Protein AF-A0A409Y9D7-F1 (afdb_monomer_lite)

Structure (mmCIF, N/CA/C/O backbone):
data_AF-A0A409Y9D7-F1
#
_entry.id   AF-A0A409Y9D7-F1
#
loop_
_atom_site.group_PDB
_atom_site.id
_atom_site.type_symbol
_atom_site.label_atom_id
_atom_site.label_alt_id
_atom_site.label_comp_id
_atom_site.label_asym_id
_atom_site.label_entity_id
_atom_site.label_seq_id
_atom_site.pdbx_PDB_ins_code
_atom_site.Cartn_x
_atom_site.Cartn_y
_atom_site.Cartn_z
_atom_site.occupancy
_atom_site.B_iso_or_equiv
_atom_site.auth_seq_id
_atom_site.auth_comp_id
_atom_site.auth_asym_id
_atom_site.auth_atom_id
_atom_site.pdbx_PDB_model_num
ATOM 1 N N . MET A 1 1 ? 14.954 -0.701 -36.991 1.00 58.66 1 MET A N 1
ATOM 2 C CA . MET A 1 1 ? 15.635 -0.492 -35.697 1.00 58.66 1 MET A CA 1
ATOM 3 C C . MET A 1 1 ? 16.638 -1.623 -35.589 1.00 58.66 1 MET A C 1
ATOM 5 O O . MET A 1 1 ? 16.213 -2.760 -35.722 1.00 58.66 1 MET A O 1
ATOM 9 N N . SER A 1 2 ? 17.933 -1.323 -35.550 1.00 76.62 2 SER A N 1
ATOM 10 C CA . SER A 1 2 ? 19.008 -2.317 -35.689 1.00 76.62 2 SER A CA 1
ATOM 11 C C . SER A 1 2 ? 19.031 -3.279 -34.497 1.00 76.62 2 SER A C 1
ATOM 13 O O . SER A 1 2 ? 18.828 -2.827 -33.371 1.00 76.62 2 SER A O 1
ATOM 15 N N . ASP A 1 3 ? 19.320 -4.565 -34.714 1.00 80.69 3 ASP A N 1
ATOM 16 C CA . ASP A 1 3 ? 19.373 -5.587 -33.647 1.00 80.69 3 ASP A CA 1
ATOM 17 C C . ASP A 1 3 ? 20.320 -5.207 -32.493 1.00 80.69 3 ASP A C 1
ATOM 19 O O . ASP A 1 3 ? 20.075 -5.536 -31.333 1.00 80.69 3 ASP A O 1
ATOM 23 N N . THR A 1 4 ? 21.343 -4.402 -32.787 1.00 82.00 4 THR A N 1
ATOM 24 C CA . THR A 1 4 ? 22.281 -3.826 -31.813 1.00 82.00 4 THR A CA 1
ATOM 25 C C . THR A 1 4 ? 21.642 -2.847 -30.820 1.00 82.00 4 THR A C 1
ATOM 27 O O . THR A 1 4 ? 22.073 -2.761 -29.673 1.00 82.00 4 THR A O 1
ATOM 30 N N . HIS A 1 5 ? 20.589 -2.118 -31.205 1.00 81.25 5 HIS A N 1
ATOM 31 C CA . HIS A 1 5 ? 19.842 -1.280 -30.257 1.00 81.25 5 HIS A CA 1
ATOM 32 C C . HIS A 1 5 ? 18.978 -2.129 -29.322 1.00 81.25 5 HIS A C 1
ATOM 34 O O . HIS A 1 5 ? 18.821 -1.786 -28.151 1.00 81.25 5 HIS A O 1
ATOM 40 N N . LEU A 1 6 ? 18.438 -3.245 -29.821 1.00 79.31 6 LEU A N 1
ATOM 41 C CA . LEU A 1 6 ? 17.629 -4.152 -29.012 1.00 79.31 6 LEU A CA 1
ATOM 42 C C . LEU A 1 6 ? 18.489 -4.852 -27.949 1.00 79.31 6 LEU A C 1
ATOM 44 O O . LEU A 1 6 ? 18.072 -4.944 -26.796 1.00 79.31 6 LEU A O 1
ATOM 48 N N . SER A 1 7 ? 19.711 -5.269 -28.309 1.00 82.62 7 SER A N 1
ATOM 49 C CA . SER A 1 7 ? 20.656 -5.882 -27.367 1.00 82.62 7 SER A CA 1
ATOM 50 C C . SER A 1 7 ? 21.104 -4.916 -26.271 1.00 82.62 7 SER A C 1
ATOM 52 O O . SER A 1 7 ? 21.209 -5.317 -25.116 1.00 82.62 7 SER A O 1
ATOM 54 N N . ASN A 1 8 ? 21.297 -3.634 -26.594 1.00 84.88 8 ASN A N 1
ATOM 55 C CA . ASN A 1 8 ? 21.681 -2.624 -25.602 1.00 84.88 8 ASN A CA 1
ATOM 56 C C . ASN A 1 8 ? 20.568 -2.345 -24.583 1.00 84.88 8 ASN A C 1
ATOM 58 O O . ASN A 1 8 ? 20.853 -1.980 -23.444 1.00 84.88 8 ASN A O 1
ATOM 62 N N . CYS A 1 9 ? 19.309 -2.564 -24.968 1.00 87.06 9 CYS A N 1
ATOM 63 C CA . CYS A 1 9 ? 18.171 -2.449 -24.068 1.00 87.06 9 CYS A CA 1
ATOM 64 C C . CYS A 1 9 ? 17.844 -3.742 -23.319 1.00 87.06 9 CYS A C 1
ATOM 66 O O . CYS A 1 9 ? 17.005 -3.704 -22.432 1.00 87.06 9 CYS A O 1
ATOM 68 N N . ALA A 1 10 ? 18.494 -4.874 -23.588 1.00 82.38 10 ALA A N 1
ATOM 69 C CA . ALA A 1 10 ? 18.152 -6.138 -22.932 1.00 82.38 10 ALA A CA 1
ATOM 70 C C . ALA A 1 10 ? 18.222 -6.070 -21.387 1.00 82.38 10 ALA A C 1
ATOM 72 O O . ALA A 1 10 ? 17.488 -6.779 -20.704 1.00 82.38 10 ALA A O 1
ATOM 73 N N . ASN A 1 11 ? 19.033 -5.155 -20.846 1.00 84.44 11 ASN A N 1
ATOM 74 C CA . ASN A 1 11 ? 19.256 -4.988 -19.410 1.00 84.44 11 ASN A CA 1
ATOM 75 C C . ASN A 1 11 ? 18.426 -3.849 -18.777 1.00 84.44 11 ASN A C 1
ATOM 77 O O . ASN A 1 11 ? 18.646 -3.517 -17.616 1.00 84.44 11 ASN A O 1
ATOM 81 N N . TYR A 1 12 ? 17.461 -3.232 -19.481 1.00 86.19 12 TYR A N 1
ATOM 82 C CA . TYR A 1 12 ? 16.689 -2.104 -18.911 1.00 86.19 12 TYR A CA 1
ATOM 83 C C . TYR A 1 12 ? 15.870 -2.506 -17.672 1.00 86.19 12 TYR A C 1
ATOM 85 O O . TYR A 1 12 ? 15.538 -1.663 -16.831 1.00 86.19 12 TYR A O 1
ATOM 93 N N . ALA A 1 13 ? 15.492 -3.784 -17.600 1.00 87.31 13 ALA A N 1
ATOM 94 C CA . ALA A 1 13 ? 14.702 -4.347 -16.519 1.00 87.31 13 ALA A CA 1
ATOM 95 C C . ALA A 1 13 ? 15.574 -4.864 -15.367 1.00 87.31 13 ALA A C 1
ATOM 97 O O . ALA A 1 13 ? 15.017 -5.244 -14.341 1.00 87.31 13 ALA A O 1
ATOM 98 N N . ASP A 1 14 ? 16.907 -4.867 -15.497 1.00 88.88 14 ASP A N 1
ATOM 99 C CA . ASP A 1 14 ? 17.784 -5.357 -14.437 1.00 88.88 14 ASP A CA 1
ATOM 100 C C . ASP A 1 14 ? 17.568 -4.545 -13.162 1.00 88.88 14 ASP A C 1
ATOM 102 O O . ASP A 1 14 ? 17.770 -3.329 -13.095 1.00 88.88 14 ASP A O 1
ATOM 106 N N . THR A 1 15 ? 17.102 -5.240 -12.130 1.00 85.56 15 THR A N 1
ATOM 107 C CA . THR A 1 15 ? 16.825 -4.640 -10.837 1.00 85.56 15 THR A CA 1
ATOM 108 C C . THR A 1 15 ? 17.902 -5.002 -9.844 1.00 85.56 15 THR A C 1
ATOM 110 O O . THR A 1 15 ? 18.256 -6.172 -9.717 1.00 85.56 15 THR A O 1
ATOM 113 N N . ASN A 1 16 ? 18.315 -4.026 -9.039 1.00 87.62 16 ASN A N 1
ATOM 114 C CA . ASN A 1 16 ? 19.064 -4.308 -7.825 1.00 87.62 16 ASN A CA 1
ATOM 115 C C . ASN A 1 16 ? 18.244 -5.270 -6.923 1.00 87.62 16 ASN A C 1
ATOM 117 O O . ASN A 1 16 ? 17.131 -4.903 -6.507 1.00 87.62 16 ASN A O 1
ATOM 121 N N . PRO A 1 17 ? 18.755 -6.483 -6.631 1.00 87.94 17 PRO A N 1
ATOM 122 C CA . PRO A 1 17 ? 18.044 -7.484 -5.839 1.00 87.94 17 PRO A CA 1
ATOM 123 C C . PRO A 1 17 ? 17.770 -7.029 -4.401 1.00 87.94 17 PRO A C 1
ATOM 125 O O . PRO A 1 17 ? 16.837 -7.538 -3.784 1.00 87.94 17 PRO A O 1
ATOM 128 N N . ASP A 1 18 ? 18.507 -6.053 -3.873 1.00 85.50 18 ASP A N 1
ATOM 129 C CA . ASP A 1 18 ? 18.262 -5.500 -2.538 1.00 85.50 18 ASP A CA 1
ATOM 130 C C . ASP A 1 18 ? 17.097 -4.498 -2.503 1.00 85.50 18 ASP A C 1
ATOM 132 O O . ASP A 1 18 ? 16.602 -4.176 -1.427 1.00 85.50 18 ASP A O 1
ATOM 136 N N . ILE A 1 19 ? 16.629 -4.015 -3.662 1.00 84.25 19 ILE A N 1
ATOM 137 C CA . ILE A 1 19 ? 15.520 -3.047 -3.758 1.00 84.25 19 ILE A CA 1
ATOM 138 C C . ILE A 1 19 ? 14.235 -3.727 -4.233 1.00 84.25 19 ILE A C 1
ATOM 140 O O . ILE A 1 19 ? 13.164 -3.502 -3.674 1.00 84.25 19 ILE A O 1
ATOM 144 N N . ALA A 1 20 ? 14.324 -4.543 -5.285 1.00 86.94 20 ALA A N 1
ATOM 145 C CA . ALA A 1 20 ? 13.158 -5.148 -5.937 1.00 86.94 20 ALA A CA 1
ATOM 146 C C . ALA A 1 20 ? 13.226 -6.681 -6.019 1.00 86.94 20 ALA A C 1
ATOM 148 O O . ALA A 1 20 ? 12.392 -7.305 -6.687 1.00 86.94 20 ALA A O 1
ATOM 149 N N . GLY A 1 21 ? 14.208 -7.289 -5.351 1.00 90.44 21 GLY A N 1
ATOM 150 C CA . GLY A 1 21 ? 14.356 -8.734 -5.329 1.00 90.44 21 GLY A CA 1
ATOM 151 C C . GLY A 1 21 ? 13.222 -9.433 -4.591 1.00 90.44 21 GLY A C 1
ATOM 152 O O . GLY A 1 21 ? 12.469 -8.831 -3.820 1.00 90.44 21 GLY A O 1
ATOM 153 N N . VAL A 1 22 ? 13.103 -10.734 -4.849 1.00 92.25 22 VAL A N 1
ATOM 154 C CA . VAL A 1 22 ? 11.970 -11.550 -4.402 1.00 92.25 22 VAL A CA 1
ATOM 155 C C . VAL A 1 22 ? 11.757 -11.481 -2.890 1.00 92.25 22 VAL A C 1
ATOM 157 O O . VAL A 1 22 ? 10.622 -11.302 -2.456 1.00 92.25 22 VAL A O 1
ATOM 160 N N . GLY A 1 23 ? 12.823 -11.524 -2.084 1.00 91.88 23 GLY A N 1
ATOM 161 C CA . GLY A 1 23 ? 12.689 -11.474 -0.630 1.00 91.88 23 GLY A CA 1
ATOM 162 C C . GLY A 1 23 ? 12.131 -10.147 -0.108 1.00 91.88 23 GLY A C 1
ATOM 163 O O . GLY A 1 23 ? 11.271 -10.183 0.765 1.00 91.88 23 GLY A O 1
ATOM 164 N N . VAL A 1 24 ? 12.515 -9.001 -0.693 1.00 91.50 24 VAL A N 1
ATOM 165 C CA . VAL A 1 24 ? 11.953 -7.683 -0.324 1.00 91.50 24 VAL A CA 1
ATOM 166 C C . VAL A 1 24 ? 10.472 -7.600 -0.687 1.00 91.50 24 VAL A C 1
ATOM 168 O O . VAL A 1 24 ? 9.667 -7.077 0.082 1.00 91.50 24 VAL A O 1
ATOM 171 N N . ARG A 1 25 ? 10.075 -8.144 -1.844 1.00 93.88 25 ARG A N 1
ATOM 172 C CA . ARG A 1 25 ? 8.658 -8.170 -2.242 1.00 93.88 25 ARG A CA 1
ATOM 173 C C . ARG A 1 25 ? 7.839 -9.055 -1.315 1.00 93.88 25 ARG A C 1
ATOM 175 O O . ARG A 1 25 ? 6.830 -8.608 -0.782 1.00 93.88 25 ARG A O 1
ATOM 182 N N . VAL A 1 26 ? 8.296 -10.286 -1.085 1.00 94.44 26 VAL A N 1
ATOM 183 C CA . VAL A 1 26 ? 7.617 -11.255 -0.216 1.00 94.44 26 VAL A CA 1
ATOM 184 C C . VAL A 1 26 ? 7.520 -10.727 1.210 1.00 94.44 26 VAL A C 1
ATOM 186 O O . VAL A 1 26 ? 6.447 -10.813 1.803 1.00 94.44 26 VAL A O 1
ATOM 189 N N . SER A 1 27 ? 8.588 -10.132 1.750 1.00 93.75 27 SER A N 1
ATOM 190 C CA . SER A 1 27 ? 8.550 -9.517 3.077 1.00 93.75 27 SER A CA 1
ATOM 191 C C . SER A 1 27 ? 7.533 -8.385 3.121 1.00 93.75 27 SER A C 1
ATOM 193 O O . SER A 1 27 ? 6.717 -8.332 4.034 1.00 93.75 27 SER A O 1
ATOM 195 N N . PHE A 1 28 ? 7.513 -7.519 2.108 1.00 94.38 28 PHE A N 1
ATOM 196 C CA . PHE A 1 28 ? 6.570 -6.412 2.044 1.00 94.38 28 PHE A CA 1
ATOM 197 C C . PHE A 1 28 ? 5.120 -6.902 1.940 1.00 94.38 28 PHE A C 1
ATOM 199 O O . PHE A 1 28 ? 4.249 -6.404 2.654 1.00 94.38 28 PHE A O 1
ATOM 206 N N . TYR A 1 29 ? 4.849 -7.916 1.113 1.00 95.75 29 TYR A N 1
ATOM 207 C CA . TYR A 1 29 ? 3.531 -8.542 1.008 1.00 95.75 29 TYR A CA 1
ATOM 208 C C . TYR A 1 29 ? 3.108 -9.165 2.340 1.00 95.75 29 TYR A C 1
ATOM 210 O O . TYR A 1 29 ? 2.017 -8.897 2.840 1.00 95.75 29 TYR A O 1
ATOM 218 N N . LEU A 1 30 ? 3.990 -9.941 2.964 1.00 94.75 30 LEU A N 1
ATOM 219 C CA . LEU A 1 30 ? 3.694 -10.588 4.233 1.00 94.75 30 LEU A CA 1
ATOM 220 C C . LEU A 1 30 ? 3.456 -9.552 5.339 1.00 94.75 30 LEU A C 1
ATOM 222 O O . LEU A 1 30 ? 2.458 -9.637 6.047 1.00 94.75 30 LEU A O 1
ATOM 226 N N . GLN A 1 31 ? 4.307 -8.532 5.445 1.00 94.62 31 GLN A N 1
ATOM 227 C CA . GLN A 1 31 ? 4.173 -7.456 6.427 1.00 94.62 31 GLN A CA 1
ATOM 228 C C . GLN A 1 31 ? 2.859 -6.693 6.254 1.00 94.62 31 GLN A C 1
ATOM 230 O O . GLN A 1 31 ? 2.157 -6.441 7.232 1.00 94.62 31 GLN A O 1
ATOM 235 N N . THR A 1 32 ? 2.502 -6.369 5.010 1.00 94.56 32 THR A N 1
ATOM 236 C CA . THR A 1 32 ? 1.270 -5.641 4.705 1.00 94.56 32 THR A CA 1
ATOM 237 C C . THR A 1 32 ? 0.030 -6.475 5.042 1.00 94.56 32 THR A C 1
ATOM 239 O O . THR A 1 32 ? -0.928 -5.965 5.622 1.00 94.56 32 THR A O 1
ATOM 242 N N . PHE A 1 33 ? 0.052 -7.772 4.728 1.00 93.81 33 PHE A N 1
ATOM 243 C CA . PHE A 1 33 ? -1.039 -8.691 5.044 1.00 93.81 33 PHE A CA 1
ATOM 244 C C . PHE A 1 33 ? -1.198 -8.904 6.554 1.00 93.81 33 PHE A C 1
ATOM 246 O O . PHE A 1 33 ? -2.299 -8.779 7.095 1.00 93.81 33 PHE A O 1
ATOM 253 N N . LEU A 1 34 ? -0.088 -9.175 7.247 1.00 93.50 34 LEU A N 1
ATOM 254 C CA . LEU A 1 34 ? -0.065 -9.383 8.692 1.00 93.50 34 LEU A CA 1
ATOM 255 C C . LEU A 1 34 ? -0.509 -8.137 9.452 1.00 93.50 34 LEU A C 1
ATOM 257 O O . LEU A 1 34 ? -1.217 -8.276 10.440 1.00 93.50 34 LEU A O 1
ATOM 261 N N . LEU A 1 35 ? -0.152 -6.933 8.990 1.00 93.12 35 LEU A N 1
ATOM 262 C CA . LEU A 1 35 ? -0.606 -5.688 9.609 1.00 93.12 35 LEU A CA 1
ATOM 263 C C . LEU A 1 35 ? -2.135 -5.601 9.634 1.00 93.12 35 LEU A C 1
ATOM 265 O O . LEU A 1 35 ? -2.710 -5.293 10.677 1.00 93.12 35 LEU A O 1
ATOM 269 N N . VAL A 1 36 ? -2.797 -5.872 8.507 1.00 91.88 36 VAL A N 1
ATOM 270 C CA . VAL A 1 36 ? -4.261 -5.777 8.439 1.00 91.88 36 VAL A CA 1
ATOM 271 C C . VAL A 1 36 ? -4.912 -6.823 9.343 1.00 91.88 36 VAL A C 1
ATOM 273 O O . VAL A 1 36 ? -5.811 -6.484 10.112 1.00 91.88 36 VAL A O 1
ATOM 276 N N . LEU A 1 37 ? -4.398 -8.059 9.346 1.00 90.50 37 LEU A N 1
ATOM 277 C CA . LEU A 1 37 ? -4.871 -9.098 10.265 1.00 90.50 37 LEU A CA 1
ATOM 278 C C . LEU A 1 37 ? -4.649 -8.734 11.737 1.00 90.50 37 LEU A C 1
ATOM 280 O O . LEU A 1 37 ? -5.528 -8.963 12.569 1.00 90.50 37 LEU A O 1
ATOM 284 N N . LEU A 1 38 ? -3.486 -8.172 12.067 1.00 91.56 38 LEU A N 1
ATOM 285 C CA . LEU A 1 38 ? -3.136 -7.791 13.429 1.00 91.56 38 LEU A CA 1
ATOM 286 C C . LEU A 1 38 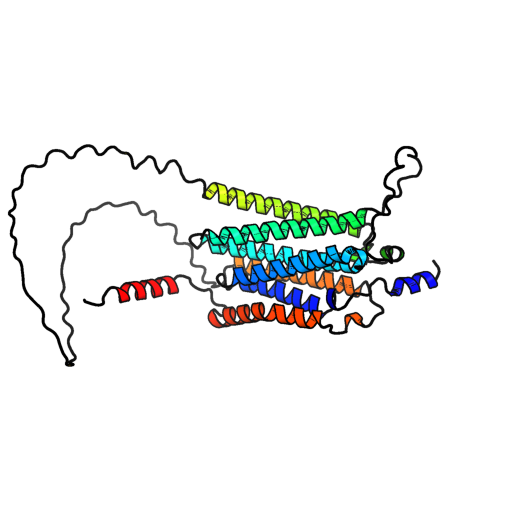? -4.047 -6.675 13.922 1.00 91.56 38 LEU A C 1
ATOM 288 O O . LEU A 1 38 ? -4.571 -6.778 15.022 1.00 91.56 38 LEU A O 1
ATOM 292 N N . VAL A 1 39 ? -4.292 -5.647 13.112 1.00 90.12 39 VAL A N 1
ATOM 293 C CA . VAL A 1 39 ? -5.156 -4.519 13.492 1.00 90.12 39 VAL A CA 1
ATOM 294 C C . VAL A 1 39 ? -6.605 -4.959 13.704 1.00 90.12 39 VAL A C 1
ATOM 296 O O . VAL A 1 39 ? -7.286 -4.444 14.592 1.00 90.12 39 VAL A O 1
ATOM 299 N N . ASP A 1 40 ? -7.065 -5.954 12.951 1.00 86.81 40 ASP A N 1
ATOM 300 C CA . ASP A 1 40 ? -8.395 -6.526 13.142 1.00 86.81 40 ASP A CA 1
ATOM 301 C C . ASP A 1 40 ? -8.509 -7.371 14.425 1.00 86.81 40 ASP A C 1
ATOM 303 O O . ASP A 1 40 ? -9.608 -7.487 14.976 1.00 86.81 40 ASP A O 1
ATOM 307 N N . ARG A 1 41 ? -7.404 -7.951 14.920 1.00 85.75 41 ARG A N 1
ATOM 308 C CA . ARG A 1 41 ? -7.401 -8.890 16.060 1.00 85.75 41 ARG A CA 1
ATOM 309 C C . ARG A 1 41 ? -6.879 -8.314 17.374 1.00 85.75 41 ARG A C 1
ATOM 311 O O . ARG A 1 41 ? -7.489 -8.557 18.410 1.00 85.75 41 ARG A O 1
ATOM 318 N N . SER A 1 42 ? -5.775 -7.578 17.343 1.00 88.00 42 SER A N 1
ATOM 319 C CA . SER A 1 42 ? -5.078 -7.029 18.507 1.00 88.00 42 SER A CA 1
ATOM 320 C C . SER A 1 42 ? -4.938 -5.514 18.384 1.00 88.00 42 SER A C 1
ATOM 322 O O . SER A 1 42 ? -4.002 -4.990 17.780 1.00 88.00 42 SER A O 1
ATOM 324 N N . TRP A 1 43 ? -5.874 -4.795 18.997 1.00 85.69 43 TRP A N 1
ATOM 325 C CA . TRP A 1 43 ? -5.863 -3.331 19.041 1.00 85.69 43 TRP A CA 1
ATOM 326 C C . TRP A 1 43 ? -4.771 -2.766 19.960 1.00 85.69 43 TRP A C 1
ATOM 328 O O . TRP A 1 43 ? -4.343 -1.632 19.761 1.00 85.69 43 TRP A O 1
ATOM 338 N N . GLU A 1 44 ? -4.310 -3.546 20.943 1.00 86.75 44 GLU A N 1
ATOM 339 C CA . GLU A 1 44 ? -3.278 -3.134 21.902 1.00 86.75 44 GLU A CA 1
ATOM 340 C C . GLU A 1 44 ? -1.893 -3.107 21.253 1.00 86.75 44 GLU A C 1
ATOM 342 O O . GLU A 1 44 ? -1.129 -2.163 21.445 1.00 86.75 44 GLU A O 1
ATOM 347 N N . SER A 1 45 ? -1.585 -4.112 20.427 1.00 87.81 45 SER A N 1
ATOM 348 C CA . SER A 1 45 ? -0.302 -4.205 19.719 1.00 87.81 45 SER A CA 1
ATOM 349 C C . SER A 1 45 ? -0.300 -3.445 18.386 1.00 87.81 45 SER A C 1
ATOM 351 O O . SER A 1 45 ? 0.766 -3.067 17.895 1.00 87.81 45 SER A O 1
ATOM 353 N N . ALA A 1 46 ? -1.480 -3.174 17.816 1.00 89.12 46 ALA A N 1
ATOM 354 C CA . ALA A 1 46 ? -1.644 -2.524 16.517 1.00 89.12 46 ALA A CA 1
ATOM 355 C C . ALA A 1 46 ? -0.861 -1.213 16.331 1.00 89.12 46 ALA A C 1
ATOM 357 O O . ALA A 1 46 ? -0.234 -1.072 15.281 1.00 89.12 46 ALA A O 1
ATOM 358 N N . PRO A 1 47 ? -0.835 -0.256 17.282 1.00 89.94 47 PRO A N 1
ATOM 359 C CA . PRO A 1 47 ? -0.162 1.022 17.065 1.00 89.94 47 PRO A CA 1
ATOM 360 C C . PRO A 1 47 ? 1.338 0.872 16.805 1.00 89.94 47 PRO A C 1
ATOM 362 O O . PRO A 1 47 ? 1.881 1.591 15.971 1.00 89.94 47 PRO A O 1
ATOM 365 N N . ILE A 1 48 ? 2.001 -0.063 17.493 1.00 89.50 48 ILE A N 1
ATOM 366 C CA . ILE A 1 48 ? 3.444 -0.294 17.349 1.00 89.50 48 ILE A CA 1
ATOM 367 C C . ILE A 1 48 ? 3.727 -0.881 15.965 1.00 89.50 48 ILE A C 1
ATOM 369 O O . ILE A 1 48 ? 4.520 -0.319 15.213 1.00 89.50 48 ILE A O 1
ATOM 373 N N . THR A 1 49 ? 3.017 -1.950 15.592 1.00 90.62 49 THR A N 1
ATOM 374 C CA . THR A 1 49 ? 3.153 -2.580 14.271 1.00 90.62 49 THR A CA 1
ATOM 375 C C . THR A 1 49 ? 2.830 -1.602 13.140 1.00 90.62 49 THR A C 1
ATOM 377 O O . THR A 1 49 ? 3.552 -1.547 12.145 1.00 90.62 49 THR A O 1
ATOM 380 N N . LEU A 1 50 ? 1.783 -0.788 13.306 1.00 91.88 50 LEU A N 1
ATOM 381 C CA . LEU A 1 50 ? 1.391 0.242 12.349 1.00 91.88 50 LEU A CA 1
ATOM 382 C C . LEU A 1 50 ? 2.499 1.286 12.172 1.00 91.88 50 LEU A C 1
ATOM 384 O O . LEU A 1 50 ? 2.844 1.606 11.038 1.00 91.88 50 LEU A O 1
ATOM 388 N N . TRP A 1 51 ? 3.104 1.780 13.257 1.00 91.12 51 TRP A N 1
ATOM 389 C CA . TRP A 1 51 ? 4.226 2.722 13.177 1.00 91.12 51 TRP A CA 1
ATOM 390 C C . TRP A 1 51 ? 5.447 2.129 12.482 1.00 91.12 51 TRP A C 1
ATOM 392 O O . TRP A 1 51 ? 6.049 2.795 11.641 1.00 91.12 51 TRP A O 1
ATOM 402 N N . THR A 1 52 ? 5.798 0.879 12.784 1.00 90.81 52 THR A N 1
ATOM 403 C CA . THR A 1 52 ? 6.896 0.183 12.101 1.00 90.81 52 THR A CA 1
ATOM 404 C C . THR A 1 52 ? 6.611 0.039 10.606 1.00 90.81 52 THR A C 1
ATOM 406 O O . THR A 1 52 ? 7.489 0.281 9.776 1.00 90.81 52 THR A O 1
ATOM 409 N N . PHE A 1 53 ? 5.375 -0.296 10.232 1.00 91.94 53 PHE A N 1
ATOM 410 C CA . PHE A 1 53 ? 4.977 -0.390 8.829 1.00 91.94 53 PHE A CA 1
ATOM 411 C C . PHE A 1 53 ? 5.021 0.964 8.107 1.00 91.94 53 PHE A C 1
ATOM 413 O O . PHE A 1 53 ? 5.570 1.077 7.014 1.00 91.94 53 PHE A O 1
ATOM 420 N N . ILE A 1 54 ? 4.516 2.017 8.748 1.00 90.75 54 ILE A N 1
ATOM 421 C CA . ILE A 1 54 ? 4.584 3.394 8.247 1.00 90.75 54 ILE A CA 1
ATOM 422 C C . ILE A 1 54 ? 6.042 3.814 8.033 1.00 90.75 54 ILE A C 1
ATOM 424 O O . ILE A 1 54 ? 6.382 4.327 6.969 1.00 90.75 54 ILE A O 1
ATOM 428 N N . ALA A 1 55 ? 6.914 3.570 9.015 1.00 90.56 55 ALA A N 1
ATOM 429 C CA . ALA A 1 55 ? 8.327 3.929 8.942 1.00 90.56 55 ALA A CA 1
ATOM 430 C C . ALA A 1 55 ? 9.063 3.168 7.829 1.00 90.56 55 ALA A C 1
ATOM 432 O O . ALA A 1 55 ? 9.839 3.767 7.089 1.00 90.56 55 ALA A O 1
ATOM 433 N N . THR A 1 56 ? 8.792 1.870 7.671 1.00 90.31 56 THR A N 1
ATOM 434 C CA . THR A 1 56 ? 9.397 1.044 6.610 1.00 90.31 56 THR A CA 1
ATOM 435 C C . THR A 1 56 ? 8.916 1.464 5.222 1.00 90.31 56 THR A C 1
ATOM 437 O O . THR A 1 56 ? 9.742 1.708 4.345 1.00 90.31 56 THR A O 1
ATOM 440 N N . SER A 1 57 ? 7.606 1.653 5.032 1.00 90.81 57 SER A N 1
ATOM 441 C CA . SER A 1 57 ? 7.038 2.166 3.778 1.00 90.81 57 SER A CA 1
ATOM 442 C C . SER A 1 57 ? 7.606 3.546 3.418 1.00 90.81 57 SER A C 1
ATOM 444 O O . SER A 1 57 ? 8.026 3.778 2.284 1.00 90.81 57 SER A O 1
ATOM 446 N N . PHE A 1 58 ? 7.698 4.449 4.395 1.00 88.94 58 PHE A N 1
ATOM 447 C CA . PHE A 1 58 ? 8.283 5.775 4.211 1.00 88.94 58 PHE A CA 1
ATOM 448 C C . PHE A 1 58 ? 9.784 5.722 3.891 1.00 88.94 58 PHE A C 1
ATOM 450 O O . PHE A 1 58 ? 10.253 6.452 3.019 1.00 88.94 58 PHE A O 1
ATOM 457 N N . GLY A 1 59 ? 10.532 4.825 4.538 1.00 89.56 59 GLY A N 1
ATOM 458 C CA . GLY A 1 59 ? 11.951 4.600 4.264 1.00 89.56 59 GLY A CA 1
ATOM 459 C C . GLY A 1 59 ? 12.206 4.148 2.826 1.00 89.56 59 GLY A C 1
ATOM 460 O O . GLY A 1 59 ? 13.080 4.702 2.163 1.00 89.56 59 GLY A O 1
ATOM 461 N N . VAL A 1 60 ? 11.393 3.220 2.307 1.00 88.25 60 VAL A N 1
ATOM 462 C CA . VAL A 1 60 ? 11.458 2.768 0.903 1.00 88.25 60 VAL A CA 1
ATOM 463 C C . VAL A 1 60 ? 11.218 3.931 -0.062 1.00 88.25 60 VAL A C 1
ATOM 465 O O . VAL A 1 60 ? 11.943 4.099 -1.042 1.00 88.25 60 VAL A O 1
ATOM 468 N N . VAL A 1 61 ? 10.233 4.775 0.240 1.00 87.12 61 VAL A N 1
ATOM 469 C CA . VAL A 1 61 ? 9.912 5.965 -0.554 1.00 87.12 61 VAL A CA 1
ATOM 470 C C . VAL A 1 61 ? 11.064 6.978 -0.559 1.00 87.12 61 VAL A C 1
ATOM 472 O O . VAL A 1 61 ? 11.426 7.493 -1.618 1.00 87.12 61 VAL A O 1
ATOM 475 N N . ILE A 1 62 ? 11.674 7.250 0.599 1.00 87.56 62 ILE A N 1
ATOM 476 C CA . ILE A 1 62 ? 12.840 8.140 0.692 1.00 87.56 62 ILE A CA 1
ATOM 477 C C . ILE A 1 62 ? 14.019 7.564 -0.088 1.00 87.56 62 ILE A C 1
ATOM 479 O O . ILE A 1 62 ? 14.635 8.294 -0.864 1.00 87.56 62 ILE A O 1
ATOM 483 N N . ALA A 1 63 ? 14.318 6.273 0.079 1.00 88.56 63 ALA A N 1
ATOM 484 C CA . ALA A 1 63 ? 15.399 5.610 -0.643 1.00 88.56 63 ALA A CA 1
ATOM 485 C C . ALA A 1 63 ? 15.219 5.761 -2.161 1.00 88.56 63 ALA A C 1
ATOM 487 O O . ALA A 1 63 ? 16.161 6.145 -2.856 1.00 88.56 63 ALA A O 1
ATOM 488 N N . ALA A 1 64 ? 13.987 5.588 -2.653 1.00 86.00 64 ALA A N 1
ATOM 489 C CA . ALA A 1 64 ? 13.644 5.777 -4.058 1.00 86.00 64 ALA A CA 1
ATOM 490 C C . ALA A 1 64 ? 13.917 7.206 -4.561 1.00 86.00 64 ALA A C 1
ATOM 492 O O . ALA A 1 64 ? 14.402 7.405 -5.675 1.00 86.00 64 ALA A O 1
ATOM 493 N N . VAL A 1 65 ? 13.623 8.220 -3.741 1.00 85.69 65 VAL A N 1
ATOM 494 C CA . VAL A 1 65 ? 13.871 9.626 -4.094 1.00 85.69 65 VAL A CA 1
ATOM 495 C C . VAL A 1 65 ? 15.355 9.968 -4.058 1.00 85.69 65 VAL A C 1
ATOM 497 O O . VAL A 1 65 ? 15.841 10.655 -4.959 1.00 85.69 65 VAL A O 1
ATOM 500 N N . VAL A 1 66 ? 16.079 9.499 -3.042 1.00 89.50 66 VAL A N 1
ATOM 501 C CA . VAL A 1 66 ? 17.521 9.744 -2.897 1.00 89.50 66 VAL A CA 1
ATOM 502 C C . VAL A 1 66 ? 18.282 9.111 -4.062 1.00 89.50 66 VAL A C 1
ATOM 504 O O . VAL A 1 66 ? 19.112 9.769 -4.686 1.00 89.50 66 VAL A O 1
ATOM 507 N N . GLN A 1 67 ? 17.924 7.881 -4.433 1.00 89.50 67 GLN A N 1
ATOM 508 C CA . GLN A 1 67 ? 18.546 7.128 -5.524 1.00 89.50 67 GLN A CA 1
ATOM 509 C C . GLN A 1 67 ? 17.897 7.380 -6.894 1.00 89.50 67 GLN A C 1
ATOM 511 O O . GLN A 1 67 ? 18.134 6.637 -7.842 1.00 89.50 67 GLN A O 1
ATOM 516 N N . ARG A 1 68 ? 17.106 8.449 -7.065 1.00 87.69 68 ARG A N 1
ATOM 517 C CA . ARG A 1 68 ? 16.371 8.726 -8.319 1.00 87.69 68 ARG A CA 1
ATOM 518 C C . ARG A 1 68 ? 17.231 8.753 -9.592 1.00 87.69 68 ARG A C 1
ATOM 520 O O . ARG A 1 68 ? 16.696 8.602 -10.684 1.00 87.69 68 ARG A O 1
ATOM 527 N N . ARG A 1 69 ? 18.539 9.017 -9.464 1.00 87.88 69 ARG A N 1
ATOM 528 C CA . ARG A 1 69 ? 19.489 9.033 -10.591 1.00 87.88 69 ARG A CA 1
ATOM 529 C C . ARG A 1 69 ? 19.941 7.631 -11.004 1.00 87.88 69 ARG A C 1
ATOM 531 O O . ARG A 1 69 ? 20.278 7.431 -12.162 1.00 87.88 69 ARG A O 1
ATOM 538 N N . GLU A 1 70 ? 19.936 6.690 -10.070 1.00 89.81 70 GLU A N 1
ATOM 539 C CA . GLU A 1 70 ? 20.406 5.314 -10.261 1.00 89.81 70 GLU A CA 1
ATOM 540 C C . GLU A 1 70 ? 19.247 4.353 -10.551 1.00 89.81 70 GLU A C 1
ATOM 542 O O . GLU A 1 70 ? 19.429 3.337 -11.214 1.00 89.81 70 GLU A O 1
ATOM 547 N N . ILE A 1 71 ? 18.042 4.698 -10.093 1.00 89.19 71 ILE A N 1
ATOM 548 C CA . ILE A 1 71 ? 16.843 3.876 -10.238 1.00 89.19 71 ILE A CA 1
ATOM 549 C C . ILE A 1 71 ? 16.271 3.998 -11.651 1.00 89.19 71 ILE A C 1
ATOM 551 O O . ILE A 1 71 ? 16.021 5.099 -12.150 1.00 89.19 71 ILE A O 1
ATOM 555 N N . SER A 1 72 ? 16.011 2.853 -12.285 1.00 91.06 72 SER A N 1
ATOM 556 C CA . SER A 1 72 ? 15.354 2.797 -13.593 1.00 91.06 72 SER A CA 1
ATOM 557 C C . SER A 1 72 ? 13.860 3.127 -13.487 1.00 91.06 72 SER A C 1
ATOM 559 O O . SER A 1 72 ? 13.225 2.929 -12.448 1.00 91.06 72 SER A O 1
ATOM 561 N N . LEU A 1 73 ? 13.248 3.589 -14.584 1.00 89.75 73 LEU A N 1
ATOM 562 C CA . LEU A 1 73 ? 11.797 3.828 -14.627 1.00 89.75 73 LEU A CA 1
ATOM 563 C C . LEU A 1 73 ? 11.003 2.572 -14.224 1.00 89.75 73 LEU A C 1
ATOM 565 O O . LEU A 1 73 ? 9.984 2.672 -13.545 1.00 89.75 73 LEU A O 1
ATOM 569 N N . PHE A 1 74 ? 11.493 1.390 -14.605 1.00 91.50 74 PHE A N 1
ATOM 570 C CA . PHE A 1 74 ? 10.901 0.107 -14.239 1.00 91.50 74 PHE A CA 1
ATOM 571 C C . PHE A 1 74 ? 10.860 -0.099 -12.718 1.00 91.50 74 PHE A C 1
ATOM 573 O O . PHE A 1 74 ? 9.800 -0.392 -12.161 1.00 91.50 74 PHE A O 1
ATOM 580 N N . GLN A 1 75 ? 11.985 0.129 -12.036 1.00 91.31 75 GLN A N 1
ATOM 581 C CA . GLN A 1 75 ? 12.060 0.052 -10.578 1.00 91.31 75 GLN A CA 1
ATOM 582 C C . GLN A 1 75 ? 11.170 1.101 -9.904 1.00 91.31 75 GLN A C 1
ATOM 584 O O . GLN A 1 75 ? 10.480 0.777 -8.941 1.00 91.31 75 GLN A O 1
ATOM 589 N N . ALA A 1 76 ? 11.127 2.331 -10.422 1.00 91.50 76 ALA A N 1
ATOM 590 C CA . ALA A 1 76 ? 10.264 3.383 -9.886 1.00 91.50 76 ALA A CA 1
ATOM 591 C C . ALA A 1 76 ? 8.768 3.019 -9.992 1.00 91.50 76 ALA A C 1
ATOM 593 O O . ALA A 1 76 ? 8.009 3.223 -9.043 1.00 91.50 76 ALA A O 1
ATOM 594 N N . LEU A 1 77 ? 8.344 2.429 -11.115 1.00 91.75 77 LEU A N 1
ATOM 595 C CA . LEU A 1 77 ? 6.974 1.938 -11.308 1.00 91.75 77 LEU A CA 1
ATOM 596 C C . LEU A 1 77 ? 6.645 0.767 -10.378 1.00 91.75 77 LEU A C 1
ATOM 598 O O . LEU A 1 77 ? 5.569 0.732 -9.784 1.00 91.75 77 LEU A O 1
ATOM 602 N N . HIS A 1 78 ? 7.577 -0.170 -10.211 1.00 92.81 78 HIS A N 1
ATOM 603 C CA . HIS A 1 78 ? 7.412 -1.282 -9.280 1.00 92.81 78 HIS A CA 1
ATOM 604 C C . HIS A 1 78 ? 7.310 -0.801 -7.823 1.00 92.81 78 HIS A C 1
ATOM 606 O O . HIS A 1 78 ? 6.405 -1.206 -7.096 1.00 92.81 78 HIS A O 1
ATOM 612 N N . LEU A 1 79 ? 8.169 0.135 -7.409 1.00 92.31 79 LEU A N 1
ATOM 613 C CA . LEU A 1 79 ? 8.090 0.768 -6.092 1.00 92.31 79 LEU A CA 1
ATOM 614 C C . LEU A 1 79 ? 6.759 1.503 -5.904 1.00 92.31 79 LEU A C 1
ATOM 616 O O . LEU A 1 79 ? 6.165 1.410 -4.835 1.00 92.31 79 LEU A O 1
ATOM 620 N N . SER A 1 80 ? 6.237 2.160 -6.946 1.00 92.19 80 SER A N 1
ATOM 621 C CA . SER A 1 80 ? 4.909 2.778 -6.895 1.00 92.19 80 SER A CA 1
ATOM 622 C C . SER A 1 80 ? 3.807 1.760 -6.569 1.00 92.19 80 SER A C 1
ATOM 624 O O . SER A 1 80 ? 2.927 2.081 -5.770 1.00 92.19 80 SER A O 1
ATOM 626 N N . TYR A 1 81 ? 3.863 0.535 -7.105 1.00 92.94 81 TYR A N 1
ATOM 627 C CA . TYR A 1 81 ? 2.910 -0.528 -6.756 1.00 92.94 81 TYR A CA 1
ATOM 628 C C . TYR A 1 81 ? 2.993 -0.947 -5.287 1.00 92.94 81 TYR A C 1
ATOM 630 O O . TYR A 1 81 ? 1.959 -1.059 -4.627 1.00 92.94 81 TYR A O 1
ATOM 638 N N . LEU A 1 82 ? 4.206 -1.140 -4.762 1.00 93.56 82 LEU A N 1
ATOM 639 C CA . LEU A 1 82 ? 4.411 -1.482 -3.351 1.00 93.56 82 LEU A CA 1
ATOM 640 C C . LEU A 1 82 ? 3.904 -0.361 -2.436 1.00 93.56 82 LEU A C 1
ATOM 642 O O . LEU A 1 82 ? 3.183 -0.603 -1.471 1.00 93.56 82 LEU A O 1
ATOM 646 N N . VAL A 1 83 ? 4.203 0.887 -2.779 1.00 92.81 83 VAL A N 1
ATOM 647 C CA . VAL A 1 83 ? 3.741 2.057 -2.028 1.00 92.81 83 VAL A CA 1
ATOM 648 C C . VAL A 1 83 ? 2.214 2.158 -2.022 1.00 92.81 83 VAL A C 1
ATOM 650 O O . VAL A 1 83 ? 1.623 2.402 -0.969 1.00 92.81 83 VAL A O 1
ATOM 653 N N . TRP A 1 84 ? 1.554 1.903 -3.156 1.00 93.12 84 TRP A N 1
ATOM 654 C CA . TRP A 1 84 ? 0.091 1.841 -3.224 1.00 93.12 84 TRP A CA 1
ATOM 655 C C . TRP A 1 84 ? -0.492 0.745 -2.338 1.00 93.12 84 TRP A C 1
ATOM 657 O O . TRP A 1 84 ? -1.446 1.001 -1.601 1.00 93.12 84 TRP A O 1
ATOM 667 N N . LEU A 1 85 ? 0.104 -0.447 -2.372 1.00 93.88 85 LEU A N 1
ATOM 668 C CA . LEU A 1 85 ? -0.305 -1.569 -1.536 1.00 93.88 85 LEU A CA 1
ATOM 669 C C . LEU A 1 85 ? -0.203 -1.226 -0.040 1.00 93.88 85 LEU A C 1
ATOM 671 O O . LEU A 1 85 ? -1.144 -1.480 0.714 1.00 93.88 85 LEU A O 1
ATOM 675 N N . ALA A 1 86 ? 0.894 -0.588 0.382 1.00 94.25 86 ALA A N 1
ATOM 676 C CA . ALA A 1 86 ? 1.064 -0.140 1.762 1.00 94.25 86 ALA A CA 1
ATOM 677 C C . ALA A 1 86 ? 0.071 0.949 2.166 1.00 94.25 86 ALA A C 1
ATOM 679 O O . ALA A 1 86 ? -0.558 0.838 3.216 1.00 94.25 86 ALA A O 1
ATOM 680 N N . ASN A 1 87 ? -0.110 1.976 1.334 1.00 93.75 87 ASN A N 1
ATOM 681 C CA . ASN A 1 87 ? -1.061 3.052 1.613 1.00 93.75 87 ASN A CA 1
ATOM 682 C C . ASN A 1 87 ? -2.488 2.504 1.766 1.00 93.75 87 ASN A C 1
ATOM 684 O O . ASN A 1 87 ? -3.231 2.932 2.651 1.00 93.75 87 ASN A O 1
ATOM 688 N N . PHE A 1 88 ? -2.861 1.523 0.941 1.00 92.62 88 PHE A N 1
ATOM 689 C CA . PHE A 1 88 ? -4.161 0.869 1.027 1.00 92.62 88 PHE A CA 1
ATOM 690 C C . PHE A 1 88 ? -4.336 0.080 2.333 1.00 92.62 88 PHE A C 1
ATOM 692 O O . PHE A 1 88 ? -5.363 0.198 3.003 1.00 92.62 88 PHE A O 1
ATOM 699 N N . ALA A 1 89 ? -3.316 -0.676 2.739 1.00 93.69 89 ALA A N 1
ATOM 700 C CA . ALA A 1 89 ? -3.346 -1.408 3.998 1.00 93.69 89 ALA A CA 1
ATOM 701 C C . ALA A 1 89 ? -3.389 -0.485 5.219 1.00 93.69 89 ALA A C 1
ATOM 703 O O . ALA A 1 89 ? -4.202 -0.715 6.108 1.00 93.69 89 ALA A O 1
ATOM 704 N N . ILE A 1 90 ? -2.599 0.597 5.235 1.00 93.81 90 ILE A N 1
ATOM 705 C CA . ILE A 1 90 ? -2.651 1.621 6.293 1.00 93.81 90 ILE A CA 1
ATOM 706 C C . ILE A 1 90 ? -4.058 2.207 6.385 1.00 93.81 90 ILE A C 1
ATOM 708 O O . ILE A 1 90 ? -4.595 2.332 7.484 1.00 93.81 90 ILE A O 1
ATOM 712 N N . PHE A 1 91 ? -4.684 2.525 5.250 1.00 92.56 91 PHE A N 1
ATOM 713 C CA . PHE A 1 91 ? -6.045 3.052 5.228 1.00 92.56 91 PHE A CA 1
ATOM 714 C C . PHE A 1 91 ? -7.055 2.083 5.856 1.00 92.56 91 PHE A C 1
ATOM 716 O O . PHE A 1 91 ? -7.842 2.492 6.712 1.00 92.56 91 PHE A O 1
ATOM 723 N N . ILE A 1 92 ? -7.012 0.798 5.494 1.00 91.81 92 ILE A N 1
ATOM 724 C CA . ILE A 1 92 ? -7.908 -0.210 6.078 1.00 91.81 92 ILE A CA 1
ATOM 725 C C . ILE A 1 92 ? -7.620 -0.423 7.558 1.00 91.81 92 ILE A C 1
ATOM 727 O O . ILE A 1 92 ? -8.553 -0.436 8.357 1.00 91.81 92 ILE A O 1
ATOM 731 N N . SER A 1 93 ? -6.349 -0.496 7.948 1.00 92.50 93 SER A N 1
ATOM 732 C CA . SER A 1 93 ? -5.953 -0.569 9.350 1.00 92.50 93 SER A CA 1
ATOM 733 C C . SER A 1 93 ? -6.488 0.623 10.149 1.00 92.50 93 SER A C 1
ATOM 735 O O . SER A 1 93 ? -7.056 0.440 11.222 1.00 92.50 93 SER A O 1
ATOM 737 N N . LEU A 1 94 ? -6.396 1.846 9.624 1.00 91.19 94 LEU A N 1
ATOM 738 C CA . LEU A 1 94 ? -6.951 3.033 10.278 1.00 91.19 94 LEU A CA 1
ATOM 739 C C . LEU A 1 94 ? -8.481 2.994 10.361 1.00 91.19 94 LEU A C 1
ATOM 741 O O . LEU A 1 94 ? -9.039 3.387 11.387 1.00 91.19 94 LEU A O 1
ATOM 745 N N . ALA A 1 95 ? -9.162 2.507 9.322 1.00 89.75 95 ALA A N 1
ATOM 746 C CA . ALA A 1 95 ? -10.614 2.355 9.321 1.00 89.75 95 ALA A CA 1
ATOM 747 C C . ALA A 1 95 ? -11.077 1.327 10.372 1.00 89.75 95 ALA A C 1
ATOM 749 O O . ALA A 1 95 ? -11.964 1.626 11.180 1.00 89.75 95 ALA A O 1
ATOM 750 N N . SER A 1 96 ? -10.430 0.156 10.424 1.00 89.44 96 SER A N 1
ATOM 751 C CA . SER A 1 96 ? -10.666 -0.877 11.441 1.00 89.44 96 SER A CA 1
ATOM 752 C C . SER A 1 96 ? -10.379 -0.354 12.850 1.00 89.44 96 SER A C 1
ATOM 754 O O . SER A 1 96 ? -11.206 -0.514 13.752 1.00 89.44 96 SER A O 1
ATOM 756 N N . TYR A 1 97 ? -9.257 0.348 13.027 1.00 88.69 97 TYR A N 1
ATOM 757 C CA . TYR A 1 97 ? -8.862 0.951 14.299 1.00 88.69 97 TYR A CA 1
ATOM 758 C C . TYR A 1 97 ? -9.870 2.010 14.773 1.00 88.69 97 TYR A C 1
ATOM 760 O O . TYR A 1 97 ? -10.300 1.994 15.928 1.00 88.69 97 TYR A O 1
ATOM 768 N N . SER A 1 98 ? -10.318 2.897 13.876 1.00 87.12 98 SER A N 1
ATOM 769 C CA . SER A 1 98 ? -11.309 3.939 14.179 1.00 87.12 98 SER A CA 1
ATOM 770 C C . SER A 1 98 ? -12.633 3.343 14.671 1.00 87.12 98 SER A C 1
ATOM 772 O O . SER A 1 98 ? -13.182 3.796 15.678 1.00 87.12 98 SER A O 1
ATOM 774 N N . ARG A 1 99 ? -13.105 2.263 14.028 1.00 85.12 99 ARG A N 1
ATOM 775 C CA . ARG A 1 99 ? -14.341 1.564 14.418 1.00 85.12 99 ARG A CA 1
ATOM 776 C C . ARG A 1 99 ? -14.252 0.984 15.826 1.00 85.12 99 ARG A C 1
ATOM 778 O O . ARG A 1 99 ? -15.200 1.081 16.601 1.00 85.12 99 ARG A O 1
ATOM 785 N N . GLN A 1 100 ? -13.126 0.360 16.161 1.00 83.31 100 GLN A N 1
ATOM 786 C CA . GLN A 1 100 ? -12.938 -0.237 17.483 1.00 83.31 100 GLN A CA 1
ATOM 787 C C . GLN A 1 100 ? -12.783 0.830 18.573 1.00 83.31 100 GLN A C 1
ATOM 789 O O . GLN A 1 100 ? -13.277 0.647 19.689 1.00 83.31 100 GLN A O 1
ATOM 794 N N . ARG A 1 101 ? -12.179 1.977 18.238 1.00 80.62 101 ARG A N 1
ATOM 795 C CA . ARG A 1 101 ? -12.022 3.108 19.156 1.00 80.62 101 ARG A CA 1
ATOM 796 C C . ARG A 1 101 ? -13.354 3.686 19.613 1.00 80.62 101 ARG A C 1
ATOM 798 O O . ARG A 1 101 ? -13.453 4.044 20.776 1.00 80.62 101 ARG A O 1
ATOM 805 N N . GLU A 1 102 ? -14.392 3.732 18.775 1.00 79.69 102 GLU A N 1
ATOM 806 C CA . GLU A 1 102 ? -15.718 4.206 19.218 1.00 79.69 102 GLU A CA 1
ATOM 807 C C . GLU A 1 102 ? -16.291 3.378 20.385 1.00 79.69 102 GLU A C 1
ATOM 809 O O . GLU A 1 102 ? -17.106 3.877 21.161 1.00 79.69 102 GLU A O 1
ATOM 814 N N . ALA A 1 103 ? -15.839 2.132 20.559 1.00 78.25 103 ALA A N 1
ATOM 815 C CA . ALA A 1 103 ? -16.241 1.289 21.679 1.00 78.25 103 ALA A CA 1
ATOM 816 C C . ALA A 1 103 ? -15.456 1.565 22.978 1.00 78.25 103 ALA A C 1
ATOM 818 O O . ALA A 1 103 ? -15.811 1.012 24.024 1.00 78.25 103 ALA A O 1
ATOM 819 N N . GLN A 1 104 ? -14.375 2.349 22.943 1.00 77.12 104 GLN A N 1
ATOM 820 C CA . GLN A 1 104 ? -13.561 2.716 24.104 1.00 77.12 104 GLN A CA 1
ATOM 821 C C . GLN A 1 104 ? -13.558 4.234 24.324 1.00 77.12 104 GLN A C 1
ATOM 823 O O . GLN A 1 104 ? -13.737 5.027 23.404 1.00 77.12 104 GLN A O 1
ATOM 828 N N . LYS A 1 105 ? -13.368 4.672 25.573 1.00 79.12 105 LYS A N 1
ATOM 829 C CA . LYS A 1 105 ? -13.175 6.098 25.856 1.00 79.12 105 LYS A CA 1
ATOM 830 C C . LYS A 1 105 ? -11.843 6.516 25.231 1.00 79.12 105 LYS A C 1
ATOM 832 O O . LYS A 1 105 ? -10.791 6.080 25.679 1.00 79.12 105 LYS A O 1
ATOM 837 N N . ALA A 1 106 ? -11.923 7.314 24.172 1.00 72.19 106 ALA A N 1
ATOM 838 C CA . ALA A 1 106 ? -10.787 7.785 23.394 1.00 72.19 106 ALA A CA 1
ATOM 839 C C . ALA A 1 106 ? -9.686 8.397 24.282 1.00 72.19 106 ALA A C 1
ATOM 841 O O . ALA A 1 106 ? -9.939 9.373 24.988 1.00 72.19 106 ALA A O 1
ATOM 842 N N . SER A 1 107 ? -8.460 7.868 24.200 1.00 81.44 107 SER A N 1
ATOM 843 C CA . SER A 1 107 ? -7.287 8.505 24.803 1.00 81.44 107 SER A CA 1
ATOM 844 C C . SER A 1 107 ? -6.735 9.580 23.862 1.00 81.44 107 SER A C 1
ATOM 846 O O . SER A 1 107 ? -6.810 9.464 22.633 1.00 81.44 107 SER A O 1
ATOM 848 N N . TYR A 1 108 ? -6.170 10.650 24.431 1.00 79.81 108 TYR A N 1
ATOM 849 C CA . TYR A 1 108 ? -5.534 11.735 23.673 1.00 79.81 108 TYR A CA 1
ATOM 850 C C . TYR A 1 108 ? -4.306 11.246 22.882 1.00 79.81 108 TYR A C 1
ATOM 852 O O . TYR A 1 108 ? -4.047 11.722 21.776 1.00 79.81 108 TYR A O 1
ATOM 860 N N . LYS A 1 109 ? -3.570 10.255 23.411 1.00 80.88 109 LYS A N 1
ATOM 861 C CA . LYS A 1 109 ? -2.377 9.688 22.755 1.00 80.88 109 LYS A CA 1
ATOM 862 C C . LYS A 1 109 ? -2.707 9.043 21.401 1.00 80.88 109 LYS A C 1
ATOM 864 O O . LYS A 1 109 ? -1.937 9.202 20.457 1.00 80.88 109 LYS A O 1
ATOM 869 N N . ASP A 1 110 ? -3.882 8.430 21.275 1.00 81.56 110 ASP A N 1
ATOM 870 C CA . ASP A 1 110 ? -4.330 7.739 20.055 1.00 81.56 110 ASP A CA 1
ATOM 871 C C . ASP A 1 110 ? -4.515 8.697 18.874 1.00 81.56 110 ASP A C 1
ATOM 873 O O . ASP A 1 110 ? -4.373 8.317 17.711 1.00 81.56 110 ASP A O 1
ATOM 877 N N . PHE A 1 111 ? -4.817 9.966 19.165 1.00 85.38 111 PHE A N 1
ATOM 878 C CA . PHE A 1 111 ? -4.994 10.982 18.136 1.00 85.38 111 PHE A CA 1
ATOM 879 C C . PHE A 1 111 ? -3.678 11.180 17.378 1.00 85.38 111 PHE A C 1
ATOM 881 O O . PHE A 1 111 ? -3.662 11.098 16.156 1.00 85.38 111 PHE A O 1
ATOM 888 N N . LYS A 1 112 ? -2.545 11.313 18.081 1.00 87.75 112 LYS A N 1
ATOM 889 C CA . LYS A 1 112 ? -1.234 11.533 17.444 1.00 87.75 112 LYS A CA 1
ATOM 890 C C . LYS A 1 112 ? -0.875 10.437 16.438 1.00 87.75 112 LYS A C 1
ATOM 892 O O . LYS A 1 112 ? -0.386 10.753 15.358 1.00 87.75 112 LYS A O 1
ATOM 897 N N . VAL A 1 113 ? -1.163 9.175 16.768 1.00 87.00 113 VAL A N 1
ATOM 898 C CA . VAL A 1 113 ? -0.911 8.029 15.877 1.00 87.00 113 VAL A CA 1
ATOM 899 C C . VAL A 1 113 ? -1.744 8.138 14.602 1.00 87.00 113 VAL A C 1
ATOM 901 O O . VAL A 1 113 ? -1.202 8.031 13.504 1.00 87.00 113 VAL A O 1
ATOM 904 N N . LYS A 1 114 ? -3.041 8.438 14.740 1.00 89.75 114 LYS A N 1
ATOM 905 C CA . LYS A 1 114 ? -3.952 8.616 13.603 1.00 89.75 114 LYS A CA 1
ATOM 906 C C . LYS A 1 114 ? -3.475 9.723 12.656 1.00 89.75 114 LYS A C 1
ATOM 908 O O . LYS A 1 114 ? -3.345 9.478 11.463 1.00 89.75 114 LYS A O 1
ATOM 913 N N . TYR A 1 115 ? -3.159 10.916 13.170 1.00 90.69 115 TYR A N 1
ATOM 914 C CA . TYR A 1 115 ? -2.691 12.027 12.323 1.00 90.69 115 TYR A CA 1
ATOM 915 C C . TYR A 1 115 ? -1.321 11.760 11.705 1.00 90.69 115 TYR A C 1
ATOM 917 O O . TYR A 1 115 ? -1.110 12.112 10.547 1.00 90.69 115 TYR A O 1
ATOM 925 N N . GLY A 1 116 ? -0.412 11.114 12.441 1.00 90.25 116 GLY A N 1
ATOM 926 C CA . GLY A 1 116 ? 0.891 10.710 11.913 1.00 90.25 116 GLY A CA 1
ATOM 927 C C . GLY A 1 116 ? 0.749 9.793 10.699 1.00 90.25 116 GLY A C 1
ATOM 928 O O . GLY A 1 116 ? 1.315 10.078 9.644 1.00 90.25 116 GLY A O 1
ATOM 929 N N . ALA A 1 117 ? -0.088 8.759 10.813 1.00 90.94 117 ALA A N 1
ATOM 930 C CA . ALA A 1 117 ? -0.394 7.855 9.709 1.00 90.94 117 ALA A CA 1
ATOM 931 C C . ALA A 1 117 ? -1.064 8.579 8.531 1.00 90.94 117 ALA A C 1
ATOM 933 O O . ALA A 1 117 ? -0.709 8.348 7.373 1.00 90.94 117 ALA A O 1
ATOM 934 N N . MET A 1 118 ? -1.986 9.507 8.813 1.00 92.56 118 MET A N 1
ATOM 935 C CA . MET A 1 118 ? -2.659 10.277 7.767 1.00 92.56 118 MET A CA 1
ATOM 936 C C . MET A 1 118 ? -1.697 11.172 6.983 1.00 92.56 118 MET A C 1
ATOM 938 O O . MET A 1 118 ? -1.737 11.172 5.754 1.00 92.56 118 MET A O 1
ATOM 942 N N . ILE A 1 119 ? -0.821 11.904 7.677 1.00 92.62 119 ILE A N 1
ATOM 943 C CA . ILE A 1 119 ? 0.175 12.789 7.060 1.00 92.62 119 ILE A CA 1
ATOM 944 C C . ILE A 1 119 ? 1.179 11.978 6.239 1.00 92.62 119 ILE A C 1
ATOM 946 O O . ILE A 1 119 ? 1.465 12.347 5.101 1.00 92.62 119 ILE A O 1
ATOM 950 N N . GLN A 1 120 ? 1.681 10.861 6.775 1.00 92.75 120 GLN A N 1
ATOM 951 C CA . GLN A 1 120 ? 2.609 10.006 6.036 1.00 92.75 120 GLN A CA 1
ATOM 952 C C . GLN A 1 120 ? 1.958 9.423 4.777 1.00 92.75 120 GLN A C 1
ATOM 954 O O . GLN A 1 120 ? 2.588 9.432 3.720 1.00 92.75 120 GLN A O 1
ATOM 959 N N . THR A 1 121 ? 0.697 8.989 4.853 1.00 92.94 121 THR A N 1
ATOM 960 C CA . THR A 1 121 ? -0.029 8.467 3.685 1.00 92.94 121 THR A CA 1
ATOM 961 C C . THR A 1 121 ? -0.198 9.550 2.615 1.00 92.94 121 THR A C 1
ATOM 963 O O . THR A 1 121 ? 0.059 9.295 1.441 1.00 92.94 121 THR A O 1
ATOM 966 N N . LEU A 1 122 ? -0.545 10.785 3.004 1.00 93.56 122 LEU A N 1
ATOM 967 C CA . LEU A 1 122 ? -0.635 11.917 2.070 1.00 93.56 122 LEU A CA 1
ATOM 968 C C . LEU A 1 122 ? 0.709 12.236 1.419 1.00 93.56 122 LEU A C 1
ATOM 970 O O . LEU A 1 122 ? 0.770 12.459 0.211 1.00 93.56 122 LEU A O 1
ATOM 974 N N . PHE A 1 123 ? 1.787 12.232 2.201 1.00 92.44 123 PHE A N 1
ATOM 975 C CA . PHE A 1 123 ? 3.130 12.454 1.679 1.00 92.44 123 PHE A CA 1
ATOM 976 C C . PHE A 1 123 ? 3.531 11.358 0.681 1.00 92.44 123 PHE A C 1
ATOM 978 O O . PHE A 1 123 ? 4.004 11.652 -0.414 1.00 92.44 123 PHE A O 1
ATOM 985 N N . SER A 1 124 ? 3.277 10.097 1.031 1.00 92.56 124 SER A N 1
ATOM 986 C CA . SER A 1 124 ? 3.528 8.917 0.200 1.00 92.56 124 SER A CA 1
ATOM 987 C C . SER A 1 124 ? 2.752 8.960 -1.128 1.00 92.56 124 SER A C 1
ATOM 989 O O . SER A 1 124 ? 3.319 8.754 -2.207 1.00 92.56 124 SER A O 1
ATOM 991 N N . MET A 1 125 ? 1.464 9.316 -1.080 1.00 92.94 125 MET A N 1
ATOM 992 C CA . MET A 1 125 ? 0.628 9.518 -2.269 1.00 92.94 125 MET A CA 1
ATOM 993 C C . MET A 1 125 ? 1.112 10.696 -3.125 1.00 92.94 125 MET A C 1
ATOM 995 O O . MET A 1 125 ? 1.228 10.564 -4.344 1.00 92.94 125 MET A O 1
ATOM 999 N N . GLY A 1 126 ? 1.460 11.826 -2.503 1.00 93.06 126 GLY A N 1
ATOM 1000 C CA . GLY A 1 126 ? 1.996 12.999 -3.197 1.00 93.06 126 GLY A CA 1
ATOM 1001 C C . GLY A 1 126 ? 3.308 12.700 -3.923 1.00 93.06 126 GLY A C 1
ATOM 1002 O O . GLY A 1 126 ? 3.490 13.095 -5.073 1.00 93.06 126 GLY A O 1
ATOM 1003 N N . LEU A 1 127 ? 4.192 11.927 -3.295 1.00 89.12 127 LEU A N 1
ATOM 1004 C CA . LEU A 1 127 ? 5.445 11.486 -3.899 1.00 89.12 127 LEU A CA 1
ATOM 1005 C C . LEU A 1 127 ? 5.208 10.487 -5.035 1.00 89.12 127 LEU A C 1
ATOM 1007 O O . LEU A 1 127 ? 5.864 10.562 -6.071 1.00 89.12 127 LEU A O 1
ATOM 1011 N N . THR A 1 128 ? 4.212 9.614 -4.901 1.00 90.56 128 THR A N 1
ATOM 1012 C CA . THR A 1 128 ? 3.793 8.738 -6.000 1.00 90.56 128 THR A CA 1
ATOM 1013 C C . THR A 1 128 ? 3.325 9.557 -7.204 1.00 90.56 128 THR A C 1
ATOM 1015 O O . THR A 1 128 ? 3.802 9.335 -8.316 1.00 90.56 128 THR A O 1
ATOM 1018 N N . ILE A 1 129 ? 2.463 10.558 -6.995 1.00 92.88 129 ILE A N 1
ATOM 1019 C CA . ILE A 1 129 ? 2.054 11.494 -8.054 1.00 92.88 129 ILE A CA 1
ATOM 1020 C C . ILE A 1 129 ? 3.278 12.206 -8.639 1.00 92.88 129 ILE A C 1
ATOM 1022 O O . ILE A 1 129 ? 3.383 12.314 -9.857 1.00 92.88 129 ILE A O 1
ATOM 1026 N N . TYR A 1 130 ? 4.226 12.640 -7.804 1.00 89.88 130 TYR A N 1
ATOM 1027 C CA . TYR A 1 130 ? 5.474 13.252 -8.259 1.00 89.88 130 TYR A CA 1
ATOM 1028 C C . TYR A 1 130 ? 6.295 12.316 -9.158 1.00 89.88 130 TYR A C 1
ATOM 1030 O O . TYR A 1 130 ? 6.747 12.759 -10.209 1.00 89.88 130 TYR A O 1
ATOM 1038 N N . ILE A 1 131 ? 6.440 11.028 -8.824 1.00 86.38 131 ILE A N 1
ATOM 1039 C CA . ILE A 1 131 ? 7.131 10.041 -9.679 1.00 86.38 131 ILE A CA 1
ATOM 1040 C C . ILE A 1 131 ? 6.446 9.948 -11.052 1.00 86.38 131 ILE A C 1
ATOM 1042 O O . ILE A 1 131 ? 7.118 10.020 -12.087 1.00 86.38 131 ILE A O 1
ATOM 1046 N N . TRP A 1 132 ? 5.111 9.871 -11.081 1.00 89.00 132 TRP A N 1
ATOM 1047 C CA . TRP A 1 132 ? 4.345 9.859 -12.332 1.00 89.00 132 TRP A CA 1
ATOM 1048 C C . TRP A 1 132 ? 4.469 11.184 -13.113 1.00 89.00 132 TRP A C 1
ATOM 1050 O O . TRP A 1 132 ? 4.592 11.156 -14.337 1.00 89.00 132 TRP A O 1
ATOM 1060 N N . GLN A 1 133 ? 4.510 12.334 -12.428 1.00 88.75 133 GLN A N 1
ATOM 1061 C CA . GLN A 1 133 ? 4.708 13.674 -13.011 1.00 88.75 133 GLN A CA 1
ATOM 1062 C C . GLN A 1 133 ? 6.128 13.903 -13.543 1.00 88.75 133 GLN A C 1
ATOM 1064 O O . GLN A 1 133 ? 6.308 14.511 -14.593 1.00 88.75 133 GLN A O 1
ATOM 1069 N N . VAL A 1 134 ? 7.165 13.391 -12.885 1.00 84.00 134 VAL A N 1
ATOM 1070 C CA . VAL A 1 134 ? 8.539 13.463 -13.408 1.00 84.00 134 VAL A CA 1
ATOM 1071 C C . VAL A 1 134 ? 8.667 12.611 -14.665 1.00 84.00 134 VAL A C 1
ATOM 1073 O O . VAL A 1 134 ? 9.256 13.051 -15.652 1.00 84.00 134 VAL A O 1
ATOM 1076 N N . SER A 1 135 ? 8.001 11.453 -14.695 1.00 76.00 135 SER A N 1
ATOM 1077 C CA . SER A 1 135 ? 7.837 10.678 -15.927 1.00 76.00 135 SER A CA 1
ATOM 1078 C C . SER A 1 135 ? 7.100 11.477 -17.021 1.00 76.00 135 SER A C 1
ATOM 1080 O O . SER A 1 135 ? 7.237 11.161 -18.208 1.00 76.00 135 SER A O 1
ATOM 1082 N N . LEU A 1 136 ? 6.360 12.550 -16.666 1.00 71.31 136 LEU A N 1
ATOM 1083 C CA . LEU A 1 136 ? 5.604 13.367 -17.616 1.00 71.31 136 LEU A CA 1
ATOM 1084 C C . LEU A 1 136 ? 6.452 14.243 -18.561 1.00 71.31 136 LEU A C 1
ATOM 1086 O O . LEU A 1 136 ? 6.050 14.472 -19.709 1.00 71.31 136 LEU A O 1
ATOM 1090 N N . GLY A 1 137 ? 7.639 14.667 -18.129 1.00 64.75 137 GLY A N 1
ATOM 1091 C CA . GLY A 1 137 ? 8.391 15.769 -18.741 1.00 64.75 137 GLY A CA 1
ATOM 1092 C C . GLY A 1 137 ? 8.843 15.601 -20.200 1.00 64.75 137 GLY A C 1
ATOM 1093 O O . GLY A 1 137 ? 9.193 16.598 -20.823 1.00 64.75 137 GLY A O 1
ATOM 1094 N N . HIS A 1 138 ? 8.818 14.393 -20.778 1.00 58.47 138 HIS A N 1
ATOM 1095 C CA . HIS A 1 138 ? 9.480 14.138 -22.069 1.00 58.47 138 HIS A CA 1
ATOM 1096 C C . HIS A 1 138 ? 8.573 13.989 -23.308 1.00 58.47 138 HIS A C 1
ATOM 1098 O O . HIS A 1 138 ? 9.081 13.908 -24.421 1.00 58.47 138 HIS A O 1
ATOM 1104 N N . GLY A 1 139 ? 7.244 13.950 -23.153 1.00 53.66 139 GLY A N 1
ATOM 1105 C CA . GLY A 1 139 ? 6.340 13.479 -24.221 1.00 53.66 139 GLY A CA 1
ATOM 1106 C C . GLY A 1 139 ? 5.832 14.527 -25.218 1.00 53.66 139 GLY A C 1
ATOM 1107 O O . GLY A 1 139 ? 5.389 14.163 -26.303 1.00 53.66 139 GLY A O 1
ATOM 1108 N N . HIS A 1 140 ? 5.894 15.816 -24.883 1.00 53.62 140 HIS A N 1
ATOM 1109 C CA . HIS A 1 140 ? 5.472 16.879 -25.794 1.00 53.62 140 HIS A CA 1
ATOM 1110 C C . HIS A 1 140 ? 6.688 17.657 -26.281 1.00 53.62 140 HIS A C 1
ATOM 1112 O O . HIS A 1 140 ? 6.961 18.773 -25.838 1.00 53.62 140 HIS A O 1
ATOM 1118 N N . ALA A 1 141 ? 7.391 17.074 -27.256 1.00 54.00 141 ALA A N 1
ATOM 1119 C CA . ALA A 1 141 ? 7.968 17.887 -28.315 1.00 54.00 141 ALA A CA 1
ATOM 1120 C C . ALA A 1 141 ? 6.792 18.644 -28.942 1.00 54.00 141 ALA A C 1
ATOM 1122 O O . ALA A 1 141 ? 6.001 18.091 -29.706 1.00 54.00 141 ALA A O 1
ATOM 1123 N N . ALA A 1 142 ? 6.588 19.868 -28.461 1.00 51.97 142 ALA A N 1
ATOM 1124 C CA . ALA A 1 142 ? 5.593 20.773 -28.985 1.00 51.97 142 ALA A CA 1
ATOM 1125 C C . ALA A 1 142 ? 5.778 20.856 -30.500 1.00 51.97 142 ALA A C 1
ATOM 1127 O O . ALA A 1 142 ? 6.905 20.941 -30.992 1.00 51.97 142 ALA A O 1
ATOM 1128 N N . SER A 1 143 ? 4.650 20.799 -31.202 1.00 56.50 143 SER A N 1
ATOM 1129 C CA . SER A 1 143 ? 4.544 21.095 -32.622 1.00 56.50 143 SER A CA 1
ATOM 1130 C C . SER A 1 143 ? 5.468 22.271 -32.993 1.00 56.50 143 SER A C 1
ATOM 1132 O O . SER A 1 143 ? 5.435 23.292 -32.298 1.00 56.50 143 SER A O 1
ATOM 1134 N N . PRO A 1 144 ? 6.297 22.152 -34.045 1.00 60.19 144 PRO A N 1
ATOM 1135 C CA . PRO A 1 144 ? 7.351 23.115 -34.385 1.00 60.19 144 PRO A CA 1
ATOM 1136 C C . PRO A 1 144 ? 6.862 24.531 -34.745 1.00 60.19 144 PRO A C 1
ATOM 1138 O O . PRO A 1 144 ? 7.681 25.414 -34.972 1.00 60.19 144 PRO A O 1
ATOM 1141 N N . ASN A 1 145 ? 5.553 24.791 -34.751 1.00 59.00 145 ASN A N 1
ATOM 1142 C CA . ASN A 1 145 ? 4.981 26.026 -35.292 1.00 59.00 145 ASN A CA 1
ATOM 1143 C C . ASN A 1 145 ? 4.672 27.124 -34.254 1.00 59.00 145 ASN A C 1
ATOM 1145 O O . ASN A 1 145 ? 4.049 28.119 -34.606 1.00 59.00 145 ASN A O 1
ATOM 1149 N N . LEU A 1 146 ? 5.113 26.997 -32.995 1.00 57.31 146 LEU A N 1
ATOM 1150 C CA . LEU A 1 146 ? 5.048 28.097 -32.011 1.00 57.31 146 LEU A CA 1
ATOM 1151 C C . LEU A 1 146 ? 6.443 28.442 -31.469 1.00 57.31 146 LEU A C 1
ATOM 1153 O O . LEU A 1 146 ? 6.754 28.355 -30.280 1.00 57.31 146 LEU A O 1
ATOM 1157 N N . MET A 1 147 ? 7.304 28.787 -32.418 1.00 55.06 147 MET A N 1
ATOM 1158 C CA . MET A 1 147 ? 8.692 29.187 -32.258 1.00 55.06 147 MET A CA 1
ATOM 1159 C C . MET A 1 147 ? 8.749 30.685 -31.935 1.00 55.06 147 MET A C 1
ATOM 1161 O O . MET A 1 147 ? 8.782 31.479 -32.861 1.00 55.06 147 MET A O 1
ATOM 1165 N N . HIS A 1 148 ? 8.728 31.090 -30.655 1.00 54.44 148 HIS A N 1
ATOM 1166 C CA . HIS A 1 148 ? 9.441 32.325 -30.257 1.00 54.44 148 HIS A CA 1
ATOM 1167 C C . HIS A 1 148 ? 9.643 32.598 -28.755 1.00 54.44 148 HIS A C 1
ATOM 1169 O O . HIS A 1 148 ? 10.379 33.524 -28.425 1.00 54.44 148 HIS A O 1
ATOM 1175 N N . LEU A 1 149 ? 9.075 31.821 -27.822 1.00 48.00 149 LEU A N 1
ATOM 1176 C CA . LEU A 1 149 ? 9.207 32.133 -26.383 1.00 48.00 149 LEU A CA 1
ATOM 1177 C C . LEU A 1 149 ? 9.518 30.925 -25.486 1.00 48.00 149 LEU A C 1
ATOM 1179 O O . LEU A 1 149 ? 8.888 30.708 -24.455 1.00 48.00 149 LEU A O 1
ATOM 1183 N N . ARG A 1 150 ? 10.529 30.130 -25.854 1.00 45.00 150 ARG A N 1
ATOM 1184 C CA . ARG A 1 150 ? 11.136 29.129 -24.953 1.00 45.00 150 ARG A CA 1
ATOM 1185 C C . ARG A 1 150 ? 12.655 29.055 -25.132 1.00 45.00 150 ARG A C 1
ATOM 1187 O O . ARG A 1 150 ? 13.177 28.040 -25.577 1.00 45.00 150 ARG A O 1
ATOM 1194 N N . CYS A 1 151 ? 13.361 30.130 -24.778 1.00 50.69 151 CYS A N 1
ATOM 1195 C CA . CYS A 1 151 ? 14.832 30.140 -24.696 1.00 50.69 151 CYS A CA 1
ATOM 1196 C C . CYS A 1 151 ? 15.393 29.994 -23.272 1.00 50.69 151 CYS A C 1
ATOM 1198 O O . CYS A 1 151 ? 16.601 30.073 -23.092 1.00 50.69 151 CYS A O 1
ATOM 1200 N N . VAL A 1 152 ? 14.578 29.714 -22.253 1.00 51.09 152 VAL A N 1
ATOM 1201 C CA . VAL A 1 152 ? 15.099 29.425 -20.907 1.00 51.09 152 VAL A CA 1
ATOM 1202 C C . VAL A 1 152 ? 14.384 28.193 -20.362 1.00 51.09 152 VAL A C 1
ATOM 1204 O O . VAL A 1 152 ? 13.159 28.131 -20.381 1.00 51.09 152 VAL A O 1
ATOM 1207 N N . SER A 1 153 ? 15.167 27.208 -19.919 1.00 45.41 153 SER A N 1
ATOM 1208 C CA . SER A 1 153 ? 14.745 25.907 -19.370 1.00 45.41 153 SER A CA 1
ATOM 1209 C C . SER A 1 153 ? 14.530 24.766 -20.371 1.00 45.41 153 SER A C 1
ATOM 1211 O O . SER A 1 153 ? 13.616 23.959 -20.229 1.00 45.41 153 SER A O 1
ATOM 1213 N N . ARG A 1 154 ? 15.473 24.584 -21.305 1.00 45.22 154 ARG A N 1
ATOM 1214 C CA . ARG A 1 154 ? 15.836 23.238 -21.794 1.00 45.22 154 ARG A CA 1
ATOM 1215 C C . ARG A 1 154 ? 16.818 22.580 -20.815 1.00 45.22 154 ARG A C 1
ATOM 1217 O O . ARG A 1 154 ? 17.890 22.135 -21.202 1.00 45.22 154 ARG A O 1
ATOM 1224 N N . ALA A 1 155 ? 16.474 22.550 -19.528 1.00 45.50 155 ALA A N 1
ATOM 1225 C CA . ALA A 1 155 ? 17.073 21.562 -18.648 1.00 45.50 155 ALA A CA 1
ATOM 1226 C C . ALA A 1 155 ? 16.447 20.236 -19.080 1.00 45.50 155 ALA A C 1
ATOM 1228 O O . ALA A 1 155 ? 15.237 20.064 -18.941 1.00 45.50 155 ALA A O 1
ATOM 1229 N N . VAL A 1 156 ? 17.237 19.360 -19.704 1.00 51.25 156 VAL A N 1
ATOM 1230 C CA . VAL A 1 156 ? 16.857 17.965 -19.953 1.00 51.25 156 VAL A CA 1
ATOM 1231 C C . VAL A 1 156 ? 16.285 17.449 -18.639 1.00 51.25 156 VAL A C 1
ATOM 1233 O O . VAL A 1 156 ? 17.008 17.371 -17.645 1.00 51.25 156 VAL A O 1
ATOM 1236 N N . ALA A 1 157 ? 14.967 17.246 -18.587 1.00 46.19 157 ALA A N 1
ATOM 1237 C CA . ALA A 1 157 ? 14.330 16.793 -17.365 1.00 46.19 157 ALA A CA 1
ATOM 1238 C C . ALA A 1 157 ? 15.010 15.471 -16.986 1.00 46.19 157 ALA A C 1
ATOM 1240 O O . ALA A 1 157 ? 15.150 14.617 -17.864 1.00 46.19 157 ALA A O 1
ATOM 1241 N N . PRO A 1 158 ? 15.496 15.320 -15.742 1.00 55.50 158 PRO A N 1
ATOM 1242 C CA . PRO A 1 158 ? 16.236 14.136 -15.343 1.00 55.50 158 PRO A CA 1
ATOM 1243 C C . PRO A 1 158 ? 15.329 12.923 -15.536 1.00 55.50 158 PRO A C 1
ATOM 1245 O O . PRO A 1 158 ? 14.345 12.744 -14.819 1.00 55.50 158 PRO A O 1
ATOM 1248 N N . THR A 1 159 ? 15.629 12.127 -16.554 1.00 68.81 159 THR A N 1
ATOM 1249 C CA . THR A 1 159 ? 15.009 10.825 -16.741 1.00 68.81 159 THR A CA 1
ATOM 1250 C C . THR A 1 159 ? 15.477 9.907 -15.624 1.00 68.81 159 THR A C 1
ATOM 1252 O O . THR A 1 159 ? 16.586 10.051 -15.111 1.00 68.81 159 THR A O 1
ATOM 1255 N N . PHE A 1 160 ? 14.624 8.964 -15.239 1.00 75.25 160 PHE A N 1
ATOM 1256 C CA . PHE A 1 160 ? 15.036 7.901 -14.333 1.00 75.25 160 PHE A CA 1
ATOM 1257 C C . PHE A 1 160 ? 16.099 7.038 -15.022 1.00 75.25 160 PHE A C 1
ATOM 1259 O O . PHE A 1 160 ? 15.834 6.451 -16.074 1.00 75.25 160 PHE A O 1
ATOM 1266 N N . GLY A 1 161 ? 17.288 6.985 -14.422 1.00 79.69 161 GLY A N 1
ATOM 1267 C CA . GLY A 1 161 ? 18.424 6.195 -14.889 1.00 79.69 161 GLY A CA 1
ATOM 1268 C C . GLY A 1 161 ? 19.157 6.746 -16.120 1.00 79.69 161 GLY A C 1
ATOM 1269 O O . GLY A 1 161 ? 18.718 7.676 -16.801 1.00 79.69 161 GLY A O 1
ATOM 1270 N N . ASN A 1 162 ? 20.290 6.106 -16.424 1.00 81.12 162 ASN A N 1
ATOM 1271 C CA . ASN A 1 162 ? 21.178 6.449 -17.543 1.00 81.12 162 ASN A CA 1
ATOM 1272 C C . ASN A 1 162 ? 20.707 5.894 -18.908 1.00 81.12 162 ASN A C 1
ATOM 1274 O O . ASN A 1 162 ? 21.362 6.136 -19.915 1.00 81.12 162 ASN A O 1
ATOM 1278 N N . GLN A 1 163 ? 19.596 5.146 -18.960 1.00 83.88 163 GLN A N 1
ATOM 1279 C CA . GLN A 1 163 ? 19.113 4.435 -20.158 1.00 83.88 163 GLN A CA 1
ATOM 1280 C C . GLN A 1 163 ? 17.691 4.863 -20.560 1.00 83.88 163 GLN A C 1
ATOM 1282 O O . GLN A 1 163 ? 16.773 4.049 -20.687 1.00 83.88 163 GLN A O 1
ATOM 1287 N N . SER A 1 164 ? 17.480 6.163 -20.761 1.00 84.31 164 SER A N 1
ATOM 1288 C CA . SER A 1 164 ? 16.165 6.695 -21.150 1.00 84.31 164 SER A CA 1
ATOM 1289 C C . SER A 1 164 ? 15.667 6.151 -22.496 1.00 84.31 164 SER A C 1
ATOM 1291 O O . SER A 1 164 ? 14.460 5.968 -22.666 1.00 84.31 164 SER A O 1
ATOM 1293 N N . GLU A 1 165 ? 16.580 5.801 -23.407 1.00 86.38 165 GLU A N 1
ATOM 1294 C CA . GLU A 1 165 ? 16.287 5.251 -24.739 1.00 86.38 165 GLU A CA 1
ATOM 1295 C C . GLU A 1 165 ? 15.490 3.939 -24.702 1.00 86.38 165 GLU A C 1
ATOM 1297 O O . GLU A 1 165 ? 14.704 3.668 -25.609 1.00 86.38 165 GLU A O 1
ATOM 1302 N N . CYS A 1 166 ? 15.622 3.155 -23.628 1.00 89.25 166 CYS A N 1
ATOM 1303 C CA . CYS A 1 166 ? 14.953 1.861 -23.481 1.00 89.25 166 CYS A CA 1
ATOM 1304 C C . CYS A 1 166 ? 13.567 1.955 -22.821 1.00 89.25 166 CYS A C 1
ATOM 1306 O O . CYS A 1 166 ? 12.813 0.983 -22.779 1.00 89.25 166 CYS A O 1
ATOM 1308 N N . SER A 1 167 ? 13.182 3.140 -22.344 1.00 87.94 167 SER A N 1
ATOM 1309 C CA . SER A 1 167 ? 11.899 3.363 -21.668 1.00 87.94 167 SER A CA 1
ATOM 1310 C C . SER A 1 167 ? 10.640 3.038 -22.505 1.00 87.94 167 SER A C 1
ATOM 1312 O O . SER A 1 167 ? 9.639 2.635 -21.908 1.00 87.94 167 SER A O 1
ATOM 1314 N N . PRO A 1 168 ? 10.621 3.163 -23.854 1.00 89.19 168 PRO A N 1
ATOM 1315 C CA . PRO A 1 168 ? 9.463 2.785 -24.674 1.00 89.19 168 PRO A CA 1
ATOM 1316 C C . PRO A 1 168 ? 9.111 1.295 -24.636 1.00 89.19 168 PRO A C 1
ATOM 1318 O O . PRO A 1 168 ? 7.972 0.946 -24.942 1.00 89.19 168 PRO A O 1
ATOM 1321 N N . PHE A 1 169 ? 10.063 0.433 -24.269 1.00 90.50 169 PHE A N 1
ATOM 1322 C CA . PHE A 1 169 ? 9.858 -1.015 -24.208 1.00 90.50 169 PHE A CA 1
ATOM 1323 C C . PHE A 1 169 ? 9.186 -1.470 -22.911 1.00 90.50 169 PHE A C 1
ATOM 1325 O O . PHE A 1 169 ? 8.663 -2.582 -22.862 1.00 90.50 169 PHE A O 1
ATOM 1332 N N . ILE A 1 170 ? 9.150 -0.610 -21.888 1.00 91.75 170 ILE A N 1
ATOM 1333 C CA . ILE A 1 170 ? 8.536 -0.936 -20.603 1.00 91.75 170 ILE A CA 1
ATOM 1334 C C . ILE A 1 170 ? 7.019 -1.013 -20.775 1.00 91.75 170 ILE A C 1
ATOM 1336 O O . ILE A 1 170 ? 6.340 -0.035 -21.122 1.00 91.75 170 ILE A O 1
ATOM 1340 N N . LYS A 1 171 ? 6.475 -2.191 -20.477 1.00 93.00 171 LYS A N 1
ATOM 1341 C CA . LYS A 1 171 ? 5.039 -2.453 -20.488 1.00 93.00 171 LYS A CA 1
ATOM 1342 C C . LYS A 1 171 ? 4.487 -2.317 -19.080 1.00 93.00 171 LYS A C 1
ATOM 1344 O O . LYS A 1 171 ? 4.886 -3.037 -18.169 1.00 93.00 171 LYS A O 1
ATOM 1349 N N . TYR A 1 172 ? 3.546 -1.403 -18.908 1.00 92.75 172 TYR A N 1
ATOM 1350 C CA . TYR A 1 172 ? 2.746 -1.298 -17.700 1.00 92.75 172 TYR A CA 1
ATOM 1351 C C . TYR A 1 172 ? 1.588 -2.295 -17.779 1.00 92.75 172 TYR A C 1
ATOM 1353 O O . TYR A 1 172 ? 0.908 -2.371 -18.801 1.00 92.75 172 TYR A O 1
ATOM 1361 N N . VAL A 1 173 ? 1.372 -3.072 -16.720 1.00 91.50 173 VAL A N 1
ATOM 1362 C CA . VAL A 1 173 ? 0.313 -4.088 -16.671 1.00 91.50 173 VAL A CA 1
ATOM 1363 C C . VAL A 1 173 ? -0.749 -3.632 -15.683 1.00 91.50 173 VAL A C 1
ATOM 1365 O O . VAL A 1 173 ? -0.463 -3.550 -14.495 1.00 91.50 173 VAL A O 1
ATOM 1368 N N . LEU A 1 174 ? -1.960 -3.351 -16.162 1.00 88.38 174 LEU A N 1
ATOM 1369 C CA . LEU A 1 174 ? -3.104 -2.955 -15.337 1.00 88.38 174 LEU A CA 1
ATOM 1370 C C . LEU A 1 174 ? -4.273 -3.897 -15.643 1.00 88.38 174 LEU A C 1
ATOM 1372 O O . LEU A 1 174 ? -4.682 -3.993 -16.795 1.00 88.38 174 LEU A O 1
ATOM 1376 N N . PHE A 1 175 ? -4.794 -4.621 -14.646 1.00 84.50 175 PHE A N 1
ATOM 1377 C CA . PHE A 1 175 ? -5.846 -5.639 -14.843 1.00 84.50 175 PHE A CA 1
ATOM 1378 C C . PHE A 1 175 ? -5.529 -6.653 -15.962 1.00 84.50 175 PHE A C 1
ATOM 1380 O O . PHE A 1 175 ? -6.383 -6.973 -16.782 1.00 84.50 175 PHE A O 1
ATOM 1387 N N . ALA A 1 176 ? -4.281 -7.134 -16.019 1.00 87.62 176 ALA A N 1
ATOM 1388 C CA . ALA A 1 176 ? -3.760 -8.009 -17.080 1.00 87.62 176 ALA A CA 1
ATOM 1389 C C . ALA A 1 176 ? -3.709 -7.395 -18.498 1.00 87.62 176 ALA A C 1
ATOM 1391 O O . ALA A 1 176 ? -3.272 -8.068 -19.432 1.00 87.62 176 ALA A O 1
ATOM 1392 N N . ILE A 1 177 ? -4.077 -6.123 -18.666 1.00 92.69 177 ILE A N 1
ATOM 1393 C CA . ILE A 1 177 ? -3.936 -5.388 -19.923 1.00 92.69 177 ILE A CA 1
ATOM 1394 C C . ILE A 1 177 ? -2.529 -4.795 -19.985 1.00 92.69 177 ILE A C 1
ATOM 1396 O O . ILE A 1 177 ? -2.096 -4.086 -19.074 1.00 92.69 177 ILE A O 1
ATOM 1400 N N . GLU A 1 178 ? -1.818 -5.082 -21.074 1.00 94.56 178 GLU A N 1
ATOM 1401 C CA . GLU A 1 178 ? -0.514 -4.493 -21.366 1.00 94.56 178 GLU A CA 1
ATOM 1402 C C . GLU A 1 178 ? -0.696 -3.127 -22.024 1.00 94.56 178 GLU A C 1
ATOM 1404 O O . GLU A 1 178 ? -1.295 -3.002 -23.092 1.00 94.56 178 GLU A O 1
ATOM 1409 N N . VAL A 1 179 ? -0.144 -2.094 -21.400 1.00 94.38 179 VAL A N 1
ATOM 1410 C CA . VAL A 1 179 ? -0.186 -0.724 -21.898 1.00 94.38 179 VAL A CA 1
ATOM 1411 C C . VAL A 1 179 ? 1.240 -0.170 -21.918 1.00 94.38 179 VAL A C 1
ATOM 1413 O O . VAL A 1 179 ? 1.974 -0.351 -20.947 1.00 94.38 179 VAL A O 1
ATOM 1416 N N . PRO A 1 180 ? 1.683 0.527 -22.978 1.00 93.00 180 PRO A N 1
ATOM 1417 C CA . PRO A 1 180 ? 2.996 1.171 -22.978 1.00 93.00 180 PRO A CA 1
ATOM 1418 C C . PRO A 1 180 ? 3.102 2.172 -21.819 1.00 93.00 180 PRO A C 1
ATOM 1420 O O . PRO A 1 180 ? 2.286 3.098 -21.720 1.00 93.00 180 PRO A O 1
ATOM 1423 N N . ALA A 1 181 ? 4.114 1.997 -20.961 1.00 90.00 181 ALA A N 1
ATOM 1424 C CA . ALA A 1 181 ? 4.244 2.751 -19.714 1.00 90.00 181 ALA A CA 1
ATOM 1425 C C . ALA A 1 181 ? 4.362 4.263 -19.955 1.00 90.00 181 ALA A C 1
ATOM 1427 O O . ALA A 1 181 ? 3.716 5.047 -19.268 1.00 90.00 181 ALA A O 1
ATOM 1428 N N . LEU A 1 182 ? 5.115 4.676 -20.981 1.00 87.25 182 LEU A N 1
ATOM 1429 C CA . LEU A 1 182 ? 5.345 6.091 -21.297 1.00 87.25 182 LEU A CA 1
ATOM 1430 C C . LEU A 1 182 ? 4.140 6.827 -21.900 1.00 87.25 182 LEU A C 1
ATOM 1432 O O . LEU A 1 182 ? 4.084 8.053 -21.820 1.00 87.25 182 LEU A O 1
ATOM 1436 N N . ARG A 1 183 ? 3.209 6.110 -22.544 1.00 87.12 183 ARG A N 1
ATOM 1437 C CA . ARG A 1 183 ? 2.054 6.715 -23.228 1.00 87.12 183 ARG A CA 1
ATOM 1438 C C . ARG A 1 183 ? 0.809 6.591 -22.359 1.00 87.12 183 ARG A C 1
ATOM 1440 O O . ARG A 1 183 ? 0.653 7.327 -21.393 1.00 87.12 183 ARG A O 1
ATOM 1447 N N . ALA A 1 184 ? -0.074 5.655 -22.691 1.00 90.69 184 ALA A N 1
ATOM 1448 C CA . ALA A 1 184 ? -1.351 5.497 -22.012 1.00 90.69 184 ALA A CA 1
ATOM 1449 C C . ALA A 1 184 ? -1.181 5.066 -20.546 1.00 90.69 184 ALA A C 1
ATOM 1451 O O . ALA A 1 184 ? -1.900 5.580 -19.695 1.00 90.69 184 ALA A O 1
ATOM 1452 N N . GLY A 1 185 ? -0.187 4.222 -20.225 1.00 89.88 185 GLY A N 1
ATOM 1453 C CA . GLY A 1 185 ? 0.060 3.772 -18.850 1.00 89.88 185 GLY A CA 1
ATOM 1454 C C . GLY A 1 185 ? 0.312 4.938 -17.893 1.00 89.88 185 GLY A C 1
ATOM 1455 O O . GLY A 1 185 ? -0.222 4.958 -16.790 1.00 89.88 185 GLY A O 1
ATOM 1456 N N . ARG A 1 186 ? 1.024 5.966 -18.360 1.00 88.75 186 ARG A N 1
ATOM 1457 C CA . ARG A 1 186 ? 1.304 7.198 -17.618 1.00 88.75 186 ARG A CA 1
ATOM 1458 C C . ARG A 1 186 ? 0.055 7.987 -17.256 1.00 88.75 186 ARG A C 1
ATOM 1460 O O . ARG A 1 186 ? -0.117 8.360 -16.100 1.00 88.75 186 ARG A O 1
ATOM 1467 N N . TYR A 1 187 ? -0.807 8.252 -18.235 1.00 92.00 187 TYR A N 1
ATOM 1468 C CA . TYR A 1 187 ? -2.048 8.990 -17.989 1.00 92.00 187 TYR A CA 1
ATOM 1469 C C . TYR A 1 187 ? -2.988 8.192 -17.093 1.00 92.00 187 TYR A C 1
ATOM 1471 O O . TYR A 1 187 ? -3.545 8.753 -16.157 1.00 92.00 187 TYR A O 1
ATOM 1479 N N . ILE A 1 188 ? -3.108 6.885 -17.333 1.00 92.38 188 ILE A N 1
ATOM 1480 C CA . ILE A 1 188 ? -3.929 5.994 -16.511 1.00 92.38 188 ILE A CA 1
ATOM 1481 C C . ILE A 1 188 ? -3.421 5.987 -15.067 1.00 92.38 188 ILE A C 1
ATOM 1483 O O . ILE A 1 188 ? -4.204 6.229 -14.152 1.00 92.38 188 ILE A O 1
ATOM 1487 N N . GLY A 1 189 ? -2.117 5.778 -14.863 1.00 90.81 189 GLY A N 1
ATOM 1488 C CA . GLY A 1 189 ? -1.493 5.772 -13.542 1.00 90.81 189 GLY A CA 1
ATOM 1489 C C . GLY A 1 189 ? -1.682 7.097 -12.808 1.00 90.81 189 GLY A C 1
ATOM 1490 O O . GLY A 1 189 ? -2.038 7.097 -11.633 1.00 90.81 189 GLY A O 1
ATOM 1491 N N . LEU A 1 190 ? -1.537 8.228 -13.504 1.00 93.31 190 LEU A N 1
ATOM 1492 C CA . LEU A 1 190 ? -1.728 9.546 -12.905 1.00 93.31 190 LEU A CA 1
ATOM 1493 C C . LEU A 1 190 ? -3.189 9.842 -12.559 1.00 93.31 190 LEU A C 1
ATOM 1495 O O . LEU A 1 190 ? -3.462 10.343 -11.471 1.00 93.31 190 LEU A O 1
ATOM 1499 N N . ILE A 1 191 ? -4.124 9.533 -13.461 1.00 94.56 191 ILE A N 1
ATOM 1500 C CA . ILE A 1 191 ? -5.562 9.704 -13.219 1.00 94.56 191 ILE A CA 1
ATOM 1501 C C . ILE A 1 191 ? -5.975 8.851 -12.023 1.00 94.56 191 ILE A C 1
ATOM 1503 O O . ILE A 1 191 ? -6.617 9.354 -11.103 1.00 94.56 191 ILE A O 1
ATOM 1507 N N . PHE A 1 192 ? -5.558 7.586 -12.002 1.00 93.00 192 PHE A N 1
ATOM 1508 C CA . PHE A 1 192 ? -5.860 6.666 -10.915 1.00 93.00 192 PHE A CA 1
ATOM 1509 C C . PHE A 1 192 ? -5.255 7.139 -9.588 1.00 93.00 192 PHE A C 1
ATOM 1511 O O . PHE A 1 192 ? -5.965 7.237 -8.588 1.00 93.00 192 PHE A O 1
ATOM 1518 N N . ALA A 1 193 ? -3.973 7.515 -9.586 1.00 93.44 193 ALA A N 1
ATOM 1519 C CA . ALA A 1 193 ? -3.293 8.012 -8.397 1.00 93.44 193 ALA A CA 1
ATOM 1520 C C . ALA A 1 193 ? -3.920 9.306 -7.867 1.00 93.44 193 ALA A C 1
ATOM 1522 O O . ALA A 1 193 ? -4.128 9.443 -6.661 1.00 93.44 193 ALA A O 1
ATOM 1523 N N . SER A 1 194 ? -4.265 10.238 -8.758 1.00 95.44 194 SER A N 1
ATOM 1524 C CA . SER A 1 194 ? -4.944 11.481 -8.401 1.00 95.44 194 SER A CA 1
ATOM 1525 C C . SER A 1 194 ? -6.328 11.204 -7.822 1.00 95.44 194 SER A C 1
ATOM 1527 O O . SER A 1 194 ? -6.648 11.737 -6.766 1.00 95.44 194 SER A O 1
ATOM 1529 N N . LEU A 1 195 ? -7.131 10.350 -8.464 1.00 95.75 195 LEU A N 1
ATOM 1530 C CA . LEU A 1 195 ? -8.483 10.019 -8.013 1.00 95.75 195 LEU A CA 1
ATOM 1531 C C . LEU A 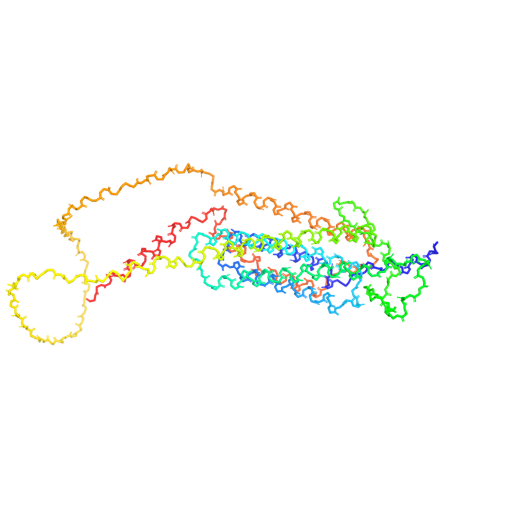1 195 ? -8.464 9.380 -6.624 1.00 95.75 195 LEU A C 1
ATOM 1533 O O . LEU A 1 195 ? -9.210 9.806 -5.743 1.00 95.75 195 LEU A O 1
ATOM 1537 N N . LEU A 1 196 ? -7.584 8.400 -6.406 1.00 92.19 196 LEU A N 1
ATOM 1538 C CA . LEU A 1 196 ? -7.437 7.754 -5.104 1.00 92.19 196 LEU A CA 1
ATOM 1539 C C . LEU A 1 196 ? -6.939 8.724 -4.030 1.00 92.19 196 LEU A C 1
ATOM 1541 O O . LEU A 1 196 ? -7.440 8.696 -2.908 1.00 92.19 196 LEU A O 1
ATOM 1545 N N . THR A 1 197 ? -6.005 9.612 -4.372 1.00 94.88 197 THR A N 1
ATOM 1546 C CA . THR A 1 197 ? -5.509 10.636 -3.440 1.00 94.88 197 THR A CA 1
ATOM 1547 C C . THR A 1 197 ? -6.613 11.624 -3.070 1.00 94.88 197 THR A C 1
ATOM 1549 O O . THR A 1 197 ? -6.806 11.920 -1.893 1.00 94.88 197 THR A O 1
ATOM 1552 N N . THR A 1 198 ? -7.394 12.098 -4.044 1.00 96.38 198 THR A N 1
ATOM 1553 C CA . THR A 1 198 ? -8.545 12.975 -3.797 1.00 96.38 198 THR A CA 1
ATOM 1554 C C . THR A 1 198 ? -9.586 12.281 -2.924 1.00 96.38 198 THR A C 1
ATOM 1556 O O . THR A 1 198 ? -10.029 12.864 -1.937 1.00 96.38 198 THR A O 1
ATOM 1559 N N . LEU A 1 199 ? -9.940 11.029 -3.230 1.00 95.38 199 LEU A N 1
ATOM 1560 C CA . LEU A 1 199 ? -10.867 10.240 -2.419 1.00 95.38 199 LEU A CA 1
ATOM 1561 C C . LEU A 1 199 ? -10.362 10.094 -0.976 1.00 95.38 199 LEU A C 1
ATOM 1563 O O . LEU A 1 199 ? -11.119 10.303 -0.029 1.00 95.38 199 LEU A O 1
ATOM 1567 N N . TYR A 1 200 ? -9.074 9.797 -0.804 1.00 94.31 200 TYR A N 1
ATOM 1568 C CA . TYR A 1 200 ? -8.450 9.681 0.508 1.00 94.31 200 TYR A CA 1
ATOM 1569 C C . TYR A 1 200 ? -8.493 11.001 1.291 1.00 94.31 200 TYR A C 1
ATOM 1571 O O . TYR A 1 200 ? -8.845 10.998 2.473 1.00 94.31 200 TYR A O 1
ATOM 1579 N N . ILE A 1 201 ? -8.190 12.133 0.646 1.00 95.69 201 ILE A N 1
ATOM 1580 C CA . ILE A 1 201 ? -8.291 13.469 1.253 1.00 95.69 201 ILE A CA 1
ATOM 1581 C C . ILE A 1 201 ? -9.731 13.746 1.685 1.00 95.69 201 ILE A C 1
ATOM 1583 O O . ILE A 1 201 ? -9.946 14.183 2.810 1.00 95.69 201 ILE A O 1
ATOM 1587 N N . LEU A 1 202 ? -10.723 13.444 0.843 1.00 96.50 202 LEU A N 1
ATOM 1588 C CA . LEU A 1 202 ? -12.135 13.657 1.171 1.00 96.50 202 LEU A CA 1
ATOM 1589 C C . LEU A 1 202 ? -12.566 12.854 2.405 1.00 96.50 202 LEU A C 1
ATOM 1591 O O . LEU A 1 202 ? -13.165 13.419 3.320 1.00 96.50 202 LEU A O 1
ATOM 1595 N N . ILE A 1 203 ? -12.218 11.564 2.465 1.00 93.88 203 ILE A N 1
ATOM 1596 C CA . ILE A 1 203 ? -12.525 10.700 3.617 1.00 93.88 203 ILE A CA 1
ATOM 1597 C C . ILE A 1 203 ? -11.803 11.202 4.873 1.00 93.88 203 ILE A C 1
ATOM 1599 O O . ILE A 1 203 ? -12.406 11.310 5.939 1.00 93.88 203 ILE A O 1
ATOM 1603 N N . SER A 1 204 ? -10.530 11.569 4.737 1.00 92.62 204 SER A N 1
ATOM 1604 C CA . SER A 1 204 ? -9.703 12.118 5.814 1.00 92.62 204 SER A CA 1
ATOM 1605 C C . SER A 1 204 ? -10.282 13.416 6.380 1.00 92.62 204 SER A C 1
ATOM 1607 O O . SER A 1 204 ? -10.431 13.562 7.593 1.00 92.62 204 SER A O 1
ATOM 1609 N N . CYS A 1 205 ? -10.652 14.353 5.508 1.00 95.25 205 CYS A N 1
ATOM 1610 C CA . CYS A 1 205 ? -11.285 15.612 5.881 1.00 95.25 205 CYS A CA 1
ATOM 1611 C C . CYS A 1 205 ? -12.642 15.377 6.547 1.00 95.25 205 CYS A C 1
ATOM 1613 O O . CYS A 1 205 ? -12.926 16.009 7.563 1.00 95.25 205 CYS A O 1
ATOM 1615 N N . TYR A 1 206 ? -13.454 14.454 6.024 1.00 95.25 206 TYR A N 1
ATOM 1616 C CA . TYR A 1 206 ? -14.732 14.081 6.628 1.00 95.25 206 TYR A CA 1
ATOM 1617 C C . TYR A 1 206 ? -14.549 13.521 8.044 1.00 95.25 206 TYR A C 1
ATOM 1619 O O . TYR A 1 206 ? -15.244 13.937 8.970 1.00 95.25 206 TYR A O 1
ATOM 1627 N N . ASP A 1 207 ? -13.582 12.627 8.241 1.00 91.38 207 ASP A N 1
ATOM 1628 C CA . ASP A 1 207 ? -13.290 12.017 9.537 1.00 91.38 207 ASP A CA 1
ATOM 1629 C C . ASP A 1 207 ? -12.772 13.055 10.551 1.00 91.38 207 ASP A C 1
ATOM 1631 O O . ASP A 1 207 ? -13.284 13.146 11.672 1.00 91.38 207 ASP A O 1
ATOM 1635 N N . ILE A 1 208 ? -11.848 13.932 10.137 1.00 91.25 208 ILE A N 1
ATOM 1636 C CA . ILE A 1 208 ? -11.358 15.053 10.958 1.00 91.25 208 ILE A CA 1
ATOM 1637 C C . ILE A 1 208 ? -12.502 16.007 11.322 1.00 91.25 208 ILE A C 1
ATOM 1639 O O . ILE A 1 208 ? -12.645 16.382 12.487 1.00 91.25 208 ILE A O 1
ATOM 1643 N N . TRP A 1 209 ? -13.342 16.380 10.354 1.00 94.50 209 TRP A N 1
ATOM 1644 C CA . TRP A 1 209 ? -14.474 17.278 10.575 1.00 94.50 209 TRP A CA 1
ATOM 1645 C C . TRP A 1 209 ? -15.515 16.658 11.511 1.00 94.50 209 TRP A C 1
ATOM 1647 O O . TRP A 1 209 ? -15.990 17.315 12.440 1.00 94.50 209 TRP A O 1
ATOM 1657 N N . SER A 1 210 ? -15.824 15.373 11.326 1.00 91.88 210 SER A N 1
ATOM 1658 C CA . SER A 1 210 ? -16.740 14.637 12.200 1.00 91.88 210 SER A CA 1
ATOM 1659 C C . SER A 1 210 ? -16.199 14.534 13.632 1.00 91.88 210 SER A C 1
ATOM 1661 O O . SER A 1 210 ? -16.950 14.731 14.590 1.00 91.88 210 SER A O 1
ATOM 1663 N N . SER A 1 211 ? -14.886 14.326 13.784 1.00 88.44 211 SER A N 1
ATOM 1664 C CA . SER A 1 211 ? -14.194 14.295 15.075 1.00 88.44 211 SER A CA 1
ATOM 1665 C C . SER A 1 211 ? -14.234 15.664 15.758 1.00 88.44 211 SER A C 1
ATOM 1667 O O . SER A 1 211 ? -14.568 15.755 16.938 1.00 88.44 211 SER A O 1
ATOM 1669 N N . TYR A 1 212 ? -13.975 16.741 15.010 1.00 90.31 212 TYR A N 1
ATOM 1670 C CA . TYR A 1 212 ? -14.062 18.111 15.514 1.00 90.31 212 TYR A CA 1
ATOM 1671 C C . TYR A 1 212 ? -15.485 18.459 15.972 1.00 90.31 212 TYR A C 1
ATOM 1673 O O . TYR A 1 212 ? -15.675 18.988 17.067 1.00 90.31 212 TYR A O 1
ATOM 1681 N N . LYS A 1 213 ? -16.506 18.090 15.186 1.00 92.69 213 LYS A N 1
ATOM 1682 C CA . LYS A 1 213 ? -17.916 18.330 15.529 1.00 92.69 213 LYS A CA 1
ATOM 1683 C C . LYS A 1 213 ? -18.336 17.607 16.812 1.00 92.69 213 LYS A C 1
ATOM 1685 O O . LYS A 1 213 ? -19.083 18.181 17.598 1.00 92.69 213 LYS A O 1
ATOM 1690 N N . ARG A 1 214 ? -17.853 16.378 17.043 1.00 87.62 214 ARG A N 1
ATOM 1691 C CA . ARG A 1 214 ? -18.113 15.620 18.284 1.00 87.62 214 ARG A CA 1
ATOM 1692 C C . ARG A 1 214 ? -17.391 16.200 19.502 1.00 87.62 214 ARG A C 1
ATOM 1694 O O . ARG A 1 214 ? -17.884 16.051 20.614 1.00 87.62 214 ARG A O 1
ATOM 1701 N N . HIS A 1 215 ? -16.235 16.831 19.300 1.00 83.25 215 HIS A N 1
ATOM 1702 C CA . HIS A 1 215 ? -15.438 17.411 20.378 1.00 83.25 215 HIS A CA 1
ATOM 1703 C C . HIS A 1 215 ? -15.729 18.868 20.678 1.00 83.25 215 HIS A C 1
ATOM 1705 O O . HIS A 1 215 ? -15.202 19.343 21.677 1.00 83.25 215 HIS A O 1
ATOM 1711 N N . LYS A 1 216 ? -16.552 19.565 19.884 1.00 86.12 216 LYS A N 1
ATOM 1712 C CA . LYS A 1 216 ? -17.027 20.898 20.255 1.00 86.12 216 LYS A CA 1
ATOM 1713 C C . LYS A 1 216 ? -17.720 20.747 21.615 1.00 86.12 216 LYS A C 1
ATOM 1715 O O . LYS A 1 216 ? -18.802 20.155 21.657 1.00 86.12 216 LYS A O 1
ATOM 1720 N N . PRO A 1 217 ? -17.077 21.175 22.723 1.00 71.12 217 PRO A N 1
ATOM 1721 C CA . PRO A 1 217 ? -17.651 20.990 24.038 1.00 71.12 217 PRO A CA 1
ATOM 1722 C C . PRO A 1 217 ? -18.984 21.710 23.980 1.00 71.12 217 PRO A C 1
ATOM 1724 O O . PRO A 1 217 ? -19.067 22.814 23.435 1.00 71.12 217 PRO A O 1
ATOM 1727 N N . SER A 1 218 ? -20.040 21.049 24.441 1.00 69.31 218 SER A N 1
ATOM 1728 C CA . SER A 1 218 ? -21.320 21.710 24.631 1.00 69.31 218 SER A CA 1
ATOM 1729 C C . SER A 1 218 ? -21.085 22.823 25.652 1.00 69.31 218 SER A C 1
ATOM 1731 O O . SER A 1 218 ? -21.243 22.619 26.851 1.00 69.31 218 SER A O 1
ATOM 1733 N N . LEU A 1 219 ? -20.665 23.999 25.175 1.00 71.81 219 LEU A N 1
ATOM 1734 C CA . LEU A 1 219 ? -20.544 25.236 25.945 1.00 71.81 219 LEU A CA 1
ATOM 1735 C C . LEU A 1 219 ? -21.896 25.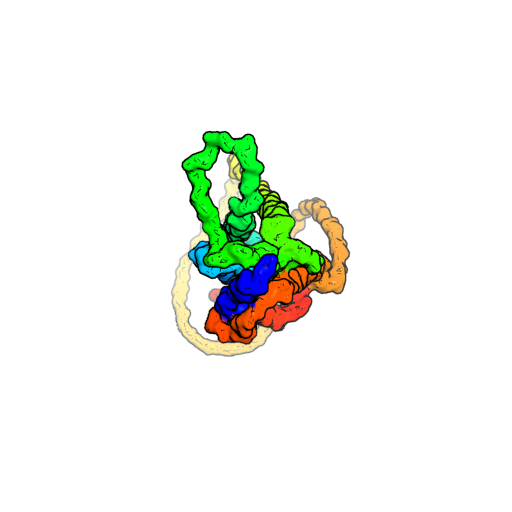616 26.570 1.00 71.81 219 LEU A C 1
ATOM 1737 O O . LEU A 1 219 ? -21.952 26.467 27.445 1.00 71.81 219 LEU A O 1
ATOM 1741 N N . ALA A 1 220 ? -22.981 24.953 26.160 1.00 62.16 220 ALA A N 1
ATOM 1742 C CA . ALA A 1 220 ? -24.294 25.069 26.764 1.00 62.16 220 ALA A CA 1
ATOM 1743 C C . ALA A 1 220 ? -24.429 24.328 28.111 1.00 62.16 220 ALA A C 1
ATOM 1745 O O . ALA A 1 220 ? -25.353 24.628 28.856 1.00 62.16 220 ALA A O 1
ATOM 1746 N N . SER A 1 221 ? -23.540 23.388 28.465 1.00 66.44 221 SER A N 1
ATOM 1747 C CA . SER A 1 221 ? -23.682 22.620 29.717 1.00 66.44 221 SER A CA 1
ATOM 1748 C C . SER A 1 221 ? -22.958 23.228 30.922 1.00 66.44 221 SER A C 1
ATOM 1750 O O . SER A 1 221 ? -23.205 22.792 32.042 1.00 66.44 221 SER A O 1
ATOM 1752 N N . SER A 1 222 ? -22.089 24.226 30.731 1.00 60.56 222 SER A N 1
ATOM 1753 C CA . SER A 1 222 ? -21.417 24.924 31.839 1.00 60.56 222 SER A CA 1
ATOM 1754 C C . SER A 1 222 ? -22.274 26.016 32.486 1.00 60.56 222 SER A C 1
ATOM 1756 O O . SER A 1 222 ? -21.877 26.556 33.511 1.00 60.56 222 SER A O 1
ATOM 1758 N N . HIS A 1 223 ? -23.451 26.331 31.934 1.00 58.78 223 HIS A N 1
ATOM 1759 C CA . HIS A 1 223 ? -24.328 27.375 32.474 1.00 58.78 223 HIS A CA 1
ATOM 1760 C C . HIS A 1 223 ? -25.340 26.895 33.529 1.00 58.78 223 HIS A C 1
ATOM 1762 O O . HIS A 1 223 ? -26.023 27.730 34.106 1.00 58.78 223 HIS A O 1
ATOM 1768 N N . ILE A 1 224 ? -25.423 25.589 33.822 1.00 62.59 224 ILE A N 1
ATOM 1769 C CA . ILE A 1 224 ? -26.388 25.044 34.804 1.00 62.59 224 ILE A CA 1
ATOM 1770 C C . ILE A 1 224 ? -25.807 24.974 36.234 1.00 62.59 224 ILE A C 1
ATOM 1772 O O . ILE A 1 224 ? -26.528 24.690 37.177 1.00 62.59 224 ILE A O 1
ATOM 1776 N N . LEU A 1 225 ? -24.522 25.286 36.442 1.00 62.28 225 LEU A N 1
ATOM 1777 C CA . LEU A 1 225 ? -23.892 25.222 37.776 1.00 62.28 225 LEU A CA 1
ATOM 1778 C C . LEU A 1 225 ? -23.692 26.577 38.466 1.00 62.28 225 LEU A C 1
ATOM 1780 O O . LEU A 1 225 ? -23.074 26.629 39.521 1.00 62.28 225 LEU A O 1
ATOM 1784 N N . ASN A 1 226 ? -24.265 27.642 37.909 1.00 62.12 226 ASN A N 1
ATOM 1785 C CA . ASN A 1 226 ? -24.417 28.923 38.596 1.00 62.12 226 ASN A CA 1
ATOM 1786 C C . ASN A 1 226 ? -25.906 29.256 38.749 1.00 62.12 226 ASN A C 1
ATOM 1788 O O . ASN A 1 226 ? -26.328 30.367 38.435 1.00 62.12 226 ASN A O 1
ATOM 1792 N N . GLU A 1 227 ? -26.716 28.292 39.189 1.00 67.19 227 GLU A N 1
ATOM 1793 C CA . GLU A 1 227 ? -27.930 28.665 39.909 1.00 67.19 227 GLU A CA 1
ATOM 1794 C C . GLU A 1 227 ? -27.447 29.212 41.263 1.00 67.19 227 GLU A C 1
ATOM 1796 O O . GLU A 1 227 ? -26.770 28.486 41.998 1.00 67.19 227 GLU A O 1
ATOM 1801 N N . PRO A 1 228 ? -27.628 30.514 41.550 1.00 71.31 228 PRO A N 1
ATOM 1802 C CA . PRO A 1 228 ? -27.236 31.075 42.832 1.00 71.31 228 PRO A CA 1
ATOM 1803 C C . PRO A 1 228 ? -27.969 30.291 43.916 1.00 71.31 228 PRO A C 1
ATOM 1805 O O . PRO A 1 228 ? -29.188 30.178 43.855 1.00 71.31 228 PRO A O 1
ATOM 1808 N N . ASN A 1 229 ? -27.219 29.735 44.871 1.00 66.31 229 ASN A N 1
ATOM 1809 C CA . ASN A 1 229 ? -27.777 29.124 46.071 1.00 66.31 229 ASN A CA 1
ATOM 1810 C C . ASN A 1 229 ? -28.778 30.107 46.688 1.00 66.31 229 ASN A C 1
ATOM 1812 O O . ASN A 1 229 ? -28.377 31.084 47.326 1.00 66.31 229 ASN A O 1
ATOM 1816 N N . GLU A 1 230 ? -30.068 29.865 46.475 1.00 71.31 230 GLU A N 1
ATOM 1817 C CA . GLU A 1 230 ? -31.105 30.492 47.269 1.00 71.31 230 GLU A CA 1
ATOM 1818 C C . GLU A 1 230 ? -30.861 30.016 48.712 1.00 71.31 230 GLU A C 1
ATOM 1820 O O . GLU A 1 230 ? -30.694 28.810 48.938 1.00 71.31 230 GLU A O 1
ATOM 1825 N N . PRO A 1 231 ? -30.688 30.936 49.677 1.00 74.88 231 PRO A N 1
ATOM 1826 C CA . PRO A 1 231 ? -30.374 30.562 51.045 1.00 74.88 231 PRO A CA 1
ATOM 1827 C C . PRO A 1 231 ? -31.477 29.639 51.582 1.00 74.88 231 PRO A C 1
ATOM 1829 O O . PRO A 1 231 ? -32.659 29.920 51.363 1.00 74.88 231 PRO A O 1
ATOM 1832 N N . PRO A 1 232 ? -31.124 28.545 52.278 1.00 76.06 232 PRO A N 1
ATOM 1833 C CA . PRO A 1 232 ? -32.123 27.668 52.866 1.00 76.06 232 PRO A CA 1
ATOM 1834 C C . PRO A 1 232 ? -33.009 28.473 53.832 1.00 76.06 232 PRO A C 1
ATOM 1836 O O . PRO A 1 232 ? -32.494 29.333 54.558 1.00 76.06 232 PRO A O 1
ATOM 1839 N N . PRO A 1 233 ? -34.330 28.221 53.864 1.00 74.38 233 PRO A N 1
ATOM 1840 C CA . PRO A 1 233 ? -35.196 28.812 54.872 1.00 74.38 233 PRO A CA 1
ATOM 1841 C C . PRO A 1 233 ? -34.685 28.434 56.276 1.00 74.38 233 PRO A C 1
ATOM 1843 O O . PRO A 1 233 ? -34.184 27.323 56.461 1.00 74.38 233 PRO A O 1
ATOM 1846 N N . PRO A 1 234 ? -34.774 29.341 57.265 1.00 68.31 234 PRO A N 1
ATOM 1847 C CA . PRO A 1 234 ? -34.234 29.116 58.601 1.00 68.31 234 PRO A CA 1
ATOM 1848 C C . PRO A 1 234 ? -34.955 27.949 59.292 1.00 68.31 234 PRO A C 1
ATOM 1850 O O . PRO A 1 234 ? -36.067 28.104 59.798 1.00 68.31 234 PRO A O 1
ATOM 1853 N N . GLU A 1 235 ? -34.316 26.778 59.315 1.00 58.75 235 GLU A N 1
ATOM 1854 C CA . GLU A 1 235 ? -34.715 25.658 60.165 1.00 58.75 235 GLU A CA 1
ATOM 1855 C C . GLU A 1 235 ? -34.324 25.930 61.620 1.00 58.75 235 GLU A C 1
ATOM 1857 O O . GLU A 1 235 ? -33.237 26.418 61.942 1.00 58.75 235 GLU A O 1
ATOM 1862 N N . ALA A 1 236 ? -35.279 25.643 62.498 1.00 55.66 236 ALA A N 1
ATOM 1863 C CA . ALA A 1 236 ? -35.238 25.932 63.914 1.00 55.66 236 ALA A CA 1
ATOM 1864 C C . ALA A 1 236 ? -34.124 25.170 64.649 1.00 55.66 236 ALA A C 1
ATOM 1866 O O . ALA A 1 236 ? -33.830 24.005 64.391 1.00 55.66 236 ALA A O 1
ATOM 1867 N N . ILE A 1 237 ? -33.557 25.871 65.626 1.00 52.22 237 ILE A N 1
ATOM 1868 C CA . ILE A 1 237 ? -32.519 25.452 66.564 1.00 52.22 237 ILE A CA 1
ATOM 1869 C C . ILE A 1 237 ? -32.942 24.163 67.291 1.00 52.22 237 ILE A C 1
ATOM 1871 O O . ILE A 1 237 ? -33.766 24.191 68.203 1.00 52.22 237 ILE A O 1
ATOM 1875 N N . GLY A 1 238 ? -32.348 23.036 66.895 1.00 51.62 238 GLY A N 1
ATOM 1876 C CA . GLY A 1 238 ? -32.362 21.775 67.630 1.00 51.62 238 GLY A CA 1
ATOM 1877 C C . GLY A 1 238 ? -31.021 21.565 68.325 1.00 51.62 238 GLY A C 1
ATOM 1878 O O . GLY A 1 238 ? -30.041 21.153 67.712 1.00 51.62 238 GLY A O 1
ATOM 1879 N N . THR A 1 239 ? -30.973 21.881 69.614 1.00 51.50 239 THR A N 1
ATOM 1880 C CA . THR A 1 239 ? -29.844 21.640 70.517 1.00 51.50 239 THR A CA 1
ATOM 1881 C C . THR A 1 239 ? -29.583 20.146 70.687 1.00 51.50 239 THR A C 1
ATOM 1883 O O . THR A 1 239 ? -30.393 19.471 71.317 1.00 51.50 239 THR A O 1
ATOM 1886 N N . HIS A 1 240 ? -28.429 19.640 70.242 1.00 46.25 240 HIS A N 1
ATOM 1887 C CA . HIS A 1 240 ? -27.892 18.393 70.784 1.00 46.25 240 HIS A CA 1
ATOM 1888 C C . HIS A 1 240 ? -26.407 18.494 71.144 1.00 46.25 240 HIS A C 1
ATOM 1890 O O . HIS A 1 240 ? -25.559 18.956 70.387 1.00 46.25 240 HIS A O 1
ATOM 1896 N N . PHE A 1 241 ? -26.197 18.085 72.391 1.00 45.97 241 PHE A N 1
ATOM 1897 C CA . PHE A 1 241 ? -25.025 18.086 73.246 1.00 45.97 241 PHE A CA 1
ATOM 1898 C C . PHE A 1 241 ? -23.733 17.503 72.656 1.00 45.97 241 PHE A C 1
ATOM 1900 O O . PHE A 1 241 ? -23.720 16.483 71.975 1.00 45.97 241 PHE A O 1
ATOM 1907 N N . ILE A 1 242 ? -22.639 18.134 73.082 1.00 47.97 242 ILE A N 1
ATOM 1908 C CA . ILE A 1 242 ? -21.252 17.667 73.050 1.00 47.97 242 ILE A CA 1
ATOM 1909 C C . ILE A 1 242 ? -21.089 16.477 74.010 1.00 47.97 242 ILE A C 1
ATOM 1911 O O . ILE A 1 242 ? -21.527 16.550 75.158 1.00 47.97 242 ILE A O 1
ATOM 1915 N N . SER A 1 243 ? -20.365 15.437 73.594 1.00 54.09 243 SER A N 1
ATOM 1916 C CA . SER A 1 243 ? -19.660 14.557 74.531 1.00 54.09 243 SER A CA 1
ATOM 1917 C C . SER A 1 243 ? -18.303 14.159 73.953 1.00 54.09 243 SER A C 1
ATOM 1919 O O . SER A 1 243 ? -18.213 13.443 72.959 1.00 54.09 243 SER A O 1
ATOM 1921 N N . ASN A 1 244 ? -17.255 14.699 74.573 1.00 53.31 244 ASN A N 1
ATOM 1922 C CA . ASN A 1 244 ? -15.858 14.335 74.370 1.00 53.31 244 ASN A CA 1
ATOM 1923 C C . ASN A 1 244 ? -15.526 13.096 75.213 1.00 53.31 244 ASN A C 1
ATOM 1925 O O . ASN A 1 244 ? -15.950 13.019 76.366 1.00 53.31 244 ASN A O 1
ATOM 1929 N N . SER A 1 245 ? -14.659 12.213 74.716 1.00 43.34 245 SER A N 1
ATOM 1930 C CA . SER A 1 245 ? -13.821 11.379 75.586 1.00 43.34 245 SER A CA 1
ATOM 1931 C C . SER A 1 245 ? -12.498 11.008 74.895 1.00 43.34 245 SER A C 1
ATOM 1933 O O . SER A 1 245 ? -12.537 10.673 73.707 1.00 43.34 245 SER A O 1
ATOM 1935 N N . PRO A 1 246 ? -11.346 11.098 75.592 1.00 57.88 246 PRO A N 1
ATOM 1936 C CA . PRO A 1 246 ? -10.032 10.755 75.056 1.00 57.88 246 PRO A CA 1
ATOM 1937 C C . PRO A 1 246 ? -9.415 9.469 75.661 1.00 57.88 246 PRO A C 1
ATOM 1939 O O . PRO A 1 246 ? -9.845 8.975 76.70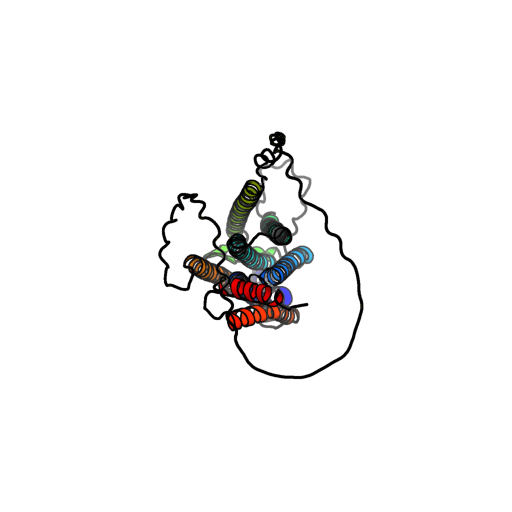0 1.00 57.88 246 PRO A O 1
ATOM 1942 N N . ASP A 1 247 ? -8.327 9.049 75.006 1.00 41.34 247 ASP A N 1
ATOM 1943 C CA . ASP A 1 247 ? -7.159 8.288 75.485 1.00 41.34 247 ASP A CA 1
ATOM 1944 C C . ASP A 1 247 ? -7.144 6.736 75.566 1.00 41.34 247 ASP A C 1
ATOM 1946 O O . ASP A 1 247 ? -8.032 6.077 76.098 1.00 41.34 247 ASP A O 1
ATOM 1950 N N . ILE A 1 248 ? -5.977 6.209 75.136 1.00 41.41 248 ILE A N 1
ATOM 1951 C CA . ILE A 1 248 ? -5.083 5.204 75.774 1.00 41.41 248 ILE A CA 1
ATOM 1952 C C . ILE A 1 248 ? -4.634 4.008 74.885 1.00 41.41 248 ILE A C 1
ATOM 1954 O O . ILE A 1 248 ? -5.367 3.061 74.633 1.00 41.41 248 ILE A O 1
ATOM 1958 N N . ALA A 1 249 ? -3.342 4.085 74.523 1.00 42.62 249 ALA A N 1
ATOM 1959 C CA . ALA A 1 249 ? -2.240 3.098 74.505 1.00 42.62 249 ALA A CA 1
ATOM 1960 C C . ALA A 1 249 ? -2.291 1.727 73.775 1.00 42.62 249 ALA A C 1
ATOM 1962 O O . ALA A 1 249 ? -3.037 0.817 74.106 1.00 42.62 249 ALA A O 1
ATOM 1963 N N . SER A 1 250 ? -1.289 1.576 72.894 1.00 47.16 250 SER A N 1
ATOM 1964 C CA . SER A 1 250 ? -0.293 0.493 72.747 1.00 47.16 250 SER A CA 1
ATOM 1965 C C . SER A 1 250 ? -0.533 -0.896 73.365 1.00 47.16 250 SER A C 1
ATOM 1967 O O . SER A 1 250 ? -0.508 -1.031 74.585 1.00 47.16 250 SER A O 1
ATOM 1969 N N . GLN A 1 251 ? -0.446 -1.950 72.537 1.00 45.41 251 GLN A N 1
ATOM 1970 C CA . GLN A 1 251 ? 0.371 -3.147 72.822 1.00 45.41 251 GLN A CA 1
ATOM 1971 C C . GLN A 1 251 ? 0.589 -4.027 71.579 1.00 45.41 251 GLN A C 1
ATOM 1973 O O . GLN A 1 251 ? -0.184 -3.998 70.628 1.00 45.41 251 GLN A O 1
ATOM 1978 N N . ALA A 1 252 ? 1.686 -4.785 71.598 1.00 53.44 252 ALA A N 1
ATOM 1979 C CA . ALA A 1 252 ? 2.227 -5.565 70.492 1.00 53.44 252 ALA A CA 1
ATOM 1980 C C . ALA A 1 252 ? 2.280 -7.083 70.804 1.00 53.44 252 ALA A C 1
ATOM 1982 O O . ALA A 1 252 ? 2.424 -7.465 71.963 1.00 53.44 252 ALA A O 1
ATOM 1983 N N . VAL A 1 253 ? 2.338 -7.883 69.721 1.00 49.12 253 VAL A N 1
ATOM 1984 C CA . VAL A 1 253 ? 2.845 -9.279 69.534 1.00 49.12 253 VAL A CA 1
ATOM 1985 C C . VAL A 1 253 ? 1.930 -10.502 69.915 1.00 49.12 253 VAL A C 1
ATOM 1987 O O . VAL A 1 253 ? 0.899 -10.289 70.538 1.00 49.12 253 VAL A O 1
ATOM 1990 N N . PRO A 1 254 ? 2.195 -11.769 69.458 1.00 65.62 254 PRO A N 1
ATOM 1991 C CA . PRO A 1 254 ? 1.405 -12.554 68.473 1.00 65.62 254 PRO A CA 1
ATOM 1992 C C . PRO A 1 254 ? 0.976 -13.962 69.024 1.00 65.62 254 PRO A C 1
ATOM 1994 O O . PRO A 1 254 ? 0.829 -14.108 70.232 1.00 65.62 254 PRO A O 1
ATOM 1997 N N . PRO A 1 255 ? 0.969 -15.072 68.241 1.00 69.62 255 PRO A N 1
ATOM 1998 C CA . PRO A 1 255 ? 0.050 -15.525 67.184 1.00 69.62 255 PRO A CA 1
ATOM 1999 C C . PRO A 1 255 ? -0.782 -16.766 67.619 1.00 69.62 255 PRO A C 1
ATOM 2001 O O . PRO A 1 255 ? -0.356 -17.511 68.498 1.00 69.62 255 PRO A O 1
ATOM 2004 N N . ARG A 1 256 ? -1.892 -17.108 66.938 1.00 35.31 256 ARG A N 1
ATOM 2005 C CA . ARG A 1 256 ? -2.298 -18.523 66.727 1.00 35.31 256 ARG A CA 1
ATOM 2006 C C . ARG A 1 256 ? -3.527 -18.697 65.834 1.00 35.31 256 ARG A C 1
ATOM 2008 O O . ARG A 1 256 ? -4.505 -17.971 65.935 1.00 35.31 256 ARG A O 1
ATOM 2015 N N . PHE A 1 257 ? -3.427 -19.738 65.010 1.00 50.84 257 PHE A N 1
ATOM 2016 C CA . PHE A 1 257 ? -4.483 -20.451 64.295 1.00 50.84 257 PHE A CA 1
ATOM 2017 C C . PHE A 1 257 ? -5.770 -20.641 65.116 1.00 50.84 257 PHE A C 1
ATOM 2019 O O . PHE A 1 257 ? -5.688 -21.060 66.269 1.00 50.84 257 PHE A O 1
ATOM 2026 N N . ASN A 1 258 ? -6.938 -20.497 64.476 1.00 44.03 258 ASN A N 1
ATOM 2027 C CA . ASN A 1 258 ? -7.862 -21.618 64.274 1.00 44.03 258 ASN A CA 1
ATOM 2028 C C . ASN A 1 258 ? -9.021 -21.280 63.327 1.00 44.03 258 ASN A C 1
ATOM 2030 O O . ASN A 1 258 ? -9.411 -20.134 63.137 1.00 44.03 258 ASN A O 1
ATOM 2034 N N . ALA A 1 259 ? -9.507 -22.352 62.714 1.00 46.25 259 ALA A N 1
ATOM 2035 C CA . ALA A 1 259 ? -10.582 -22.443 61.748 1.00 46.25 259 ALA A CA 1
ATOM 2036 C C . ALA A 1 259 ? -11.990 -22.235 62.351 1.00 46.25 259 ALA A C 1
ATOM 2038 O O . ALA A 1 259 ? -12.173 -22.341 63.561 1.00 46.25 259 ALA A O 1
ATOM 2039 N N . ILE A 1 260 ? -12.972 -22.149 61.433 1.00 46.16 260 ILE A N 1
ATOM 2040 C CA . ILE A 1 260 ? -14.432 -22.331 61.610 1.00 46.16 260 ILE A CA 1
ATOM 2041 C C . ILE A 1 260 ? -15.085 -21.129 62.340 1.00 46.16 260 ILE A C 1
ATOM 2043 O O . ILE A 1 260 ? -14.735 -20.804 63.461 1.00 46.16 260 ILE A O 1
ATOM 2047 N N . THR A 1 261 ? -16.051 -20.374 61.806 1.00 42.88 261 THR A N 1
ATOM 2048 C CA . THR A 1 261 ? -17.425 -20.786 61.468 1.00 42.88 261 THR A CA 1
ATOM 2049 C C . THR A 1 261 ? -18.161 -19.586 60.855 1.00 42.88 261 THR A C 1
ATOM 2051 O O . THR A 1 261 ? -17.929 -18.446 61.250 1.00 42.88 261 THR A O 1
ATOM 2054 N N . ALA A 1 262 ? -19.066 -19.845 59.914 1.00 51.41 262 ALA A N 1
ATOM 2055 C CA . ALA A 1 262 ? -19.983 -18.862 59.353 1.00 51.41 262 ALA A CA 1
ATOM 2056 C C . ALA A 1 262 ? -20.928 -18.283 60.423 1.00 51.41 262 ALA A C 1
ATOM 2058 O O . ALA A 1 262 ? -21.567 -19.038 61.152 1.00 51.41 262 ALA A O 1
ATOM 2059 N N . VAL A 1 263 ? -21.063 -16.955 60.457 1.00 46.47 263 VAL A N 1
ATOM 2060 C CA . VAL A 1 263 ? -22.184 -16.259 61.101 1.00 46.47 263 VAL A CA 1
ATOM 2061 C C . VAL A 1 263 ? -22.724 -15.239 60.110 1.00 46.47 263 VAL A C 1
ATOM 2063 O O . VAL A 1 263 ? -22.115 -14.210 59.825 1.00 46.47 263 VAL A O 1
ATOM 2066 N N . THR A 1 264 ? -23.874 -15.581 59.549 1.00 48.25 264 THR A N 1
ATOM 2067 C CA . THR A 1 264 ? -24.731 -14.723 58.743 1.00 48.25 264 THR A CA 1
ATOM 2068 C C . THR A 1 264 ? -25.376 -13.700 59.677 1.00 48.25 264 THR A C 1
ATOM 2070 O O . THR A 1 264 ? -26.196 -14.066 60.514 1.00 48.25 264 THR A O 1
ATOM 2073 N N . VAL A 1 265 ? -25.005 -12.425 59.555 1.00 49.06 265 VAL A N 1
ATOM 2074 C CA . VAL A 1 265 ? -25.740 -11.316 60.175 1.00 49.06 265 VAL A CA 1
ATOM 2075 C C . VAL A 1 265 ? -26.572 -10.657 59.082 1.00 49.06 265 VAL A C 1
ATOM 2077 O O . VAL A 1 265 ? -26.063 -9.920 58.239 1.00 49.06 265 VAL A O 1
ATOM 2080 N N . GLU A 1 266 ? -27.861 -10.987 59.074 1.00 45.28 266 GLU A N 1
ATOM 2081 C CA . GLU A 1 266 ? -28.896 -10.263 58.342 1.00 45.28 266 GLU A CA 1
ATOM 2082 C C . GLU A 1 266 ? -29.103 -8.897 59.003 1.00 45.28 266 GLU A C 1
ATOM 2084 O O . GLU A 1 266 ? -29.784 -8.772 60.019 1.00 45.28 266 GLU A O 1
ATOM 2089 N N . THR A 1 267 ? -28.525 -7.850 58.416 1.00 47.69 267 THR A N 1
ATOM 2090 C CA . THR A 1 267 ? -28.879 -6.469 58.755 1.00 47.69 267 THR A CA 1
ATOM 2091 C C . THR A 1 267 ? -29.959 -5.998 57.789 1.00 47.69 267 THR A C 1
ATOM 2093 O O . THR A 1 267 ? -29.689 -5.482 56.704 1.00 47.69 267 THR A O 1
ATOM 2096 N N . SER A 1 268 ? -31.213 -6.196 58.186 1.00 49.81 268 SER A N 1
ATOM 2097 C CA . SER A 1 268 ? -32.389 -5.619 57.543 1.00 49.81 268 SER A CA 1
ATOM 2098 C C . SER A 1 268 ? -32.426 -4.105 57.776 1.00 49.81 268 SER A C 1
ATOM 2100 O O . SER A 1 268 ? -32.980 -3.631 58.768 1.00 49.81 268 SER A O 1
ATOM 2102 N N . VAL A 1 269 ? -31.837 -3.331 56.862 1.00 50.81 269 VAL A N 1
ATOM 2103 C CA . VAL A 1 269 ? -32.026 -1.875 56.805 1.00 50.81 269 VAL A CA 1
ATOM 2104 C C . VAL A 1 269 ? -33.139 -1.564 55.809 1.00 50.81 269 VAL A C 1
ATOM 2106 O O . VAL A 1 269 ? -32.957 -1.593 54.594 1.00 50.81 269 VAL A O 1
ATOM 2109 N N . LEU A 1 270 ? -34.309 -1.265 56.368 1.00 55.38 270 LEU A N 1
ATOM 2110 C CA . LEU A 1 270 ? -35.418 -0.585 55.712 1.00 55.38 270 LEU A CA 1
ATOM 2111 C C . LEU A 1 270 ? -34.996 0.851 55.371 1.00 55.38 270 LEU A C 1
ATOM 2113 O O . LEU A 1 270 ? -34.942 1.706 56.252 1.00 55.38 270 LEU A O 1
ATOM 2117 N N . THR A 1 271 ? -34.752 1.141 54.094 1.00 46.94 271 THR A N 1
ATOM 2118 C CA . THR A 1 271 ? -34.727 2.519 53.586 1.00 46.94 271 THR A CA 1
ATOM 2119 C C . THR A 1 271 ? -35.753 2.710 52.475 1.00 46.94 271 THR A C 1
ATOM 2121 O O . THR A 1 271 ? -35.669 2.172 51.375 1.00 46.94 271 THR A O 1
ATOM 2124 N N . ALA A 1 272 ? -36.768 3.478 52.870 1.00 44.72 272 ALA A N 1
ATOM 2125 C CA . ALA A 1 272 ? -37.747 4.245 52.119 1.00 44.72 272 ALA A CA 1
ATOM 2126 C C . ALA A 1 272 ? -37.661 4.214 50.580 1.00 44.72 272 ALA A C 1
ATOM 2128 O O . ALA A 1 272 ? -36.816 4.834 49.933 1.00 44.72 272 ALA A O 1
ATOM 2129 N N . SER A 1 273 ? -38.687 3.575 50.025 1.00 50.59 273 SER A N 1
ATOM 2130 C CA . SER A 1 273 ? -39.189 3.679 48.660 1.00 50.59 273 SER A CA 1
ATOM 2131 C C . SER A 1 273 ? -39.522 5.132 48.275 1.00 50.59 273 SER A C 1
ATOM 2133 O O . SER A 1 273 ? -40.597 5.633 48.602 1.00 50.59 273 SER A O 1
ATOM 2135 N N . SER A 1 274 ? -38.638 5.787 47.515 1.00 56.22 274 SER A N 1
ATOM 2136 C CA . SER A 1 274 ? -38.957 6.989 46.730 1.00 56.22 274 SER A CA 1
ATOM 2137 C C . SER A 1 274 ? -39.245 6.584 45.283 1.00 56.22 274 SER A C 1
ATOM 2139 O O . SER A 1 274 ? -38.352 6.295 44.483 1.00 56.22 274 SER A O 1
ATOM 2141 N N . ASN A 1 275 ? -40.539 6.516 44.972 1.00 47.50 275 ASN A N 1
ATOM 2142 C CA . ASN A 1 275 ? -41.081 6.193 43.661 1.00 47.50 275 ASN A CA 1
ATOM 2143 C C . ASN A 1 275 ? -40.856 7.357 42.688 1.00 47.50 275 ASN A C 1
ATOM 2145 O O . ASN A 1 275 ? -41.707 8.230 42.532 1.00 47.50 275 ASN A O 1
ATOM 2149 N N . HIS A 1 276 ? -39.731 7.347 41.976 1.00 49.94 276 HIS A N 1
ATOM 2150 C CA . HIS A 1 276 ? -39.582 8.131 40.754 1.00 49.94 276 HIS A CA 1
ATOM 2151 C C . HIS A 1 276 ? -39.505 7.189 39.556 1.00 49.94 276 HIS A C 1
ATOM 2153 O O . HIS A 1 276 ? -38.436 6.794 39.087 1.00 49.94 276 HIS A O 1
ATOM 2159 N N . ALA A 1 277 ? -40.697 6.805 39.090 1.00 49.28 277 ALA A N 1
ATOM 2160 C CA . ALA A 1 277 ? -40.937 6.027 37.885 1.00 49.28 277 ALA A CA 1
ATOM 2161 C C . ALA A 1 277 ? -40.489 6.820 36.648 1.00 49.28 277 ALA A C 1
ATOM 2163 O O . ALA A 1 277 ? -41.287 7.382 35.900 1.00 49.28 277 ALA A O 1
ATOM 2164 N N . ARG A 1 278 ? -39.175 6.879 36.420 1.00 50.44 278 ARG A N 1
ATOM 2165 C CA . ARG A 1 278 ? -38.629 7.296 35.133 1.00 50.44 278 ARG A CA 1
ATOM 2166 C C . ARG A 1 278 ? -39.025 6.238 34.120 1.00 50.44 278 ARG A C 1
ATOM 2168 O O . ARG A 1 278 ? -38.635 5.079 34.244 1.00 50.44 278 ARG A O 1
ATOM 2175 N N . HIS A 1 279 ? -39.787 6.657 33.118 1.00 48.66 279 HIS A N 1
ATOM 2176 C CA . HIS A 1 279 ? -40.050 5.912 31.896 1.00 48.66 279 HIS A CA 1
ATOM 2177 C C . HIS A 1 279 ? -38.722 5.441 31.283 1.00 48.66 279 HIS A C 1
ATOM 2179 O O . HIS A 1 279 ? -38.068 6.141 30.510 1.00 48.66 279 HIS A O 1
ATOM 2185 N N . ILE A 1 280 ? -38.300 4.230 31.646 1.00 57.56 280 ILE A N 1
ATOM 2186 C CA . ILE A 1 280 ? -37.208 3.530 30.986 1.00 57.56 280 ILE A CA 1
ATOM 2187 C C . ILE A 1 280 ? -37.772 3.122 29.630 1.00 57.56 280 ILE A C 1
ATOM 2189 O O . ILE A 1 280 ? -38.438 2.093 29.504 1.00 57.56 280 ILE A O 1
ATOM 2193 N N . HIS A 1 281 ? -37.533 3.949 28.610 1.00 57.03 281 HIS A N 1
ATOM 2194 C CA . HIS A 1 281 ? -37.697 3.555 27.218 1.00 57.03 2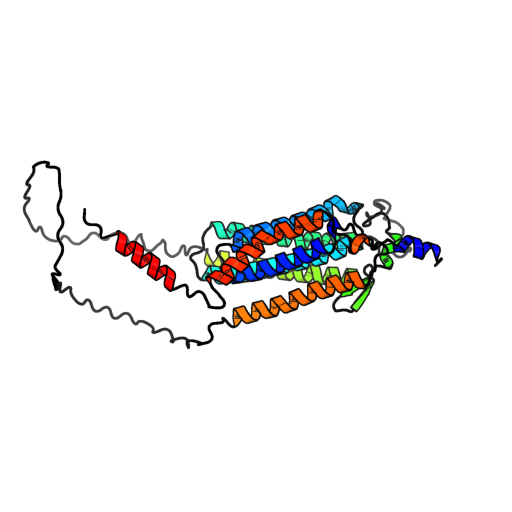81 HIS A CA 1
ATOM 2195 C C . HIS A 1 281 ? -36.867 2.290 26.998 1.00 57.03 281 HIS A C 1
ATOM 2197 O O . HIS A 1 281 ? -35.649 2.339 26.808 1.00 57.03 281 HIS A O 1
ATOM 2203 N N . ARG A 1 282 ? -37.539 1.136 27.077 1.00 52.91 282 ARG A N 1
ATOM 2204 C CA . ARG A 1 282 ? -36.984 -0.176 26.763 1.00 52.91 282 ARG A CA 1
ATOM 2205 C C . ARG A 1 282 ? -36.567 -0.138 25.300 1.00 52.91 282 ARG A C 1
ATOM 2207 O O . ARG A 1 282 ? -37.378 -0.347 24.401 1.00 52.91 282 ARG A O 1
ATOM 2214 N N . ARG A 1 283 ? -35.292 0.191 25.072 1.00 62.84 283 ARG A N 1
ATOM 2215 C CA . ARG A 1 283 ? -34.656 0.120 23.758 1.00 62.84 283 ARG A CA 1
ATOM 2216 C C . ARG A 1 283 ? -34.956 -1.258 23.161 1.00 62.84 283 ARG A C 1
ATOM 2218 O O . ARG A 1 283 ? -34.799 -2.255 23.871 1.00 62.84 283 ARG A O 1
ATOM 2225 N N . PRO A 1 284 ? -35.372 -1.328 21.887 1.00 56.69 284 PRO A N 1
ATOM 2226 C CA . PRO A 1 284 ? -35.717 -2.584 21.245 1.00 56.69 284 PRO A CA 1
ATOM 2227 C C . PRO A 1 284 ? -34.555 -3.565 21.386 1.00 56.69 284 PRO A C 1
ATOM 2229 O O . PRO A 1 284 ? -33.402 -3.250 21.075 1.00 56.69 284 PRO A O 1
ATOM 2232 N N . ARG A 1 285 ? -34.884 -4.745 21.916 1.00 54.91 285 ARG A N 1
ATOM 2233 C CA . ARG A 1 285 ? -33.982 -5.868 22.161 1.00 54.91 285 ARG A CA 1
ATOM 2234 C C . ARG A 1 285 ? -33.452 -6.321 20.797 1.00 54.91 285 ARG A C 1
ATOM 2236 O O . ARG A 1 285 ? -34.101 -7.098 20.102 1.00 54.91 285 ARG A O 1
ATOM 2243 N N . ARG A 1 286 ? -32.328 -5.738 20.359 1.00 54.22 286 ARG A N 1
ATOM 2244 C CA . ARG A 1 286 ? -31.686 -6.067 19.079 1.00 54.22 286 ARG A CA 1
ATOM 2245 C C . ARG A 1 286 ? -31.481 -7.578 19.038 1.00 54.22 286 ARG A C 1
ATOM 2247 O O . ARG A 1 286 ? -30.865 -8.130 19.948 1.00 54.22 286 ARG A O 1
ATOM 2254 N N . ARG A 1 287 ? -32.053 -8.222 18.013 1.00 54.12 287 ARG A N 1
ATOM 2255 C CA . ARG A 1 287 ? -31.937 -9.663 17.766 1.00 54.12 287 ARG A CA 1
ATOM 2256 C C . ARG A 1 287 ? -30.471 -10.063 17.889 1.00 54.12 287 ARG A C 1
ATOM 2258 O O . ARG A 1 287 ? -29.617 -9.534 17.181 1.00 54.12 287 ARG A O 1
ATOM 2265 N N . HIS A 1 288 ? -30.219 -10.954 18.837 1.00 49.94 288 HIS A N 1
ATOM 2266 C CA . HIS A 1 288 ? -28.926 -11.550 19.103 1.00 49.94 288 HIS A CA 1
ATOM 2267 C C . HIS A 1 288 ? -28.616 -12.467 17.916 1.00 49.94 288 HIS A C 1
ATOM 2269 O O . HIS A 1 288 ? -29.099 -13.592 17.858 1.00 49.94 288 HIS A O 1
ATOM 2275 N N . TRP A 1 289 ? -27.932 -11.933 16.902 1.00 45.28 289 TRP A N 1
ATOM 2276 C CA . TRP A 1 289 ? -27.394 -12.747 15.819 1.00 45.28 289 TRP A CA 1
ATOM 2277 C C . TRP A 1 289 ? -26.406 -13.729 16.445 1.00 45.28 289 TRP A C 1
ATOM 2279 O O . TRP A 1 289 ? -25.392 -13.325 17.002 1.00 45.28 289 TRP A O 1
ATOM 2289 N N . THR A 1 290 ? -26.743 -15.011 16.385 1.00 56.78 290 THR A N 1
ATOM 2290 C CA . THR A 1 290 ? -25.978 -16.138 16.935 1.00 56.78 290 THR A CA 1
ATOM 2291 C C . THR A 1 290 ? -24.793 -16.545 16.053 1.00 56.78 290 THR A C 1
ATOM 2293 O O . THR A 1 290 ? -24.169 -17.572 16.292 1.00 56.78 290 THR A O 1
ATOM 2296 N N . GLY A 1 291 ? -24.445 -15.736 15.048 1.00 57.56 291 GLY A N 1
ATOM 2297 C CA . GLY A 1 291 ? -23.177 -15.851 14.337 1.00 57.56 291 GLY A CA 1
ATOM 2298 C C . GLY A 1 291 ? -22.105 -15.063 15.080 1.00 57.56 291 GLY A C 1
ATOM 2299 O O . GLY A 1 291 ? -22.150 -13.836 15.099 1.00 57.56 291 GLY A O 1
ATOM 2300 N N . GLU A 1 292 ? -21.139 -15.754 15.688 1.00 71.06 292 GLU A N 1
ATOM 2301 C CA . GLU A 1 292 ? -20.026 -15.135 16.428 1.00 71.06 292 GLU A CA 1
ATOM 2302 C C . GLU A 1 292 ? -19.177 -14.172 15.572 1.00 71.06 292 GLU A C 1
ATOM 2304 O O . GLU A 1 292 ? -18.490 -13.304 16.117 1.00 71.06 292 GLU A O 1
ATOM 2309 N N . LEU A 1 293 ? -19.245 -14.275 14.239 1.00 74.88 293 LEU A N 1
ATOM 2310 C CA . LEU A 1 293 ? -18.558 -13.366 13.327 1.00 74.88 293 LEU A CA 1
ATOM 2311 C C . LEU A 1 293 ? -19.389 -12.120 13.010 1.00 74.88 293 LEU A C 1
ATOM 2313 O O . LEU A 1 293 ? -20.526 -12.188 12.551 1.00 74.88 293 LEU A O 1
ATOM 2317 N N . ASP A 1 294 ? -18.761 -10.960 13.194 1.00 79.81 294 ASP A N 1
ATOM 2318 C CA . ASP A 1 294 ? -19.293 -9.676 12.755 1.00 79.81 294 ASP A CA 1
ATOM 2319 C C . ASP A 1 294 ? -19.328 -9.643 11.212 1.00 79.81 294 ASP A C 1
ATOM 2321 O O . ASP A 1 294 ? -18.258 -9.640 10.591 1.00 79.81 294 ASP A O 1
ATOM 2325 N N . PRO A 1 295 ? -20.510 -9.622 10.564 1.00 84.19 295 PRO A N 1
ATOM 2326 C CA . PRO A 1 295 ? -20.605 -9.684 9.105 1.00 84.19 295 PRO A CA 1
ATOM 2327 C C . PRO A 1 295 ? -19.886 -8.509 8.433 1.00 84.19 295 PRO A C 1
ATOM 2329 O O . PRO A 1 295 ? -19.381 -8.645 7.321 1.00 84.19 295 PRO A O 1
ATOM 2332 N N . MET A 1 296 ? -19.763 -7.371 9.126 1.00 84.81 296 MET A N 1
ATOM 2333 C CA . MET A 1 296 ? -19.001 -6.228 8.635 1.00 84.81 296 MET A CA 1
ATOM 2334 C C . MET A 1 296 ? -17.494 -6.514 8.633 1.00 84.81 296 MET A C 1
ATOM 2336 O O . MET A 1 296 ? -16.809 -6.126 7.695 1.00 84.81 296 MET A O 1
ATOM 2340 N N . LEU A 1 297 ? -16.967 -7.191 9.663 1.00 82.38 297 LEU A N 1
ATOM 2341 C CA . LEU A 1 297 ? -15.555 -7.598 9.697 1.00 82.38 297 LEU A CA 1
ATOM 2342 C C . LEU A 1 297 ? -15.256 -8.602 8.581 1.00 82.38 297 LEU A C 1
ATOM 2344 O O . LEU A 1 297 ? -14.285 -8.433 7.857 1.00 82.38 297 LEU A O 1
ATOM 2348 N N . VAL A 1 298 ? -16.116 -9.609 8.415 1.00 87.69 298 VAL A N 1
ATOM 2349 C CA . VAL A 1 298 ? -15.974 -10.605 7.342 1.00 87.69 298 VAL A CA 1
ATOM 2350 C C . VAL A 1 298 ? -15.957 -9.924 5.976 1.00 87.69 298 VAL A C 1
ATOM 2352 O O . VAL A 1 298 ? -15.088 -10.219 5.162 1.00 87.69 298 VAL A O 1
ATOM 2355 N N . GLY A 1 299 ? -16.857 -8.962 5.751 1.00 89.94 299 GLY A N 1
ATOM 2356 C CA . GLY A 1 299 ? -16.874 -8.163 4.527 1.00 89.94 299 GLY A CA 1
ATOM 2357 C C . GLY A 1 299 ? -15.567 -7.401 4.289 1.00 89.94 299 GLY A C 1
ATOM 2358 O O . GLY A 1 299 ? -15.028 -7.464 3.186 1.00 89.94 299 GLY A O 1
ATOM 2359 N N . ILE A 1 300 ? -15.024 -6.739 5.320 1.00 87.81 300 ILE A N 1
ATOM 2360 C CA . ILE A 1 300 ? -13.742 -6.016 5.236 1.00 87.81 300 ILE A CA 1
ATOM 2361 C C . ILE A 1 300 ? -12.595 -6.977 4.905 1.00 87.81 300 ILE A C 1
ATOM 2363 O O . ILE A 1 300 ? -11.804 -6.685 4.015 1.00 87.81 300 ILE A O 1
ATOM 2367 N N . VAL A 1 301 ? -12.529 -8.138 5.562 1.00 87.19 301 VAL A N 1
ATOM 2368 C CA . VAL A 1 301 ? -11.471 -9.135 5.337 1.00 87.19 301 VAL A CA 1
ATOM 2369 C C . VAL A 1 301 ? -11.547 -9.729 3.928 1.00 87.19 301 VAL A C 1
ATOM 2371 O O . VAL A 1 301 ? -10.524 -9.826 3.256 1.00 87.19 301 VAL A O 1
ATOM 2374 N N . ILE A 1 302 ? -12.740 -10.089 3.441 1.00 92.00 302 ILE A N 1
ATOM 2375 C CA . ILE A 1 302 ? -12.915 -10.605 2.072 1.00 92.00 302 ILE A CA 1
ATOM 2376 C C . ILE A 1 302 ? -12.491 -9.547 1.052 1.00 92.00 302 ILE A C 1
ATOM 2378 O O . ILE A 1 302 ? -11.706 -9.832 0.149 1.00 92.00 302 ILE A O 1
ATOM 2382 N N . TRP A 1 303 ? -12.974 -8.314 1.215 1.00 92.31 303 TRP A N 1
ATOM 2383 C CA . TRP A 1 303 ? -12.618 -7.196 0.346 1.00 92.31 303 TRP A CA 1
ATOM 2384 C C . TRP A 1 303 ? -11.110 -6.921 0.348 1.00 92.31 303 TRP A C 1
ATOM 2386 O O . TRP A 1 303 ? -10.506 -6.743 -0.711 1.00 92.31 303 TRP A O 1
ATOM 2396 N N . GLN A 1 304 ? -10.489 -6.967 1.528 1.00 90.69 304 GLN A N 1
ATOM 2397 C CA . GLN A 1 304 ? -9.047 -6.845 1.688 1.00 90.69 304 GLN A CA 1
ATOM 2398 C C . GLN A 1 304 ? -8.311 -7.933 0.909 1.00 90.69 304 GLN A C 1
ATOM 2400 O O . GLN A 1 304 ? -7.410 -7.609 0.142 1.00 90.69 304 GLN A O 1
ATOM 2405 N N . ILE A 1 305 ? -8.679 -9.207 1.079 1.00 92.38 305 ILE A N 1
ATOM 2406 C CA . ILE A 1 305 ? -8.025 -10.328 0.390 1.00 92.38 305 ILE A CA 1
ATOM 2407 C C . ILE A 1 305 ? -8.112 -10.151 -1.129 1.00 92.38 305 ILE A C 1
ATOM 2409 O O . ILE A 1 305 ? -7.115 -10.366 -1.820 1.00 92.38 305 ILE A O 1
ATOM 2413 N N . LEU A 1 306 ? -9.263 -9.714 -1.651 1.00 94.38 306 LEU A N 1
ATOM 2414 C CA . LEU A 1 306 ? -9.447 -9.466 -3.083 1.00 94.38 306 LEU A CA 1
ATOM 2415 C C . LEU A 1 306 ? -8.506 -8.374 -3.601 1.00 94.38 306 LEU A C 1
ATOM 2417 O O . LEU A 1 306 ? -7.799 -8.592 -4.586 1.00 94.38 306 LEU A O 1
ATOM 2421 N N . ILE A 1 307 ? -8.447 -7.223 -2.927 1.00 91.50 307 ILE A N 1
ATOM 2422 C CA . ILE A 1 307 ? -7.574 -6.118 -3.345 1.00 91.50 307 ILE A CA 1
ATOM 2423 C C . ILE A 1 307 ? -6.101 -6.484 -3.186 1.00 91.50 307 ILE A C 1
ATOM 2425 O O . ILE A 1 307 ? -5.284 -6.182 -4.055 1.00 91.50 307 ILE A O 1
ATOM 2429 N N . PHE A 1 308 ? -5.755 -7.176 -2.106 1.00 93.50 308 PHE A N 1
ATOM 2430 C CA . PHE A 1 308 ? -4.391 -7.607 -1.847 1.00 93.50 308 PHE A CA 1
ATOM 2431 C C . PHE A 1 308 ? -3.895 -8.582 -2.918 1.00 93.50 308 PHE A C 1
ATOM 2433 O O . PHE A 1 308 ? -2.830 -8.386 -3.503 1.00 93.50 308 PHE A O 1
ATOM 2440 N N . THR A 1 309 ? -4.723 -9.577 -3.244 1.00 94.25 309 THR A N 1
ATOM 2441 C CA . THR A 1 309 ? -4.464 -10.524 -4.333 1.00 94.25 309 THR A CA 1
ATOM 2442 C C . THR A 1 309 ? -4.318 -9.787 -5.659 1.00 94.25 309 THR A C 1
ATOM 2444 O O . THR A 1 309 ? -3.381 -10.055 -6.406 1.00 94.25 309 THR A O 1
ATOM 2447 N N . TYR A 1 310 ? -5.189 -8.811 -5.932 1.00 93.00 310 TYR A N 1
ATOM 2448 C CA . TYR A 1 310 ? -5.110 -7.995 -7.139 1.00 93.00 310 TYR A CA 1
ATOM 2449 C C . TYR A 1 310 ? -3.766 -7.261 -7.270 1.00 93.00 310 TYR A C 1
ATOM 2451 O O . TYR A 1 310 ? -3.137 -7.331 -8.329 1.00 93.00 310 TYR A O 1
ATOM 2459 N N . PHE A 1 311 ? -3.297 -6.590 -6.215 1.00 93.50 311 PHE A N 1
ATOM 2460 C CA . PHE A 1 311 ? -2.023 -5.866 -6.251 1.00 93.50 311 PHE A CA 1
ATOM 2461 C C . PHE A 1 311 ? -0.820 -6.802 -6.387 1.00 93.50 311 PHE A C 1
ATOM 2463 O O . PHE A 1 311 ? 0.072 -6.511 -7.182 1.00 93.50 311 PHE A O 1
ATOM 2470 N N . ILE A 1 312 ? -0.805 -7.935 -5.675 1.00 94.06 312 ILE A N 1
ATOM 2471 C CA . ILE A 1 312 ? 0.271 -8.932 -5.795 1.00 94.06 312 ILE A CA 1
ATOM 2472 C C . ILE A 1 312 ? 0.322 -9.488 -7.215 1.00 94.06 312 ILE A C 1
ATOM 2474 O O . ILE A 1 312 ? 1.374 -9.459 -7.849 1.00 94.06 312 ILE A O 1
ATOM 2478 N N . VAL A 1 313 ? -0.815 -9.945 -7.745 1.00 94.81 313 VAL A N 1
ATOM 2479 C CA . VAL A 1 313 ? -0.883 -10.509 -9.098 1.00 94.81 313 VAL A CA 1
ATOM 2480 C C . VAL A 1 313 ? -0.480 -9.465 -10.136 1.00 94.81 313 VAL A C 1
ATOM 2482 O O . VAL A 1 313 ? 0.289 -9.778 -11.039 1.00 94.81 313 VAL A O 1
ATOM 2485 N N . SER A 1 314 ? -0.936 -8.217 -9.999 1.00 92.88 314 SER A N 1
ATOM 2486 C CA . SER A 1 314 ? -0.554 -7.133 -10.913 1.00 92.88 314 SER A CA 1
ATOM 2487 C C . SER A 1 314 ? 0.946 -6.834 -10.852 1.00 92.88 314 SER A C 1
ATOM 2489 O O . SER A 1 314 ? 1.573 -6.665 -11.896 1.00 92.88 314 SER A O 1
ATOM 2491 N N . SER A 1 315 ? 1.539 -6.833 -9.655 1.00 94.00 315 SER A N 1
ATOM 2492 C CA . SER A 1 315 ? 2.977 -6.624 -9.453 1.00 94.00 315 SER A CA 1
ATOM 2493 C C . SER A 1 315 ? 3.814 -7.762 -10.047 1.00 94.00 315 SER A C 1
ATOM 2495 O O . SER A 1 315 ? 4.774 -7.513 -10.773 1.00 94.00 315 SER A O 1
ATOM 2497 N N . GLU A 1 316 ? 3.437 -9.019 -9.808 1.00 94.81 316 GLU A N 1
ATOM 2498 C CA . GLU A 1 316 ? 4.166 -10.179 -10.335 1.00 94.81 316 GLU A CA 1
ATOM 2499 C C . GLU A 1 316 ? 3.977 -10.340 -11.852 1.00 94.81 316 GLU A C 1
ATOM 2501 O O . GLU A 1 316 ? 4.921 -10.676 -12.568 1.00 94.81 316 GLU A O 1
ATOM 2506 N N . LEU A 1 317 ? 2.793 -10.023 -12.388 1.00 95.00 317 LEU A N 1
ATOM 2507 C CA . LEU A 1 317 ? 2.589 -9.957 -13.836 1.00 95.00 317 LEU A CA 1
ATOM 2508 C C . LEU A 1 317 ? 3.404 -8.829 -14.471 1.00 95.00 317 LEU A C 1
ATOM 2510 O O . LEU A 1 317 ? 3.968 -9.036 -15.544 1.00 95.00 317 LEU A O 1
ATOM 2514 N N . PHE A 1 318 ? 3.502 -7.665 -13.825 1.00 93.94 318 PHE A N 1
ATOM 2515 C CA . PHE A 1 318 ? 4.338 -6.564 -14.301 1.00 93.94 318 PHE A CA 1
ATOM 2516 C C . PHE A 1 318 ? 5.802 -6.994 -14.446 1.00 93.94 318 PHE A C 1
ATOM 2518 O O . PHE A 1 318 ? 6.411 -6.742 -15.485 1.00 93.94 318 PHE A O 1
ATOM 2525 N N . LEU A 1 319 ? 6.340 -7.722 -13.468 1.00 92.88 319 LEU A N 1
ATOM 2526 C CA . LEU A 1 319 ? 7.698 -8.266 -13.531 1.00 92.88 319 LEU A CA 1
ATOM 2527 C C . LEU A 1 319 ? 7.831 -9.350 -14.608 1.00 92.88 319 LEU A C 1
ATOM 2529 O O . LEU A 1 319 ? 8.745 -9.307 -15.424 1.00 92.88 319 LEU A O 1
ATOM 2533 N N . LYS A 1 320 ? 6.878 -10.286 -14.680 1.00 93.56 320 LYS A N 1
ATOM 2534 C CA . LYS A 1 320 ? 6.891 -11.371 -15.674 1.00 93.56 320 LYS A CA 1
ATOM 2535 C C . LYS A 1 320 ? 6.845 -10.860 -17.118 1.00 93.56 320 LYS A C 1
ATOM 2537 O O . LYS A 1 320 ? 7.398 -11.497 -18.010 1.00 93.56 320 LYS A O 1
ATOM 2542 N N . ARG A 1 321 ? 6.163 -9.738 -17.370 1.00 93.94 321 ARG A N 1
ATOM 2543 C CA . ARG A 1 321 ? 6.037 -9.138 -18.711 1.00 93.94 321 ARG A CA 1
ATOM 2544 C C . ARG A 1 321 ? 7.229 -8.269 -19.116 1.00 93.94 321 ARG A C 1
ATOM 2546 O O . ARG A 1 321 ? 7.329 -7.932 -20.293 1.00 93.94 321 ARG A O 1
ATOM 2553 N N . ASN A 1 322 ? 8.120 -7.941 -18.184 1.00 92.81 322 ASN A N 1
ATOM 2554 C CA . ASN A 1 322 ? 9.349 -7.190 -18.434 1.00 92.81 322 ASN A CA 1
ATOM 2555 C C . ASN A 1 322 ? 10.544 -8.037 -17.947 1.00 92.81 322 ASN A C 1
ATOM 2557 O O . ASN A 1 322 ? 11.090 -7.761 -16.878 1.00 92.81 322 ASN A O 1
ATOM 2561 N N . PRO A 1 323 ? 10.894 -9.120 -18.670 1.00 88.69 323 PRO A N 1
ATOM 2562 C CA . PRO A 1 323 ? 11.907 -10.068 -18.222 1.00 88.69 323 PRO A CA 1
ATOM 2563 C C . PRO A 1 323 ? 13.282 -9.406 -18.097 1.00 88.69 323 PRO A C 1
ATOM 2565 O O . PRO A 1 323 ? 13.679 -8.611 -18.948 1.00 88.69 323 PRO A O 1
ATOM 2568 N N . THR A 1 324 ? 14.011 -9.780 -17.048 1.00 88.25 324 THR A N 1
ATOM 2569 C CA . THR A 1 324 ? 15.414 -9.413 -16.839 1.00 88.25 324 THR A CA 1
ATOM 2570 C C . THR A 1 324 ? 16.311 -10.475 -17.461 1.00 88.25 324 THR A C 1
ATOM 2572 O O . THR A 1 324 ? 16.029 -11.669 -17.361 1.00 88.25 324 THR A O 1
ATOM 2575 N N . THR A 1 325 ? 17.397 -10.064 -18.104 1.00 85.88 325 THR A N 1
ATOM 2576 C CA . THR A 1 325 ? 18.438 -10.976 -18.607 1.00 85.88 325 THR A CA 1
ATOM 2577 C C . THR A 1 325 ? 19.330 -11.483 -17.481 1.00 85.88 325 THR A C 1
ATOM 2579 O O . THR A 1 325 ? 19.853 -12.594 -17.561 1.00 85.88 325 THR A O 1
ATOM 2582 N N . SER A 1 326 ? 19.497 -10.696 -16.416 1.00 84.19 326 SER A N 1
ATOM 2583 C CA . SER A 1 326 ? 20.270 -11.121 -15.260 1.00 84.19 326 SER A CA 1
ATOM 2584 C C . SER A 1 326 ? 19.499 -12.139 -14.410 1.00 84.19 326 SER A C 1
ATOM 2586 O O . SER A 1 326 ? 18.330 -11.959 -14.059 1.00 84.19 326 SER A O 1
ATOM 2588 N N . ASN A 1 327 ? 20.207 -13.182 -13.963 1.00 82.44 327 ASN A N 1
ATOM 2589 C CA . ASN A 1 327 ? 19.734 -14.099 -12.917 1.00 82.44 327 ASN A CA 1
ATOM 2590 C C . ASN A 1 327 ? 19.607 -13.407 -11.541 1.00 82.44 327 ASN A C 1
ATOM 2592 O O . ASN A 1 327 ? 19.255 -14.056 -10.552 1.00 82.44 327 ASN A O 1
ATOM 2596 N N . GLY A 1 328 ? 19.874 -12.096 -11.460 1.00 77.12 328 GLY A N 1
ATOM 2597 C CA . GLY A 1 328 ? 19.842 -11.306 -10.232 1.00 77.12 328 GLY A CA 1
ATOM 2598 C C . GLY A 1 328 ? 18.482 -11.337 -9.538 1.00 77.12 328 GLY A C 1
ATOM 2599 O O . GLY A 1 328 ? 18.427 -11.341 -8.313 1.00 77.12 328 GLY A O 1
ATOM 2600 N N . ALA A 1 329 ? 17.385 -11.486 -10.288 1.00 75.62 329 ALA A N 1
ATOM 2601 C CA . ALA A 1 329 ? 16.045 -11.618 -9.713 1.00 75.62 329 ALA A CA 1
ATOM 2602 C C . ALA A 1 329 ? 15.874 -12.861 -8.810 1.00 75.62 329 ALA A C 1
ATOM 2604 O O . ALA A 1 329 ? 15.012 -12.861 -7.931 1.00 75.62 329 ALA A O 1
ATOM 2605 N N . THR A 1 330 ? 16.689 -13.903 -9.014 1.00 81.56 330 THR A N 1
ATOM 2606 C CA . THR A 1 330 ? 16.653 -15.157 -8.234 1.00 81.56 330 THR A CA 1
ATOM 2607 C C . THR A 1 330 ? 17.687 -15.213 -7.112 1.00 81.56 330 THR A C 1
ATOM 2609 O O . THR A 1 330 ? 17.621 -16.102 -6.263 1.00 81.56 330 THR A O 1
ATOM 2612 N N . GLN A 1 331 ? 18.636 -14.274 -7.081 1.00 88.62 331 GLN A N 1
ATOM 2613 C CA . GLN A 1 331 ? 19.671 -14.243 -6.057 1.00 88.62 331 GLN A CA 1
ATOM 2614 C C . GLN A 1 331 ? 19.159 -13.572 -4.779 1.00 88.62 331 GLN A C 1
ATOM 2616 O O . GLN A 1 331 ? 18.555 -12.494 -4.801 1.00 88.62 331 GLN A O 1
ATOM 2621 N N . TRP A 1 332 ? 19.429 -14.228 -3.651 1.00 89.31 332 TRP A N 1
ATOM 2622 C CA . TRP A 1 332 ? 19.130 -13.707 -2.324 1.00 89.31 332 TRP A CA 1
ATOM 2623 C C . TRP A 1 332 ? 20.229 -12.743 -1.881 1.00 89.31 332 TRP A C 1
ATOM 2625 O O . TRP A 1 332 ? 21.366 -13.152 -1.656 1.00 89.31 332 TRP A O 1
ATOM 2635 N N . GLY A 1 333 ? 19.885 -11.460 -1.779 1.00 89.31 333 GLY A N 1
ATOM 2636 C CA . GLY A 1 333 ? 20.763 -10.415 -1.248 1.00 89.31 333 GLY A CA 1
ATOM 2637 C C . GLY A 1 333 ? 20.644 -10.249 0.270 1.00 89.31 333 GLY A C 1
ATOM 2638 O O . GLY A 1 333 ? 19.676 -10.698 0.891 1.00 89.31 333 GLY A O 1
ATOM 2639 N N . TYR A 1 334 ? 21.607 -9.553 0.879 1.00 89.19 334 TYR A N 1
ATOM 2640 C CA . TYR A 1 334 ? 21.565 -9.215 2.309 1.00 89.19 334 TYR A CA 1
ATOM 2641 C C . TYR A 1 334 ? 20.316 -8.389 2.658 1.00 89.19 334 TYR A C 1
ATOM 2643 O O . TYR A 1 334 ? 19.663 -8.651 3.672 1.00 89.19 334 TYR A O 1
ATOM 2651 N N . GLY A 1 335 ? 19.928 -7.446 1.788 1.00 86.25 335 GLY A N 1
ATOM 2652 C CA . GLY A 1 335 ? 18.750 -6.603 2.000 1.00 86.25 335 GLY A CA 1
ATOM 2653 C C . GLY A 1 335 ? 17.449 -7.406 2.069 1.00 86.25 335 GLY A C 1
ATOM 2654 O O . GLY A 1 335 ? 16.566 -7.092 2.863 1.00 86.25 335 GLY A O 1
ATOM 2655 N N . GLN A 1 336 ? 17.358 -8.500 1.310 1.00 89.75 336 GLN A N 1
ATOM 2656 C CA . GLN A 1 336 ? 16.198 -9.395 1.305 1.00 89.75 336 GLN A CA 1
ATOM 2657 C C . GLN A 1 336 ? 16.038 -10.159 2.625 1.00 89.75 336 GLN A C 1
ATOM 2659 O O . GLN A 1 336 ? 14.926 -10.273 3.144 1.00 89.75 336 GLN A O 1
ATOM 2664 N N . ILE A 1 337 ? 17.142 -10.664 3.185 1.00 92.19 337 ILE A N 1
ATOM 2665 C CA . ILE A 1 337 ? 17.134 -11.377 4.470 1.00 92.19 337 ILE A CA 1
ATOM 2666 C C . ILE A 1 337 ? 16.757 -10.409 5.594 1.00 92.19 337 ILE A C 1
ATOM 2668 O O . ILE A 1 337 ? 15.891 -10.719 6.414 1.00 92.19 337 ILE A O 1
ATOM 2672 N N . LEU A 1 338 ? 17.350 -9.210 5.599 1.00 90.69 338 LEU A N 1
ATOM 2673 C CA . LEU A 1 338 ? 17.029 -8.169 6.575 1.00 90.69 338 LEU A CA 1
ATOM 2674 C C . LEU A 1 338 ? 15.546 -7.790 6.510 1.00 90.69 338 LEU A C 1
ATOM 2676 O O . LEU A 1 338 ? 14.888 -7.702 7.547 1.00 90.69 338 LEU A O 1
ATOM 2680 N N . ALA A 1 339 ? 14.999 -7.632 5.303 1.00 89.69 339 ALA A N 1
ATOM 2681 C CA . ALA A 1 339 ? 13.592 -7.307 5.121 1.00 89.69 339 ALA A CA 1
ATOM 2682 C C . ALA A 1 339 ? 12.669 -8.388 5.712 1.00 89.69 339 ALA A C 1
ATOM 2684 O O . ALA A 1 339 ? 11.700 -8.045 6.384 1.00 89.69 339 ALA A O 1
ATOM 2685 N N . LEU A 1 340 ? 12.991 -9.679 5.560 1.00 92.12 340 LEU A N 1
ATOM 2686 C CA . LEU A 1 340 ? 12.236 -10.771 6.193 1.00 92.12 340 LEU A CA 1
ATOM 2687 C C . LEU A 1 340 ? 12.335 -10.764 7.722 1.00 92.12 340 LEU A C 1
ATOM 2689 O O . LEU A 1 340 ? 11.329 -10.989 8.397 1.00 92.12 340 LEU A O 1
ATOM 2693 N N . ILE A 1 341 ? 13.513 -10.468 8.278 1.00 93.00 341 ILE A N 1
ATOM 2694 C CA . ILE A 1 341 ? 13.705 -10.356 9.733 1.00 93.00 341 ILE A CA 1
ATOM 2695 C C . ILE A 1 341 ? 12.797 -9.264 10.311 1.00 93.00 341 ILE A C 1
ATOM 2697 O O . ILE A 1 341 ? 12.172 -9.471 11.350 1.00 93.00 341 ILE A O 1
ATOM 2701 N N . VAL A 1 342 ? 12.647 -8.134 9.613 1.00 91.00 342 VAL A N 1
ATOM 2702 C CA . VAL A 1 342 ? 11.767 -7.027 10.034 1.00 91.00 342 VAL A CA 1
ATOM 2703 C C . VAL A 1 342 ? 10.285 -7.435 10.082 1.00 91.00 342 VAL A C 1
ATOM 2705 O O . VAL A 1 342 ? 9.513 -6.854 10.846 1.00 91.00 342 VAL A O 1
ATOM 2708 N N . VAL A 1 343 ? 9.869 -8.465 9.338 1.00 92.62 343 VAL A N 1
ATOM 2709 C CA . VAL A 1 343 ? 8.485 -8.977 9.377 1.00 92.62 343 VAL A CA 1
ATOM 2710 C C . VAL A 1 343 ? 8.220 -9.856 10.600 1.00 92.62 343 VAL A C 1
ATOM 2712 O O . VAL A 1 343 ? 7.078 -9.925 11.064 1.00 92.62 343 VAL A O 1
ATOM 2715 N N . MET A 1 344 ? 9.252 -10.491 11.163 1.00 93.44 344 MET A N 1
ATOM 2716 C CA . MET A 1 344 ? 9.102 -11.481 12.237 1.00 93.44 344 MET A CA 1
ATOM 2717 C C . MET A 1 344 ? 8.347 -10.964 13.470 1.00 93.44 344 MET A C 1
ATOM 2719 O O . MET A 1 344 ? 7.438 -11.666 13.909 1.00 93.44 344 MET A O 1
ATOM 2723 N N . PRO A 1 345 ? 8.601 -9.750 14.004 1.00 91.50 345 PRO A N 1
ATOM 2724 C CA . PRO A 1 345 ? 7.828 -9.234 15.135 1.00 91.50 345 PRO A CA 1
ATOM 2725 C C . PRO A 1 345 ? 6.325 -9.167 14.845 1.00 91.50 345 PRO A C 1
ATOM 2727 O O . PRO A 1 345 ? 5.516 -9.566 15.677 1.00 91.50 345 PRO A O 1
ATOM 2730 N N . SER A 1 346 ? 5.947 -8.741 13.635 1.00 90.81 346 SER A N 1
ATOM 2731 C CA . SER A 1 346 ? 4.540 -8.673 13.221 1.00 90.81 346 SER A CA 1
ATOM 2732 C C . SER A 1 346 ? 3.922 -10.069 13.132 1.00 90.81 346 SER A C 1
ATOM 2734 O O . SER A 1 346 ? 2.797 -10.276 13.581 1.00 90.81 346 SER A O 1
ATOM 2736 N N . ALA A 1 347 ? 4.666 -11.040 12.594 1.00 92.88 347 ALA A N 1
ATOM 2737 C CA . ALA A 1 347 ? 4.221 -12.427 12.494 1.00 92.88 347 ALA A CA 1
ATOM 2738 C C . ALA A 1 347 ? 4.012 -13.056 13.877 1.00 92.88 347 ALA A C 1
ATOM 2740 O O . ALA A 1 347 ? 2.963 -13.646 14.127 1.00 92.88 347 ALA A O 1
ATOM 2741 N N . LEU A 1 348 ? 4.965 -12.871 14.795 1.00 94.31 348 LEU A N 1
ATOM 2742 C CA . LEU A 1 348 ? 4.866 -13.365 16.167 1.00 94.31 348 LEU A CA 1
ATOM 2743 C C . LEU A 1 348 ? 3.683 -12.738 16.910 1.00 94.31 348 LEU A C 1
ATOM 2745 O O . LEU A 1 348 ? 2.942 -13.457 17.571 1.00 94.31 348 LEU A O 1
ATOM 2749 N N . SER A 1 349 ? 3.445 -11.432 16.752 1.00 91.81 349 SER A N 1
ATOM 2750 C CA . SER A 1 349 ? 2.276 -10.772 17.345 1.00 91.81 349 SER A CA 1
ATOM 2751 C C . SER A 1 349 ? 0.950 -11.285 16.776 1.00 91.81 349 SER A C 1
ATOM 2753 O O . SER A 1 349 ? -0.015 -11.424 17.524 1.00 91.81 349 SER A O 1
ATOM 2755 N N . VAL A 1 350 ? 0.882 -11.604 15.477 1.00 91.00 350 VAL A N 1
ATOM 2756 C CA . VAL A 1 350 ? -0.309 -12.238 14.883 1.00 91.00 350 VAL A CA 1
ATOM 2757 C C . VAL A 1 350 ? -0.507 -13.650 15.432 1.00 91.00 350 VAL A C 1
ATOM 2759 O O . VAL A 1 350 ? -1.634 -14.006 15.768 1.00 91.00 350 VAL A O 1
ATOM 2762 N N . ILE A 1 351 ? 0.559 -14.445 15.550 1.00 93.56 351 ILE A N 1
ATOM 2763 C CA . ILE A 1 351 ? 0.494 -15.810 16.091 1.00 93.56 351 ILE A CA 1
ATOM 2764 C C . ILE A 1 351 ? 0.060 -15.791 17.562 1.00 93.56 351 ILE A C 1
ATOM 2766 O O . ILE A 1 351 ? -0.836 -16.546 17.924 1.00 93.56 351 ILE A O 1
ATOM 2770 N N . ASP A 1 352 ? 0.628 -14.910 18.391 1.00 93.00 352 ASP A N 1
ATOM 2771 C CA . ASP A 1 352 ? 0.240 -14.757 19.801 1.00 93.00 352 ASP A CA 1
ATOM 2772 C C . ASP A 1 352 ? -1.225 -14.308 19.925 1.00 93.00 352 ASP A C 1
ATOM 2774 O O . ASP A 1 352 ? -2.001 -14.913 20.666 1.00 93.00 352 ASP A O 1
ATOM 2778 N N . ALA A 1 353 ? -1.655 -13.330 19.120 1.00 88.38 353 ALA A N 1
ATOM 2779 C CA . ALA A 1 353 ? -3.049 -12.894 19.091 1.00 88.38 353 ALA A CA 1
ATOM 2780 C C . ALA A 1 353 ? -4.004 -14.019 18.644 1.00 88.38 353 ALA A C 1
ATOM 2782 O O . ALA A 1 353 ? -5.070 -14.205 19.233 1.00 88.38 353 ALA A O 1
ATOM 2783 N N . LEU A 1 354 ? -3.635 -14.801 17.626 1.00 88.88 354 LEU A N 1
ATOM 2784 C CA . LEU A 1 354 ? -4.429 -15.946 17.174 1.00 88.88 354 LEU A CA 1
ATOM 2785 C C . LEU A 1 354 ? -4.441 -17.083 18.200 1.00 88.88 354 LEU A C 1
ATOM 2787 O O . LEU A 1 354 ? -5.477 -17.718 18.369 1.00 88.88 354 LEU A O 1
ATOM 2791 N N . GLY A 1 355 ? -3.334 -17.326 18.900 1.00 92.12 355 GLY A N 1
ATOM 2792 C CA . GLY A 1 355 ? -3.234 -18.351 19.936 1.00 92.12 355 GLY A CA 1
ATOM 2793 C C . GLY A 1 355 ? -4.089 -18.027 21.160 1.00 92.12 355 GLY A C 1
ATOM 2794 O O . GLY A 1 355 ? -4.809 -18.895 21.648 1.00 92.12 355 GLY A O 1
ATOM 2795 N N . ARG A 1 356 ? -4.069 -16.769 21.623 1.00 88.69 356 ARG A N 1
ATOM 2796 C CA . ARG A 1 356 ? -4.835 -16.330 22.803 1.00 88.69 356 ARG A CA 1
ATOM 2797 C C . ARG A 1 356 ? -6.333 -16.247 22.548 1.00 88.69 356 ARG A C 1
ATOM 2799 O O . ARG A 1 356 ? -7.123 -16.647 23.397 1.00 88.69 356 ARG A O 1
ATOM 2806 N N . TYR A 1 357 ? -6.731 -15.710 21.398 1.00 83.50 357 TYR A N 1
ATOM 2807 C CA . TYR A 1 357 ? -8.139 -15.409 21.125 1.00 83.50 357 TYR A CA 1
ATOM 2808 C C . TYR A 1 357 ? -8.815 -16.435 20.203 1.00 83.50 357 TYR A C 1
ATOM 2810 O O . TYR A 1 357 ? -10.044 -16.485 20.110 1.00 83.50 357 TYR A O 1
ATOM 2818 N N . GLY A 1 358 ? -8.038 -17.280 19.520 1.00 84.38 358 GLY A N 1
ATOM 2819 C CA . GLY A 1 358 ? -8.548 -18.198 18.507 1.00 84.38 358 GLY A CA 1
ATOM 2820 C C . GLY A 1 358 ? -9.314 -17.468 17.399 1.00 84.38 358 GLY A C 1
ATOM 2821 O O . GLY A 1 358 ? -9.072 -16.304 17.073 1.00 84.38 358 GLY A O 1
ATOM 2822 N N . PHE A 1 359 ? -10.298 -18.149 16.812 1.00 78.62 359 PHE A N 1
ATOM 2823 C CA . PHE A 1 359 ? -11.277 -17.526 15.910 1.00 78.62 359 PHE A CA 1
ATOM 2824 C C . PHE A 1 359 ? -12.494 -16.945 16.643 1.00 78.62 359 PHE A C 1
ATOM 2826 O O . PHE A 1 359 ? -13.375 -16.380 15.996 1.00 78.62 359 PHE A O 1
ATOM 2833 N N . LYS A 1 360 ? -12.550 -17.060 17.976 1.00 77.00 360 LYS A N 1
ATOM 2834 C CA . LYS A 1 360 ? -13.693 -16.610 18.770 1.00 77.00 360 LYS A CA 1
ATOM 2835 C C . LYS A 1 360 ? -13.624 -15.102 18.991 1.00 77.00 360 LYS A C 1
ATOM 2837 O O . LYS A 1 360 ? -12.559 -14.523 19.196 1.00 77.00 360 LYS A O 1
ATOM 2842 N N . ARG A 1 361 ? -14.779 -14.436 18.944 1.00 65.88 361 ARG A N 1
ATOM 2843 C CA . ARG A 1 361 ? -14.869 -12.996 19.208 1.00 65.88 361 ARG A CA 1
ATOM 2844 C C . ARG A 1 361 ? -14.553 -12.745 20.680 1.00 65.88 361 ARG A C 1
ATOM 2846 O O . ARG A 1 361 ? -15.241 -13.276 21.549 1.00 65.88 361 ARG A O 1
ATOM 2853 N N . VAL A 1 362 ? -13.564 -11.896 20.958 1.00 62.97 362 VAL A N 1
ATOM 2854 C CA . VAL A 1 362 ? -13.269 -11.438 22.322 1.00 62.97 362 VAL A CA 1
ATOM 2855 C C . VAL A 1 362 ? -14.480 -10.664 22.833 1.00 62.97 362 VAL A C 1
ATOM 2857 O O . VAL A 1 362 ? -14.728 -9.513 22.459 1.00 62.97 362 VAL A O 1
ATOM 2860 N N . SER A 1 363 ? -15.301 -11.324 23.646 1.00 64.25 363 SER A N 1
ATOM 2861 C CA . SER A 1 363 ? -16.405 -10.674 24.333 1.00 64.25 363 SER A CA 1
ATOM 2862 C C . SER A 1 363 ? -15.809 -9.817 25.440 1.00 64.25 363 SER A C 1
ATOM 2864 O O . SER A 1 363 ? -15.543 -10.287 26.541 1.00 64.25 363 SER A O 1
ATOM 2866 N N . LYS A 1 364 ? -15.645 -8.525 25.139 1.00 58.47 364 LYS A N 1
ATOM 2867 C CA . LYS A 1 364 ? -15.160 -7.449 26.026 1.00 58.47 364 LYS A CA 1
ATOM 2868 C C . LYS A 1 364 ? -15.841 -7.390 27.406 1.00 58.47 364 LYS A C 1
ATOM 2870 O O . LYS A 1 364 ? -15.446 -6.618 28.272 1.00 58.47 364 LYS A O 1
ATOM 2875 N N . ARG A 1 365 ? -16.914 -8.155 27.613 1.00 58.56 365 ARG A N 1
ATOM 2876 C CA . ARG A 1 365 ? -17.654 -8.180 28.868 1.00 58.56 365 ARG A CA 1
ATOM 2877 C C . ARG A 1 365 ? -16.954 -8.986 29.965 1.00 58.56 365 ARG A C 1
ATOM 2879 O O . ARG A 1 365 ? -17.274 -8.733 31.116 1.00 58.56 365 ARG A O 1
ATOM 2886 N N . SER A 1 366 ? -16.026 -9.892 29.641 1.00 56.97 366 SER A N 1
ATOM 2887 C CA . SER A 1 366 ? -15.380 -10.723 30.671 1.00 56.97 366 SER A CA 1
ATOM 2888 C C . SER A 1 366 ? -14.343 -9.941 31.485 1.00 56.97 366 SER A C 1
ATOM 2890 O O . SER A 1 366 ? -14.432 -9.909 32.708 1.00 56.97 366 SER A O 1
ATOM 2892 N N . ASP A 1 367 ? -13.461 -9.186 30.828 1.00 59.59 367 ASP A N 1
ATOM 2893 C CA . ASP A 1 367 ? -12.323 -8.539 31.507 1.00 59.59 367 ASP A CA 1
ATOM 2894 C C . ASP A 1 367 ? -12.743 -7.359 32.396 1.00 59.59 367 ASP A C 1
ATOM 2896 O O . ASP A 1 367 ? -12.108 -7.050 33.402 1.00 59.59 367 ASP A O 1
ATOM 2900 N N . VAL A 1 368 ? -13.852 -6.690 32.054 1.00 66.56 368 VAL A N 1
ATOM 2901 C CA . VAL A 1 368 ? -14.423 -5.639 32.913 1.00 66.56 368 VAL A CA 1
ATOM 2902 C C . VAL A 1 368 ? -15.021 -6.246 34.181 1.00 66.56 368 VAL A C 1
ATOM 2904 O O . VAL A 1 368 ? -14.954 -5.620 35.235 1.00 66.56 368 VAL A O 1
ATOM 2907 N N . VAL A 1 369 ? -15.586 -7.455 34.100 1.00 68.50 369 VAL A N 1
ATOM 2908 C CA . VAL A 1 369 ? -16.110 -8.159 35.276 1.00 68.50 369 VAL A CA 1
ATOM 2909 C C . VAL A 1 369 ? -14.953 -8.661 36.132 1.00 68.50 369 VAL A C 1
ATOM 2911 O O . VAL A 1 369 ? -14.981 -8.449 37.338 1.00 68.50 369 VAL A O 1
ATOM 2914 N N . GLU A 1 370 ? -13.907 -9.228 35.536 1.00 73.62 370 GLU A N 1
ATOM 2915 C CA . GLU A 1 370 ? -12.749 -9.734 36.279 1.00 73.62 370 GLU A CA 1
ATOM 2916 C C . GLU A 1 370 ? -11.988 -8.610 37.000 1.00 73.62 370 GLU A C 1
ATOM 2918 O O . GLU A 1 370 ? -11.798 -8.677 38.213 1.00 73.62 370 GLU A O 1
ATOM 2923 N N . ASN A 1 371 ? -11.695 -7.498 36.316 1.00 73.88 371 ASN A N 1
ATOM 2924 C CA . ASN A 1 371 ? -11.046 -6.343 36.946 1.00 73.88 371 ASN A CA 1
ATOM 2925 C C . ASN A 1 371 ? -11.934 -5.653 37.993 1.00 73.88 371 ASN A C 1
ATOM 2927 O O . ASN A 1 371 ? -11.424 -5.180 39.009 1.00 73.88 371 ASN A O 1
ATOM 2931 N N . ALA A 1 372 ? -13.256 -5.601 37.790 1.00 74.50 372 ALA A N 1
ATOM 2932 C CA . ALA A 1 372 ? -14.172 -5.089 38.811 1.00 74.50 372 ALA A CA 1
ATOM 2933 C C . ALA A 1 372 ? -14.241 -6.019 40.032 1.00 74.50 372 ALA A C 1
ATOM 2935 O O . ALA A 1 372 ? -14.337 -5.533 41.155 1.00 74.50 372 ALA A O 1
ATOM 2936 N N . THR A 1 373 ? -14.144 -7.334 39.828 1.00 78.75 373 THR A N 1
ATOM 2937 C CA . THR A 1 373 ? -14.147 -8.321 40.915 1.00 78.75 373 THR A CA 1
ATOM 2938 C C . THR A 1 373 ? -12.850 -8.245 41.722 1.00 78.75 373 THR A C 1
ATOM 2940 O O . THR A 1 373 ? -12.908 -8.217 42.947 1.00 78.75 373 THR A O 1
ATOM 2943 N N . ILE A 1 374 ? -11.691 -8.095 41.067 1.00 80.19 374 ILE A N 1
ATOM 2944 C CA . ILE A 1 374 ? -10.399 -7.887 41.745 1.00 80.19 374 ILE A CA 1
ATOM 2945 C C . ILE A 1 374 ? -10.388 -6.554 42.510 1.00 80.19 374 ILE A C 1
ATOM 2947 O O . ILE A 1 374 ? -9.981 -6.510 43.669 1.00 80.19 374 ILE A O 1
ATOM 2951 N N . ALA A 1 375 ? -10.892 -5.470 41.910 1.00 76.94 375 ALA A N 1
ATOM 2952 C CA . ALA A 1 375 ? -10.961 -4.166 42.572 1.00 76.94 375 ALA A CA 1
ATOM 2953 C C . ALA A 1 375 ?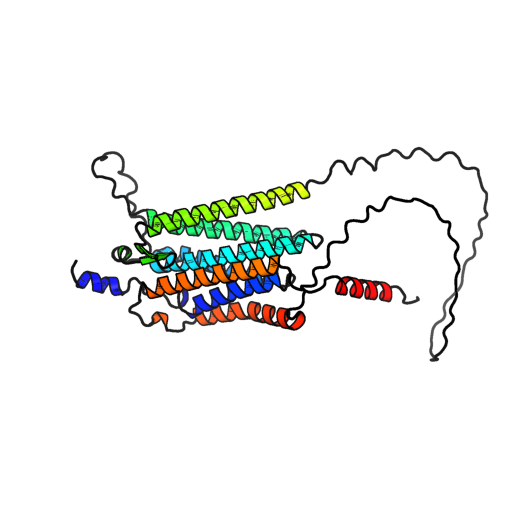 -11.934 -4.140 43.767 1.00 76.94 375 ALA A C 1
ATOM 2955 O O . ALA A 1 375 ? -11.691 -3.418 44.733 1.00 76.94 375 ALA A O 1
ATOM 2956 N N . MET A 1 376 ? -13.025 -4.915 43.723 1.00 79.31 376 MET A N 1
ATOM 2957 C CA . MET A 1 376 ? -13.919 -5.090 44.875 1.00 79.31 376 MET A CA 1
ATOM 2958 C C . MET A 1 376 ? -13.309 -6.009 45.941 1.00 79.31 376 MET A C 1
ATOM 2960 O O . MET A 1 376 ? -13.468 -5.732 47.127 1.00 79.31 376 MET A O 1
ATOM 2964 N N . GLY A 1 377 ? -12.569 -7.049 45.542 1.00 77.75 377 GLY A N 1
ATOM 2965 C CA . GLY A 1 377 ? -11.877 -7.956 46.462 1.00 77.75 377 GLY A CA 1
ATOM 2966 C C . GLY A 1 377 ? -10.762 -7.274 47.261 1.00 77.75 377 GLY A C 1
ATOM 2967 O O . GLY A 1 377 ? -10.648 -7.493 48.461 1.00 77.75 377 GLY A O 1
ATOM 2968 N N . ALA A 1 378 ? -10.003 -6.369 46.638 1.00 77.19 378 ALA A N 1
ATOM 2969 C CA . ALA A 1 378 ? -8.919 -5.632 47.298 1.00 77.19 378 ALA A CA 1
ATOM 2970 C C . ALA A 1 378 ? -9.394 -4.564 48.308 1.00 77.19 378 ALA A C 1
ATOM 2972 O O . ALA A 1 378 ? -8.573 -3.937 48.970 1.00 77.19 378 ALA A O 1
ATOM 2973 N N . ARG A 1 379 ? -10.706 -4.315 48.428 1.00 73.50 379 ARG A N 1
ATOM 2974 C CA . ARG A 1 379 ? -11.264 -3.286 49.326 1.00 73.50 379 ARG A CA 1
ATOM 2975 C C . ARG A 1 379 ? -11.763 -3.827 50.667 1.00 73.50 379 ARG A C 1
ATOM 2977 O O . ARG A 1 379 ? -12.257 -3.047 51.476 1.00 73.50 379 ARG A O 1
ATOM 2984 N N . HIS A 1 380 ? -11.656 -5.135 50.884 1.00 68.50 380 HIS A N 1
ATOM 2985 C CA . HIS A 1 380 ? -12.148 -5.815 52.081 1.00 68.50 380 HIS A CA 1
ATOM 2986 C C . HIS A 1 380 ? -11.043 -6.439 52.944 1.00 68.50 380 HIS A C 1
ATOM 2988 O O . HIS A 1 380 ? -11.354 -7.298 53.761 1.00 68.50 380 HIS A O 1
ATOM 2994 N N . GLU A 1 381 ? -9.785 -6.000 52.834 1.00 64.12 381 GLU A N 1
ATOM 2995 C CA . GLU A 1 381 ? -8.807 -6.297 53.891 1.00 64.12 381 GLU A CA 1
ATOM 2996 C C . GLU A 1 381 ? -9.132 -5.446 55.134 1.00 64.12 381 GLU A C 1
ATOM 2998 O O . GLU A 1 381 ? -9.077 -4.214 55.054 1.00 64.12 381 GLU A O 1
ATOM 3003 N N . PRO A 1 382 ? -9.541 -6.064 56.261 1.00 72.38 382 PRO A N 1
ATOM 3004 C CA . PRO A 1 382 ? -9.776 -5.344 57.504 1.00 72.38 382 PRO A CA 1
ATOM 3005 C C . PRO A 1 382 ? -8.439 -4.859 58.078 1.00 72.38 382 PRO A C 1
ATOM 3007 O O . PRO A 1 382 ? -7.479 -5.629 58.153 1.00 72.38 382 PRO A O 1
ATOM 3010 N N . VAL A 1 383 ? -8.404 -3.578 58.453 1.00 65.38 383 VAL A N 1
ATOM 3011 C CA . VAL A 1 383 ? -7.308 -2.930 59.196 1.00 65.38 383 VAL A CA 1
ATOM 3012 C C . VAL A 1 383 ? -7.389 -3.292 60.670 1.00 65.38 383 VAL A C 1
ATOM 3014 O O . VAL A 1 383 ? -8.527 -3.289 61.196 1.00 65.38 383 VAL A O 1
#

Foldseek 3Di:
DDVVVVVVLLFLLPDQCLLDFPLLVVLLLLLLLLLLLLLLQPLPCNLVSLVLLLVVLLVSLVVCVVCQAAAHLLSLVLNLLSLVSSLVSLVSSLVSSVVVCVVDDDDPVVVVSSVVSLVSSLVSLVSSLVSLVLLVPPDDPDDPPPPDPPPPDPPVSRHRYPCPVSQQVQWQADPNDTDRCSPPVSVVSNVVSVVVSVVSVVVVVVVVVVVVVVPPPPPVVVVPPPPPPPDDDDDDDDDDDDDDDDDDDDDDDDDDDDDDDDDDDDDDDDDDDDDPPDPPPPDPPPPPPPPQDDVVSVVSSVVSVVVSVNSSVSSVVSDVSSDRPDPSSVDDDPSSVVSNVSSVVSVVSSVVSCVVQPVGDPPPVPVVVVVVVVVVVVVPDDD

Secondary structure (DSSP, 8-state):
--HHHHHHTTTTT---HHHHSHHHHHHHHHHHHHHHHHHHH-TTTHHHHHHHHHHHHHHHHHHHHHTTTTS-HHHHHHHHHHHHHHHHHHHHHHHHHHHHHTTS---HHHHHHHHHHHHHHHHHHHHHHHHHHHGGGGS----TT--SS--S-------SSS-GGGGGGPEEEETTEEEEIIIIIHHHHHHHHHHHHHHHHHHHHHHHHHHHHHHS--TTSTTSS----PPPP----------------------------------------------------------SS-HHHHHHHHHHHHHHHHHHHHHHHHHHHS--SSGGGGS--HHHHHHHHHHHHHHHHHHHHHHHHTTS---THHHHHHHHHHHHHTT----

pLDDT: mean 79.03, std 16.45, range [35.31, 96.5]

Organism: NCBI:txid181874

Sequence (383 aa):
MSDTHLSNCANYADTNPDIAGVGVRVSFYLQTFLLVLLVDRSWESAPITLWTFIATSFGVVIAAVVQRREISLFQALHLSYLVWLANFAIFISLASYSRQREAQKASYKDFKVKYGAMIQTLFSMGLTIYIWQVSLGHGHAASPNLMHLRCVSRAVAPTFGNQSECSPFIKYVLFAIEVPALRAGRYIGLIFASLLTTLYILISCYDIWSSYKRHKPSLASSHILNEPNEPPPPEAIGTHFISNSPDIASQAVPPRFNAITAVTVETSVLTASSNHARHIHRRPRRRHWTGELDPMLVGIVIWQILIFTYFIVSSELFLKRNPTTSNGATQWGYGQILALIVVMPSALSVIDALGRYGFKRVSKRSDVVENATIAMGARHEPV

Radius of gyration: 33.35 Å; chains: 1; bounding box: 63×55×112 Å